Protein AF-A0A535LCE4-F1 (afdb_monomer_lite)

Sequence (672 aa):
MKNLVVFDLDGVITNEEAYWDAAGLTLHELYYSPRYWNLDASILGADGQYHPVVTAEESRRTSRAILPEAEILAIKARAINSNWDSCYVAACLSLIDLLAFVPDLQSLLPLRPWDAAWLTAFRKQSTQLKLPRESPLFVRRSDQYGERGSTDTQHGASLFDMPIFEGCVGLALINRFDLYASERLGYPIKDVFSRYSPFWSFCRDIFQEWYLGDSLYASTYGHLSKQQGKPGCIHFEQPLLPLEAVQLTLETLQSQGYLLGFATGRTQQEALYPLEMYGLHRYFDEEHSATYDDIERAEAVLRAHGDHTLLSKPHPFQFLVAADHSDQNFNGLLESMERLETTLLEDSSAPRTSLAKNESFVVVGDSTSDILGGRAAGAITVAVLTGARTAEARKLLEQSRPDFTIEDMTRLPKLLEEIDSLAAIQRLQFSEKEKAERLLRRWFARHMQLYPESVTLTPKAVSLNSFNGFYRLNGEEYFFKTHVEEQGILAEYYHADLLHQAGYNIVKPLKALHEGGRQMVIYPVVRWPVIFDLVHAIEAGSAEDDGFETVIAAEKRECARLLSIYDQTMMRSPAEEHARAPIHQLFWHRLAGERFKSFYQGKVVTLPGQGTSGYVQGIPFEELLQYRWTVYNTYGTVVTGEWKRPTLGGLIERTFSILTRPLPDAIPRSST

pLDDT: mean 81.71, std 17.24, range [29.0, 98.44]

Foldseek 3Di:
DFQEEAEECDLFWWDCLLLLLLLLLLVVCQCCAPQHQNLDQVCADPVSGDADDADLVVSSVSSCQQPPPVLLVVQVLLVQPDSLSSSLVSVLLLVLLLLLQFPCNVVLPPPDRLDRVSRVVNNVRSNVGPDDPDGRPQVCQLPVVPDDDDPDDDRRDHPCNPPLNPPPGHQSNQQSSQVVSCVSNVHRGDLDRHCPRPSSVSSVLSSLCQAQPQPRNCVVVVDGRPDHNRNHSLVVMDTLDPLVLSVVLLVLCVVVRHAYEYQYAAAPCSVVSRCVVSVNVVSHDPQLYFYNVLQVVLCVVCVVVVHNDGCDFLALNSNLSNVGVDPVVSVVVSVVVVVVVVVVVPDPPDPPPQPDDQDAYEYEYAALRSQNNCVVNVYQYEHEPSNQPDPSRVVSNVVSPHNYYDPGSSCVSVVVVQLLDPVNLLVCCVPPVVSSFSSVQVNCCPQVVDRFPGWHWDDDPPPPQKTKTWTHDPNFIKIKIKGHDQPDDPCVLVVVVVCVVLPHPDFDFPDWDDPRRIIMTITHDDPDDDLVVLVVCVVVVNDDPCSVVVSVVVVVVVVVVVVVSCVVPPDDDDLVVVLVDPVLVVVQCCLVHCVCVVPAQQDWAFDDDDDPDDDGDTHRSVRQQQFWDQDADPVRDGPDDPDHTHGNVRVSVVSNCSSPPDDPDDDDDDDD

Structure (mmCIF, N/CA/C/O backbone):
data_AF-A0A535LCE4-F1
#
_entry.id   AF-A0A535LCE4-F1
#
loop_
_atom_site.group_PDB
_atom_site.id
_atom_site.type_symbol
_atom_site.label_atom_id
_atom_site.label_alt_id
_atom_site.label_comp_id
_atom_site.label_asym_id
_atom_site.label_entity_id
_atom_site.label_seq_id
_atom_site.pdbx_PDB_ins_code
_atom_site.Cartn_x
_atom_site.Cartn_y
_atom_site.Cartn_z
_atom_site.occupancy
_atom_site.B_iso_or_equiv
_atom_site.auth_seq_id
_atom_site.auth_comp_id
_atom_site.auth_asym_id
_atom_site.auth_atom_id
_atom_site.pdbx_PDB_model_num
ATOM 1 N N . MET A 1 1 ? -11.265 -16.781 9.617 1.00 49.12 1 MET A N 1
ATOM 2 C CA . MET A 1 1 ? -10.904 -15.415 9.202 1.00 49.12 1 MET A CA 1
ATOM 3 C C . MET A 1 1 ? -9.444 -15.207 9.497 1.00 49.12 1 MET A C 1
ATOM 5 O O . MET A 1 1 ? -9.030 -15.410 10.638 1.00 49.12 1 MET A O 1
ATOM 9 N N . LYS A 1 2 ? -8.670 -14.939 8.450 1.00 59.25 2 LYS A N 1
ATOM 10 C CA . LYS A 1 2 ? -7.213 -14.834 8.504 1.00 59.25 2 LYS A CA 1
ATOM 11 C C . LYS A 1 2 ? -6.858 -13.374 8.834 1.00 59.25 2 LYS A C 1
ATOM 13 O O . LYS A 1 2 ? -7.438 -12.446 8.282 1.00 59.25 2 LYS A O 1
ATOM 18 N N . ASN A 1 3 ? -5.959 -13.148 9.792 1.00 83.81 3 ASN A N 1
ATOM 19 C CA . ASN A 1 3 ? -5.465 -11.802 10.092 1.00 83.81 3 ASN A CA 1
ATOM 20 C C . ASN A 1 3 ? -4.471 -11.402 9.006 1.00 83.81 3 ASN A C 1
ATOM 22 O O . ASN A 1 3 ? -3.279 -11.638 9.163 1.00 83.81 3 ASN A O 1
ATOM 26 N N . LEU A 1 4 ? -4.956 -10.863 7.899 1.00 91.12 4 LEU A N 1
ATOM 27 C CA . LEU A 1 4 ? -4.127 -10.663 6.723 1.00 91.12 4 LEU A CA 1
ATOM 28 C C . LEU A 1 4 ? -3.432 -9.295 6.718 1.00 91.12 4 LEU A C 1
ATOM 30 O O . LEU A 1 4 ? -4.062 -8.257 6.952 1.00 91.12 4 LEU A O 1
ATOM 34 N N . VAL A 1 5 ? -2.140 -9.308 6.397 1.00 95.50 5 VAL A N 1
ATOM 35 C CA . VAL A 1 5 ? -1.365 -8.138 5.978 1.00 95.50 5 VAL A CA 1
ATOM 36 C C . VAL A 1 5 ? -0.909 -8.365 4.540 1.00 95.50 5 VAL A C 1
ATOM 38 O O . VAL A 1 5 ? -0.166 -9.305 4.276 1.00 95.50 5 VAL A O 1
ATOM 41 N N . VAL A 1 6 ? -1.345 -7.502 3.627 1.00 96.81 6 VAL A N 1
ATOM 42 C CA . VAL A 1 6 ? -0.933 -7.503 2.222 1.00 96.81 6 VAL A CA 1
ATOM 43 C C . VAL A 1 6 ? 0.090 -6.393 2.018 1.00 96.81 6 VAL A C 1
ATOM 45 O O . VAL A 1 6 ? -0.220 -5.212 2.188 1.00 96.81 6 VAL A O 1
ATOM 48 N N . PHE A 1 7 ? 1.311 -6.771 1.665 1.00 98.06 7 PHE A N 1
ATOM 49 C CA . PHE A 1 7 ? 2.395 -5.840 1.373 1.00 98.06 7 PHE A CA 1
ATOM 50 C C . PHE A 1 7 ? 2.433 -5.487 -0.117 1.00 98.06 7 PHE A C 1
ATOM 52 O O . PHE A 1 7 ? 2.241 -6.354 -0.966 1.00 98.06 7 PHE A O 1
ATOM 59 N N . ASP A 1 8 ? 2.746 -4.242 -0.459 1.00 96.19 8 ASP A N 1
ATOM 60 C CA . ASP A 1 8 ? 3.478 -4.017 -1.703 1.00 96.19 8 ASP A CA 1
ATOM 61 C C . ASP A 1 8 ? 4.891 -4.600 -1.571 1.00 96.19 8 ASP A C 1
ATOM 63 O O . ASP A 1 8 ? 5.420 -4.731 -0.466 1.00 96.19 8 ASP A O 1
ATOM 67 N N . LEU A 1 9 ? 5.508 -4.976 -2.686 1.00 94.56 9 LEU A N 1
ATOM 68 C CA . LEU A 1 9 ? 6.900 -5.416 -2.682 1.00 94.56 9 LEU A CA 1
ATOM 69 C C . LEU A 1 9 ? 7.834 -4.226 -2.855 1.00 94.56 9 LEU A C 1
ATOM 71 O O . LEU A 1 9 ? 8.695 -3.991 -2.005 1.00 94.56 9 LEU A O 1
ATOM 75 N N . ASP A 1 10 ? 7.636 -3.461 -3.923 1.00 91.06 10 ASP A N 1
ATOM 76 C CA . ASP A 1 10 ? 8.473 -2.316 -4.253 1.00 91.06 10 ASP A CA 1
ATOM 77 C C . ASP A 1 10 ? 8.300 -1.206 -3.220 1.00 91.06 10 ASP A C 1
ATOM 79 O O . ASP A 1 10 ? 7.205 -0.959 -2.734 1.00 91.06 10 ASP A O 1
ATOM 83 N N . GLY A 1 11 ? 9.404 -0.590 -2.794 1.00 90.31 11 GLY A N 1
ATOM 84 C CA . GLY A 1 11 ? 9.353 0.498 -1.813 1.00 90.31 11 GLY A CA 1
ATOM 85 C C . GLY A 1 11 ? 9.003 0.065 -0.381 1.00 90.31 11 GLY A C 1
ATOM 86 O O . GLY A 1 11 ? 9.080 0.898 0.530 1.00 90.31 11 GLY A O 1
ATOM 87 N N . VAL A 1 12 ? 8.728 -1.227 -0.152 1.00 95.44 12 VAL A N 1
ATOM 88 C CA . VAL A 1 12 ? 8.428 -1.812 1.166 1.00 95.44 12 VAL A CA 1
ATOM 89 C C . VAL A 1 12 ? 9.384 -2.957 1.523 1.00 95.44 12 VAL A C 1
ATOM 91 O O . VAL A 1 12 ? 10.074 -2.875 2.538 1.00 95.44 12 VAL A O 1
ATOM 94 N N . ILE A 1 13 ? 9.438 -4.011 0.699 1.00 95.12 13 ILE A N 1
ATOM 95 C CA . ILE A 1 13 ? 10.233 -5.234 0.914 1.00 95.12 13 ILE A CA 1
ATOM 96 C C . ILE A 1 13 ? 11.482 -5.224 0.029 1.00 95.12 13 ILE A C 1
ATOM 98 O O . ILE A 1 13 ? 12.598 -5.402 0.520 1.00 95.12 13 ILE A O 1
ATOM 102 N N . THR A 1 14 ? 11.300 -5.010 -1.273 1.00 92.19 14 THR A N 1
ATOM 103 C CA . THR A 1 14 ? 12.359 -4.949 -2.286 1.00 92.19 14 THR A CA 1
ATOM 104 C C . THR A 1 14 ? 12.635 -3.501 -2.667 1.00 92.19 14 THR A C 1
ATOM 106 O O . THR A 1 14 ? 11.755 -2.638 -2.602 1.00 92.19 14 THR A O 1
ATOM 109 N N . ASN A 1 15 ? 13.876 -3.209 -3.056 1.00 88.19 15 ASN A N 1
ATOM 110 C CA . ASN A 1 15 ? 14.153 -1.945 -3.731 1.00 88.19 15 ASN A CA 1
ATOM 111 C C . ASN A 1 15 ? 13.879 -2.061 -5.240 1.00 88.19 15 ASN A C 1
ATOM 113 O O . ASN A 1 15 ? 13.653 -3.144 -5.764 1.00 88.19 15 ASN A O 1
ATOM 117 N N . GLU A 1 16 ? 13.876 -0.926 -5.934 1.00 88.81 16 GLU A N 1
ATOM 118 C CA . GLU A 1 16 ? 13.617 -0.872 -7.379 1.00 88.81 16 GLU A CA 1
ATOM 119 C C . GLU A 1 16 ? 14.889 -0.618 -8.204 1.00 88.81 16 GLU A C 1
ATOM 121 O O . GLU A 1 16 ? 14.820 -0.373 -9.409 1.00 88.81 16 GLU A O 1
ATOM 126 N N . GLU A 1 17 ? 16.075 -0.659 -7.589 1.00 92.06 17 GLU A N 1
ATOM 127 C CA . GLU A 1 17 ? 17.309 -0.242 -8.263 1.00 92.06 17 GLU A CA 1
ATOM 128 C C . GLU A 1 17 ? 17.626 -1.122 -9.470 1.00 92.06 17 GLU A C 1
ATOM 130 O O . GLU A 1 17 ? 18.048 -0.607 -10.501 1.00 92.06 17 GLU A O 1
ATOM 135 N N . ALA A 1 18 ? 17.379 -2.431 -9.375 1.00 94.00 18 ALA A N 1
ATOM 136 C CA . ALA A 1 18 ? 17.591 -3.368 -10.475 1.00 94.00 18 ALA A CA 1
ATOM 137 C C . ALA A 1 18 ? 16.671 -3.082 -11.677 1.00 94.00 18 ALA A C 1
ATOM 139 O O . ALA A 1 18 ? 17.099 -3.190 -12.829 1.00 94.00 18 ALA A O 1
ATOM 140 N N . TYR A 1 19 ? 15.426 -2.665 -11.426 1.00 93.12 19 TYR A N 1
ATOM 141 C CA . TYR A 1 19 ? 14.509 -2.221 -12.479 1.00 93.12 19 TYR A CA 1
ATOM 142 C C . TYR A 1 19 ? 15.010 -0.950 -13.152 1.00 93.12 19 TYR A C 1
ATOM 144 O O . TYR A 1 19 ? 15.003 -0.835 -14.378 1.00 93.12 19 TYR A O 1
ATOM 152 N N . TRP A 1 20 ? 15.471 0.007 -12.353 1.00 93.69 20 TRP A N 1
ATOM 153 C CA . TRP A 1 20 ? 16.024 1.256 -12.857 1.00 93.69 20 TRP A CA 1
ATOM 154 C C . TRP A 1 20 ? 17.312 1.000 -13.646 1.00 93.69 20 TRP A C 1
ATOM 156 O O . TRP A 1 20 ? 17.550 1.635 -14.673 1.00 93.69 20 TRP A O 1
ATOM 166 N N . ASP A 1 21 ? 18.131 0.044 -13.202 1.00 96.31 21 ASP A N 1
ATOM 167 C CA . ASP A 1 21 ? 19.326 -0.422 -13.901 1.00 96.31 21 ASP A CA 1
ATOM 168 C C . ASP A 1 21 ? 18.940 -0.960 -15.290 1.00 96.31 21 ASP A C 1
ATOM 170 O O . ASP A 1 21 ? 19.422 -0.429 -16.295 1.00 96.31 21 ASP A O 1
ATOM 174 N N . ALA A 1 22 ? 17.974 -1.879 -15.378 1.00 97.12 22 ALA A N 1
ATOM 175 C CA . ALA A 1 22 ? 17.458 -2.392 -16.650 1.00 97.12 22 ALA A CA 1
ATOM 176 C C . ALA A 1 22 ? 16.847 -1.299 -17.554 1.00 97.12 22 ALA A C 1
ATOM 178 O O . ALA A 1 22 ? 17.040 -1.330 -18.772 1.00 97.12 22 ALA A O 1
ATOM 179 N N . ALA A 1 23 ? 16.167 -0.295 -16.987 1.00 96.25 23 ALA A N 1
ATOM 180 C CA . ALA A 1 23 ? 15.562 0.798 -17.752 1.00 96.25 23 ALA A CA 1
ATOM 181 C C . ALA A 1 23 ? 16.617 1.645 -18.481 1.00 96.25 23 ALA A C 1
ATOM 183 O O . ALA A 1 23 ? 16.502 1.880 -19.686 1.00 96.25 23 ALA A O 1
ATOM 184 N N . GLY A 1 24 ? 17.672 2.069 -17.781 1.00 95.69 24 GLY A N 1
ATOM 185 C CA . GLY A 1 24 ? 18.764 2.816 -18.408 1.00 95.69 24 GLY A CA 1
ATOM 186 C C . GLY A 1 24 ? 19.613 1.957 -19.350 1.00 95.69 24 GLY A C 1
ATOM 187 O O . GLY A 1 24 ? 20.044 2.453 -20.387 1.00 95.69 24 GLY A O 1
ATOM 188 N N . LEU A 1 25 ? 19.796 0.660 -19.067 1.00 97.38 25 LEU A N 1
ATOM 189 C CA . LEU A 1 25 ? 20.488 -0.265 -19.979 1.00 97.38 25 LEU A CA 1
ATOM 190 C C . LEU A 1 25 ? 19.702 -0.525 -21.268 1.00 97.38 25 LEU A C 1
ATOM 192 O O . LEU A 1 25 ? 20.298 -0.627 -22.338 1.00 97.38 25 LEU A O 1
ATOM 196 N N . THR A 1 26 ? 18.373 -0.544 -21.191 1.00 97.88 26 THR A N 1
ATOM 197 C CA . THR A 1 26 ? 17.492 -0.604 -22.366 1.00 97.88 26 THR A CA 1
ATOM 198 C C . THR A 1 26 ? 17.711 0.604 -23.269 1.00 97.88 26 THR A C 1
ATOM 200 O O . THR A 1 26 ? 17.904 0.452 -24.474 1.00 97.88 26 THR A O 1
ATOM 203 N N . LEU A 1 27 ? 17.753 1.809 -22.692 1.00 95.75 27 LEU A N 1
ATOM 204 C CA . LEU A 1 27 ? 18.047 3.036 -23.436 1.00 95.75 27 LEU A CA 1
ATOM 205 C C . LEU A 1 27 ? 19.475 3.046 -23.986 1.00 95.75 27 LEU A C 1
ATOM 207 O O . LEU A 1 27 ? 19.680 3.441 -25.130 1.00 95.75 27 LEU A O 1
ATOM 211 N N . HIS A 1 28 ? 20.450 2.574 -23.208 1.00 95.25 28 HIS A N 1
ATOM 212 C CA . HIS A 1 28 ? 21.836 2.444 -23.648 1.00 95.25 28 HIS A CA 1
ATOM 213 C C . HIS A 1 28 ? 21.950 1.508 -24.861 1.00 95.25 28 HIS A C 1
ATOM 215 O O . HIS A 1 28 ? 22.606 1.840 -25.850 1.00 95.25 28 HIS A O 1
ATOM 221 N N . GLU A 1 29 ? 21.266 0.363 -24.836 1.00 96.50 29 GLU A N 1
ATOM 222 C CA . GLU A 1 29 ? 21.227 -0.551 -25.975 1.00 96.50 29 GLU A CA 1
ATOM 223 C C . GLU A 1 29 ? 20.522 0.089 -27.176 1.00 96.50 29 GLU A C 1
ATOM 225 O O . GLU A 1 29 ? 21.053 0.026 -28.284 1.00 96.50 29 GLU A O 1
ATOM 230 N N . LEU A 1 30 ? 19.377 0.757 -26.982 1.00 95.25 30 LEU A N 1
ATOM 231 C CA . LEU A 1 30 ? 18.696 1.497 -28.051 1.00 95.25 30 LEU A CA 1
ATOM 232 C C . LEU A 1 30 ? 19.626 2.532 -28.696 1.00 95.25 30 LEU A C 1
ATOM 234 O O . LEU A 1 30 ? 19.698 2.596 -29.923 1.00 95.25 30 LEU A O 1
ATOM 238 N N . TYR A 1 31 ? 20.369 3.290 -27.887 1.00 92.06 31 TYR A N 1
ATOM 239 C CA . TYR A 1 31 ? 21.289 4.336 -28.331 1.00 92.06 31 TYR A CA 1
ATOM 240 C C . TYR A 1 31 ? 22.468 3.780 -29.124 1.00 92.06 31 TYR A C 1
ATOM 242 O O . TYR A 1 31 ? 22.781 4.315 -30.187 1.00 92.06 31 TYR A O 1
ATOM 250 N N . TYR A 1 32 ? 23.123 2.725 -28.640 1.00 91.81 32 TYR A N 1
ATOM 251 C CA . TYR A 1 32 ? 24.445 2.343 -29.147 1.00 91.81 32 TYR A CA 1
ATOM 252 C C . TYR A 1 32 ? 24.481 1.013 -29.889 1.00 91.81 32 TYR A C 1
ATOM 254 O O . TYR A 1 32 ? 25.425 0.775 -30.635 1.00 91.81 32 TYR A O 1
ATOM 262 N N . SER A 1 33 ? 23.474 0.149 -29.759 1.00 93.69 33 SER A N 1
ATOM 263 C CA . SER A 1 33 ? 23.475 -1.113 -30.497 1.00 93.69 33 SER A CA 1
ATOM 264 C C . SER A 1 33 ? 23.282 -0.873 -32.002 1.00 93.69 33 SER A C 1
ATOM 266 O O . SER A 1 33 ? 22.318 -0.203 -32.401 1.00 93.69 33 SER A O 1
ATOM 268 N N . PRO A 1 34 ? 24.101 -1.499 -32.876 1.00 92.62 34 PRO A N 1
ATOM 269 C CA . PRO A 1 34 ? 23.897 -1.493 -34.326 1.00 92.62 34 PRO A CA 1
ATOM 270 C C . PRO A 1 34 ? 22.542 -2.069 -34.756 1.00 92.62 34 PRO A C 1
ATOM 272 O O . PRO A 1 34 ? 22.084 -1.825 -35.874 1.00 92.62 34 PRO A O 1
ATOM 275 N N . ARG A 1 35 ? 21.880 -2.822 -33.866 1.00 93.00 35 ARG A N 1
ATOM 276 C CA . ARG A 1 35 ? 20.528 -3.351 -34.074 1.00 93.00 35 ARG A CA 1
ATOM 277 C C . ARG A 1 35 ? 19.468 -2.245 -34.080 1.00 93.00 35 ARG A C 1
ATOM 279 O O . ARG A 1 35 ? 18.479 -2.377 -34.804 1.00 93.00 35 ARG A O 1
ATOM 286 N N . TYR A 1 36 ? 19.693 -1.154 -33.344 1.00 94.88 36 TYR A N 1
ATOM 287 C CA . TYR A 1 36 ? 18.710 -0.098 -33.080 1.00 94.88 36 TYR A CA 1
ATOM 288 C C . TYR A 1 36 ? 19.158 1.260 -33.636 1.00 94.88 36 TYR A C 1
ATOM 290 O O . TYR A 1 36 ? 19.203 1.392 -34.859 1.00 94.88 36 TYR A O 1
ATOM 298 N N . TRP A 1 37 ? 19.449 2.274 -32.813 1.00 92.81 37 TRP A N 1
ATOM 299 C CA . TRP A 1 37 ? 19.688 3.653 -33.273 1.00 92.81 37 TRP A CA 1
ATOM 300 C C . TRP A 1 37 ? 21.147 3.958 -33.623 1.00 92.81 37 TRP A C 1
ATOM 302 O O . TRP A 1 37 ? 21.385 4.822 -34.471 1.00 92.81 37 TRP A O 1
ATOM 312 N N . ASN A 1 38 ? 22.097 3.216 -33.043 1.00 90.81 38 ASN A N 1
ATOM 313 C CA . ASN A 1 38 ? 23.528 3.250 -33.367 1.00 90.81 38 ASN A CA 1
ATOM 314 C C . ASN A 1 38 ? 24.112 4.674 -33.482 1.00 90.81 38 ASN A C 1
ATOM 316 O O . ASN A 1 38 ? 24.704 5.034 -34.501 1.00 90.81 38 ASN A O 1
ATOM 320 N N . LEU A 1 39 ? 23.874 5.499 -32.463 1.00 87.44 39 LEU A N 1
ATOM 321 C CA . LEU A 1 39 ? 24.164 6.934 -32.455 1.00 87.44 39 LEU A CA 1
ATOM 322 C C . LEU A 1 39 ? 25.661 7.249 -32.344 1.00 87.44 39 LEU A C 1
ATOM 324 O O . LEU A 1 39 ? 26.109 8.266 -32.867 1.00 87.44 39 LEU A O 1
ATOM 328 N N . ASP A 1 40 ? 26.429 6.388 -31.675 1.00 84.25 40 ASP A N 1
ATOM 329 C CA . ASP A 1 40 ? 27.872 6.550 -31.509 1.00 84.25 40 ASP A CA 1
ATOM 330 C C . ASP A 1 40 ? 28.579 5.193 -31.572 1.00 84.25 40 ASP A C 1
ATOM 332 O O . ASP A 1 40 ? 28.468 4.364 -30.670 1.00 84.25 40 ASP A O 1
ATOM 336 N N . ALA A 1 41 ? 29.331 4.976 -32.652 1.00 83.19 41 ALA A N 1
ATOM 337 C CA . ALA A 1 41 ? 30.087 3.746 -32.856 1.00 83.19 41 ALA A CA 1
ATOM 338 C C . ALA A 1 41 ? 31.335 3.644 -31.958 1.00 83.19 41 ALA A C 1
ATOM 340 O O . ALA A 1 41 ? 31.933 2.573 -31.892 1.00 83.19 41 ALA A O 1
ATOM 341 N N . SER A 1 42 ? 31.744 4.718 -31.268 1.00 83.75 42 SER A N 1
ATOM 342 C CA . SER A 1 42 ? 32.920 4.704 -30.383 1.00 83.75 42 SER A CA 1
ATOM 343 C C . SER A 1 42 ? 32.724 3.880 -29.106 1.00 83.75 42 SER A C 1
ATOM 345 O O . SER A 1 42 ? 33.706 3.506 -28.472 1.00 83.75 42 SER A O 1
ATOM 347 N N . ILE A 1 43 ? 31.471 3.561 -28.764 1.00 84.56 43 ILE A N 1
ATOM 348 C CA . ILE A 1 43 ? 31.097 2.705 -27.629 1.00 84.56 43 ILE A CA 1
ATOM 349 C C . ILE A 1 43 ? 31.182 1.208 -27.985 1.00 84.56 43 ILE A C 1
ATOM 351 O O . ILE A 1 43 ? 31.176 0.356 -27.097 1.00 84.56 43 ILE A O 1
ATOM 355 N N . LEU A 1 44 ? 31.270 0.862 -29.274 1.00 88.88 44 LEU A N 1
ATOM 356 C CA . LEU A 1 44 ? 31.338 -0.529 -29.723 1.00 88.88 44 LEU A CA 1
ATOM 357 C C . LEU A 1 44 ? 32.697 -1.158 -29.399 1.00 88.88 44 LEU A C 1
ATOM 359 O O . LEU A 1 44 ? 33.729 -0.486 -29.345 1.00 88.88 44 LEU A O 1
ATOM 363 N N . GLY A 1 45 ? 32.698 -2.480 -29.228 1.00 87.75 45 GLY A N 1
ATOM 364 C CA . GLY A 1 45 ? 33.927 -3.251 -29.088 1.00 87.75 45 GLY A CA 1
ATOM 365 C C . GLY A 1 45 ? 34.821 -3.142 -30.326 1.00 87.75 45 GLY A C 1
ATOM 366 O O . GLY A 1 45 ? 34.399 -2.712 -31.400 1.00 87.75 45 GLY A O 1
ATOM 367 N N . ALA A 1 46 ? 36.073 -3.588 -30.201 1.00 88.12 46 ALA A N 1
ATOM 368 C CA . ALA A 1 46 ? 37.021 -3.608 -31.321 1.00 88.12 46 ALA A CA 1
ATOM 369 C C . ALA A 1 46 ? 36.546 -4.469 -32.514 1.00 88.12 46 ALA A C 1
ATOM 371 O O . ALA A 1 46 ? 37.021 -4.298 -33.634 1.00 88.12 46 ALA A O 1
ATOM 372 N N . ASP A 1 47 ? 35.602 -5.380 -32.278 1.00 89.94 47 ASP A N 1
ATOM 373 C CA . ASP A 1 47 ? 34.903 -6.204 -33.267 1.00 89.94 47 ASP A CA 1
ATOM 374 C C . ASP A 1 47 ? 33.699 -5.498 -33.926 1.00 89.94 47 ASP A C 1
ATOM 376 O O . ASP A 1 47 ? 33.002 -6.090 -34.755 1.00 89.94 47 ASP A O 1
ATOM 380 N N . GLY A 1 48 ? 33.442 -4.237 -33.569 1.00 87.81 48 GLY A N 1
ATOM 381 C CA . GLY A 1 48 ? 32.304 -3.452 -34.038 1.00 87.81 48 GLY A CA 1
ATOM 382 C C . GLY A 1 48 ? 30.960 -3.934 -33.493 1.00 87.81 48 GLY A C 1
ATOM 383 O O . GLY A 1 48 ? 29.925 -3.594 -34.067 1.00 87.81 48 GLY A O 1
ATOM 384 N N . GLN A 1 49 ? 30.955 -4.744 -32.429 1.00 91.75 49 GLN A N 1
ATOM 385 C CA . GLN A 1 49 ? 29.738 -5.255 -31.801 1.00 91.75 49 GLN A CA 1
ATOM 386 C C . GLN A 1 49 ? 29.398 -4.490 -30.522 1.00 91.75 49 GLN A C 1
ATOM 388 O O . GLN A 1 49 ? 30.260 -3.915 -29.854 1.00 91.75 49 GLN A O 1
ATOM 393 N N . TYR A 1 50 ? 28.111 -4.498 -30.180 1.00 94.19 50 TYR A N 1
ATOM 394 C CA . TYR A 1 50 ? 27.642 -4.038 -28.880 1.00 94.19 50 TYR A CA 1
ATOM 395 C C . TYR A 1 50 ? 27.822 -5.160 -27.857 1.00 94.19 50 TYR A C 1
ATOM 397 O O . TYR A 1 50 ? 27.302 -6.260 -28.055 1.00 94.19 50 TYR A O 1
ATOM 405 N N . HIS A 1 51 ? 28.525 -4.866 -26.764 1.00 94.00 51 HIS A N 1
ATOM 406 C CA . HIS A 1 51 ? 28.770 -5.808 -25.673 1.00 94.00 51 HIS A CA 1
ATOM 407 C C . HIS A 1 51 ? 27.972 -5.381 -24.442 1.00 94.00 51 HIS A C 1
ATOM 409 O O . HIS A 1 51 ? 28.239 -4.307 -23.897 1.00 94.00 51 HIS A O 1
ATOM 415 N N . PRO A 1 52 ? 26.985 -6.180 -24.001 1.00 95.44 52 PRO A N 1
ATOM 416 C CA . PRO A 1 52 ? 26.307 -5.934 -22.738 1.00 95.44 52 PRO A CA 1
ATOM 417 C C . PRO A 1 52 ? 27.285 -5.860 -21.559 1.00 95.44 52 PRO A C 1
ATOM 419 O O . PRO A 1 52 ? 28.238 -6.633 -21.477 1.00 95.44 52 PRO A O 1
ATOM 422 N N . VAL A 1 53 ? 27.029 -4.943 -20.627 1.00 94.81 53 VAL A N 1
ATOM 423 C CA . VAL A 1 53 ? 27.712 -4.920 -19.326 1.00 94.81 53 VAL A CA 1
ATOM 424 C C . VAL A 1 53 ? 27.266 -6.108 -18.478 1.00 94.81 53 VAL A C 1
ATOM 426 O O . VAL A 1 53 ? 26.109 -6.517 -18.550 1.00 94.81 53 VAL A O 1
ATOM 429 N N . VAL A 1 54 ? 28.184 -6.664 -17.683 1.00 91.56 54 VAL A N 1
ATOM 430 C CA . VAL A 1 54 ? 27.984 -7.974 -17.033 1.00 91.56 54 VAL A CA 1
ATOM 431 C C . VAL A 1 54 ? 27.942 -7.919 -15.507 1.00 91.56 54 VAL A C 1
ATOM 433 O O . VAL A 1 54 ? 27.367 -8.805 -14.882 1.00 91.56 54 VAL A O 1
ATOM 436 N N . THR A 1 55 ? 28.531 -6.895 -14.883 1.00 94.56 55 THR A N 1
ATOM 437 C CA . THR A 1 55 ? 28.538 -6.751 -13.417 1.00 94.56 55 THR A CA 1
ATOM 438 C C . THR A 1 55 ? 27.439 -5.805 -12.934 1.00 94.56 55 THR A C 1
ATOM 440 O O . THR A 1 55 ? 27.020 -4.903 -13.663 1.00 94.56 55 THR A O 1
ATOM 443 N N . ALA A 1 56 ? 26.991 -5.971 -11.685 1.00 93.25 56 ALA A N 1
ATOM 444 C CA . ALA A 1 56 ? 25.998 -5.087 -11.069 1.00 93.25 56 ALA A CA 1
ATOM 445 C C . ALA A 1 56 ? 26.469 -3.621 -11.019 1.00 93.25 56 ALA A C 1
ATOM 447 O O . ALA A 1 56 ? 25.723 -2.709 -11.369 1.00 93.25 56 A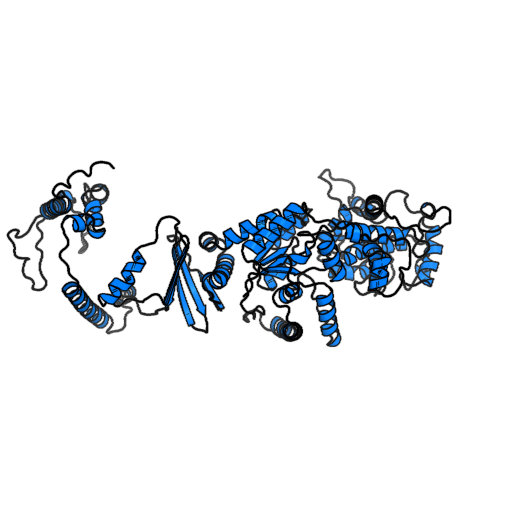LA A O 1
ATOM 448 N N . GLU A 1 57 ? 27.732 -3.393 -10.639 1.00 95.69 57 GLU A N 1
ATOM 449 C CA . GLU A 1 57 ? 28.318 -2.052 -10.530 1.00 95.69 57 GLU A CA 1
ATOM 450 C C . GLU A 1 57 ? 28.380 -1.344 -11.891 1.00 95.69 57 GLU A C 1
ATOM 452 O O . GLU A 1 57 ? 27.959 -0.191 -12.022 1.00 95.69 57 GLU A O 1
ATOM 457 N N . GLU A 1 58 ? 28.847 -2.038 -12.933 1.00 95.50 58 GLU A N 1
ATOM 458 C CA . GLU A 1 58 ? 28.894 -1.480 -14.286 1.00 95.50 58 GLU A CA 1
ATOM 459 C C . GLU A 1 58 ? 27.498 -1.266 -14.867 1.00 95.50 58 GLU A C 1
ATOM 461 O O . GLU A 1 58 ? 27.280 -0.251 -15.532 1.00 95.50 58 GLU A O 1
ATOM 466 N N . SER A 1 59 ? 26.561 -2.179 -14.592 1.00 96.19 59 SER A N 1
ATOM 467 C CA . SER A 1 59 ? 25.155 -2.058 -14.994 1.00 96.19 59 SER A CA 1
ATOM 468 C C . SER A 1 59 ? 24.545 -0.782 -14.436 1.00 96.19 59 SER A C 1
ATOM 470 O O . SER A 1 59 ? 24.045 0.043 -15.200 1.00 96.19 59 SER A O 1
ATOM 472 N N . ARG A 1 60 ? 24.687 -0.554 -13.127 1.00 95.50 60 ARG A N 1
ATOM 473 C CA . ARG A 1 60 ? 24.182 0.650 -12.464 1.00 95.50 60 ARG A CA 1
ATOM 474 C C . ARG A 1 60 ? 24.841 1.918 -12.980 1.00 95.50 60 ARG A C 1
ATOM 476 O O . ARG A 1 60 ? 24.149 2.873 -13.327 1.00 95.50 60 ARG A O 1
ATOM 483 N N . ARG A 1 61 ? 26.174 1.937 -13.084 1.00 95.50 61 ARG A N 1
ATOM 484 C CA . ARG A 1 61 ? 26.916 3.105 -13.585 1.00 95.50 61 ARG A CA 1
ATOM 485 C C . ARG A 1 61 ? 26.496 3.472 -15.009 1.00 95.50 61 ARG A C 1
ATOM 487 O O . ARG A 1 61 ? 26.252 4.641 -15.290 1.00 95.50 61 ARG A O 1
ATOM 494 N N . THR A 1 62 ? 26.411 2.482 -15.896 1.00 93.88 62 THR A N 1
ATOM 495 C CA . THR A 1 62 ? 26.042 2.677 -17.308 1.00 93.88 62 THR A CA 1
ATOM 496 C C . THR A 1 62 ? 24.588 3.111 -17.434 1.00 93.88 62 THR A C 1
ATOM 498 O O . THR A 1 62 ? 24.286 4.068 -18.143 1.00 93.88 62 THR A O 1
ATOM 501 N N . SER A 1 63 ? 23.698 2.462 -16.682 1.00 95.19 63 SER A N 1
ATOM 502 C CA . SER A 1 63 ? 22.285 2.817 -16.619 1.00 95.19 63 SER A CA 1
ATOM 503 C C . SER A 1 63 ? 22.081 4.261 -16.169 1.00 95.19 63 SER A C 1
ATOM 505 O O . SER A 1 63 ? 21.459 5.039 -16.887 1.00 95.19 63 SER A O 1
ATOM 507 N N . ARG A 1 64 ? 22.671 4.665 -15.036 1.00 92.69 64 ARG A N 1
ATOM 508 C CA . ARG A 1 64 ? 22.504 6.014 -14.467 1.00 92.69 64 ARG A CA 1
ATOM 509 C C . ARG A 1 64 ? 23.178 7.114 -15.286 1.00 92.69 64 ARG A C 1
ATOM 511 O O . ARG A 1 64 ? 22.767 8.265 -15.185 1.00 92.69 64 ARG A O 1
ATOM 518 N N . ALA A 1 65 ? 24.166 6.780 -16.118 1.00 90.12 65 ALA A N 1
ATOM 519 C CA . ALA A 1 65 ? 24.726 7.723 -17.085 1.00 90.12 65 ALA A CA 1
ATOM 520 C C . ALA A 1 65 ? 23.736 8.062 -18.218 1.00 90.12 65 ALA A C 1
ATOM 522 O O . ALA A 1 65 ? 23.775 9.172 -18.749 1.00 90.12 65 ALA A O 1
ATOM 523 N N . ILE A 1 66 ? 22.847 7.127 -18.578 1.00 88.12 66 ILE A N 1
ATOM 524 C CA . ILE A 1 66 ? 21.820 7.317 -19.615 1.00 88.12 66 ILE A CA 1
ATOM 525 C C . ILE A 1 66 ? 20.485 7.789 -19.043 1.00 88.12 66 ILE A C 1
ATOM 527 O O . ILE A 1 66 ? 19.835 8.645 -19.639 1.00 88.12 66 ILE A O 1
ATOM 531 N N . LEU A 1 67 ? 20.078 7.252 -17.898 1.00 90.75 67 LEU A N 1
ATOM 532 C CA . LEU A 1 67 ? 18.842 7.595 -17.210 1.00 90.75 67 LEU A CA 1
ATOM 533 C C . LEU A 1 67 ? 19.161 7.920 -15.743 1.00 90.75 67 LEU A C 1
ATOM 535 O O . LEU A 1 67 ? 19.139 7.025 -14.891 1.00 90.75 67 LEU A O 1
ATOM 539 N N . PRO A 1 68 ? 19.517 9.185 -15.446 1.00 90.12 68 PRO A N 1
ATOM 540 C CA . PRO A 1 68 ? 19.828 9.617 -14.089 1.00 90.12 68 PRO A CA 1
ATOM 541 C C . PRO A 1 68 ? 18.650 9.406 -13.136 1.00 90.12 68 PRO A C 1
ATOM 543 O O . PRO A 1 68 ? 17.492 9.541 -13.525 1.00 90.12 68 PRO A O 1
ATOM 546 N N . GLU A 1 69 ? 18.943 9.149 -11.861 1.00 88.50 69 GLU A N 1
ATOM 547 C CA . GLU A 1 69 ? 17.920 8.891 -10.836 1.00 88.50 69 GLU A CA 1
ATOM 548 C C . GLU A 1 69 ? 16.883 10.021 -10.731 1.00 88.50 69 GLU A C 1
ATOM 550 O O . GLU A 1 69 ? 15.691 9.752 -10.613 1.00 88.50 69 GLU A O 1
ATOM 555 N N . ALA A 1 70 ? 17.313 11.281 -10.858 1.00 84.12 70 ALA A N 1
ATOM 556 C CA . ALA A 1 70 ? 16.414 12.434 -10.830 1.00 84.12 70 ALA A CA 1
ATOM 557 C C . ALA A 1 70 ? 15.313 12.362 -11.907 1.00 84.12 70 ALA A C 1
ATOM 559 O O . ALA A 1 70 ? 14.170 12.723 -11.635 1.00 84.12 70 ALA A O 1
ATOM 560 N N . GLU A 1 71 ? 15.629 11.841 -13.096 1.00 83.75 71 GLU A N 1
ATOM 561 C CA . GLU A 1 71 ? 14.661 11.687 -14.188 1.00 83.75 71 GLU A CA 1
ATOM 562 C C . GLU A 1 71 ? 13.686 10.542 -13.916 1.00 83.75 71 GLU A C 1
ATOM 564 O O . GLU A 1 71 ? 12.484 10.671 -14.148 1.00 83.75 71 GLU A O 1
ATOM 569 N N . ILE A 1 72 ? 14.180 9.433 -13.359 1.00 87.38 72 ILE A N 1
ATOM 570 C CA . ILE A 1 72 ? 13.335 8.304 -12.947 1.00 87.38 72 ILE A CA 1
ATOM 571 C C . ILE A 1 72 ? 12.323 8.773 -11.900 1.00 87.38 72 ILE A C 1
ATOM 573 O O . ILE A 1 72 ? 11.125 8.511 -12.024 1.00 87.38 72 ILE A O 1
ATOM 577 N N . LEU A 1 73 ? 12.791 9.522 -10.900 1.00 84.44 73 LEU A N 1
ATOM 578 C CA . LEU A 1 73 ? 11.944 10.093 -9.858 1.00 84.44 73 LEU A CA 1
ATOM 579 C C . LEU A 1 73 ? 10.948 11.114 -10.425 1.00 84.44 73 LEU A C 1
ATOM 581 O O . LEU A 1 73 ? 9.789 11.109 -10.013 1.00 84.44 73 LEU A O 1
ATOM 585 N N . ALA A 1 74 ? 11.346 11.942 -11.396 1.00 79.44 74 ALA A N 1
ATOM 586 C CA . ALA A 1 74 ? 10.447 12.887 -12.060 1.00 79.44 74 ALA A CA 1
ATOM 587 C C . ALA A 1 74 ? 9.327 12.181 -12.843 1.00 79.44 74 ALA A C 1
ATOM 589 O O . ALA A 1 74 ? 8.174 12.616 -12.797 1.00 79.44 74 ALA A O 1
ATOM 590 N N . ILE A 1 75 ? 9.639 11.068 -13.516 1.00 83.56 75 ILE A N 1
ATOM 591 C CA . ILE A 1 75 ? 8.649 10.227 -14.204 1.00 83.56 75 ILE A CA 1
ATOM 592 C C . ILE A 1 75 ? 7.696 9.584 -13.187 1.00 83.56 75 ILE A C 1
ATOM 594 O O . ILE A 1 75 ? 6.474 9.693 -13.328 1.00 83.56 75 ILE A O 1
ATOM 598 N N . LYS A 1 76 ? 8.231 8.971 -12.124 1.00 81.44 76 LYS A N 1
ATOM 599 C CA . LYS A 1 76 ? 7.426 8.334 -11.066 1.00 81.44 76 LYS A CA 1
ATOM 600 C C . LYS A 1 76 ? 6.524 9.330 -10.335 1.00 81.44 76 LYS A C 1
ATOM 602 O O . LYS A 1 76 ? 5.370 9.015 -10.053 1.00 81.44 76 LYS A O 1
ATOM 607 N N . ALA A 1 77 ? 6.979 10.568 -10.126 1.00 78.06 77 ALA A N 1
ATOM 608 C CA . ALA A 1 77 ? 6.178 11.637 -9.523 1.00 78.06 77 ALA A CA 1
ATOM 609 C C . ALA A 1 77 ? 4.893 11.966 -10.313 1.00 78.06 77 ALA A C 1
ATOM 611 O O . ALA A 1 77 ? 3.963 12.549 -9.758 1.00 78.06 77 ALA A O 1
ATOM 612 N N . ARG A 1 78 ? 4.797 11.563 -11.588 1.00 75.88 78 ARG A N 1
ATOM 613 C CA . ARG A 1 78 ? 3.584 11.677 -12.414 1.00 75.88 78 ARG A CA 1
ATOM 614 C C . ARG A 1 78 ? 2.680 10.449 -12.349 1.00 75.88 78 ARG A C 1
ATOM 616 O O . ARG A 1 78 ? 1.884 10.251 -13.259 1.00 75.88 78 ARG A O 1
ATOM 623 N N . ALA A 1 79 ? 2.772 9.642 -11.291 1.00 73.44 79 ALA A N 1
ATOM 624 C CA . ALA A 1 79 ? 2.003 8.408 -11.095 1.00 73.44 79 ALA A CA 1
ATOM 625 C C . ALA A 1 79 ? 2.234 7.342 -12.186 1.00 73.44 79 ALA A C 1
ATOM 627 O O . ALA A 1 79 ? 1.354 6.529 -12.472 1.00 73.44 79 ALA A O 1
ATOM 628 N N . ILE A 1 80 ? 3.418 7.342 -12.804 1.00 78.75 80 ILE A N 1
ATOM 629 C CA . ILE A 1 80 ? 3.863 6.290 -13.725 1.00 78.75 80 ILE A CA 1
ATOM 630 C C . ILE A 1 80 ? 4.672 5.287 -12.908 1.00 78.75 80 ILE A C 1
ATOM 632 O O . ILE A 1 80 ? 5.884 5.427 -12.759 1.00 78.75 80 ILE A O 1
ATOM 636 N N . ASN A 1 81 ? 3.969 4.315 -12.326 1.00 70.62 81 ASN A N 1
ATOM 637 C CA . ASN A 1 81 ? 4.542 3.426 -11.311 1.00 70.62 81 ASN A CA 1
ATOM 638 C C . ASN A 1 81 ? 5.107 2.118 -11.890 1.00 70.62 81 ASN A C 1
ATOM 640 O O . ASN A 1 81 ? 5.976 1.518 -11.268 1.00 70.62 81 ASN A O 1
ATOM 644 N N . SER A 1 82 ? 4.660 1.687 -13.077 1.00 79.69 82 SER A N 1
ATOM 645 C CA . SER A 1 82 ? 5.240 0.517 -13.749 1.00 79.69 82 SER A CA 1
ATOM 646 C C . SER A 1 82 ? 6.646 0.838 -14.249 1.00 79.69 82 SER A C 1
ATOM 648 O O . SER A 1 82 ? 6.843 1.796 -14.998 1.00 79.69 82 SER A O 1
ATOM 650 N N . ASN A 1 83 ? 7.616 -0.006 -13.897 1.00 84.00 83 ASN A N 1
ATOM 651 C CA . ASN A 1 83 ? 8.998 0.153 -14.342 1.00 84.00 83 ASN A CA 1
ATOM 652 C C . ASN A 1 83 ? 9.146 0.018 -15.872 1.00 84.00 83 ASN A C 1
ATOM 654 O O . ASN A 1 83 ? 9.977 0.705 -16.472 1.00 84.00 83 ASN A O 1
ATOM 658 N N . TRP A 1 84 ? 8.290 -0.779 -16.530 1.00 89.50 84 TRP A N 1
ATOM 659 C CA . TRP A 1 84 ? 8.213 -0.826 -17.997 1.00 89.50 84 TRP A CA 1
ATOM 660 C C . TRP A 1 84 ? 7.781 0.519 -18.575 1.00 89.50 84 TRP A C 1
ATOM 662 O O . TRP A 1 84 ? 8.361 0.994 -19.550 1.00 89.50 84 TRP A O 1
ATOM 672 N N . ASP A 1 85 ? 6.802 1.162 -17.943 1.00 89.44 85 ASP A N 1
ATOM 673 C CA . ASP A 1 85 ? 6.273 2.443 -18.399 1.00 89.44 85 ASP A CA 1
ATOM 674 C C . ASP A 1 85 ? 7.244 3.587 -18.133 1.00 89.44 85 ASP A C 1
ATOM 676 O O . ASP A 1 85 ? 7.389 4.464 -18.983 1.00 89.44 85 ASP A O 1
ATOM 680 N N . SER A 1 86 ? 7.985 3.551 -17.022 1.00 89.75 86 SER A N 1
ATOM 681 C CA . SER A 1 86 ? 9.062 4.512 -16.777 1.00 89.75 86 SER A CA 1
ATOM 682 C C . SER A 1 86 ? 10.163 4.413 -17.840 1.00 89.75 86 SER A C 1
ATOM 684 O O . SER A 1 86 ? 10.592 5.434 -18.382 1.00 89.75 86 SER A O 1
ATOM 686 N N . CYS A 1 87 ? 10.582 3.192 -18.195 1.00 94.19 87 CYS A N 1
ATOM 687 C CA . CYS A 1 87 ? 11.529 2.966 -19.289 1.00 94.19 87 CYS A CA 1
ATOM 688 C C . CYS A 1 87 ? 10.963 3.453 -20.633 1.00 94.19 87 CYS A C 1
ATOM 690 O O . CYS A 1 87 ? 11.641 4.164 -21.380 1.00 94.19 87 CYS A O 1
ATOM 692 N N . TYR A 1 88 ? 9.702 3.126 -20.924 1.00 95.56 88 TYR A N 1
ATOM 693 C CA . TYR A 1 88 ? 9.047 3.501 -22.172 1.00 95.56 88 TYR A CA 1
ATOM 694 C C . TYR A 1 88 ? 8.898 5.014 -22.339 1.00 95.56 88 TYR A C 1
ATOM 696 O O . TYR A 1 88 ? 9.155 5.533 -23.424 1.00 95.56 88 TYR A O 1
ATOM 704 N N . VAL A 1 89 ? 8.541 5.736 -21.273 1.00 93.50 89 VAL A N 1
ATOM 705 C CA . VAL A 1 89 ? 8.490 7.204 -21.264 1.00 93.50 89 VAL A CA 1
ATOM 706 C C . VAL A 1 89 ? 9.834 7.781 -21.692 1.00 93.50 89 VAL A C 1
ATOM 708 O O . VAL A 1 89 ? 9.891 8.577 -22.630 1.00 93.50 89 VAL A O 1
ATOM 711 N N . ALA A 1 90 ? 10.925 7.335 -21.069 1.00 92.75 90 ALA A N 1
ATOM 712 C CA . ALA A 1 90 ? 12.259 7.804 -21.418 1.00 92.75 90 ALA A CA 1
ATOM 713 C C . ALA A 1 90 ? 12.636 7.450 -22.869 1.00 92.75 90 ALA A C 1
ATOM 715 O O . ALA A 1 90 ? 13.233 8.273 -23.566 1.00 92.75 90 ALA A O 1
ATOM 716 N N . ALA A 1 91 ? 12.236 6.274 -23.365 1.00 95.38 91 ALA A N 1
ATOM 717 C CA . ALA A 1 91 ? 12.474 5.860 -24.748 1.00 95.38 91 ALA A CA 1
ATOM 718 C C . ALA A 1 91 ? 11.690 6.713 -25.759 1.00 95.38 91 ALA A C 1
ATOM 720 O O . ALA A 1 91 ? 12.247 7.112 -26.784 1.00 95.38 91 ALA A O 1
ATOM 721 N N . CYS A 1 92 ? 10.430 7.043 -25.459 1.00 95.38 92 CYS A N 1
ATOM 722 C CA . CYS A 1 92 ? 9.594 7.922 -26.278 1.00 95.38 92 CYS A CA 1
ATOM 723 C C . CYS A 1 92 ? 10.198 9.315 -26.384 1.00 95.38 92 CYS A C 1
ATOM 725 O O . CYS A 1 92 ? 10.406 9.810 -27.489 1.00 95.38 92 CYS A O 1
ATOM 727 N N . LEU A 1 93 ? 10.523 9.928 -25.246 1.00 91.50 93 LEU A N 1
ATOM 728 C CA . LEU A 1 93 ? 11.079 11.280 -25.202 1.00 91.50 93 LEU A CA 1
ATOM 729 C C . LEU A 1 93 ? 12.404 11.359 -25.957 1.00 91.50 93 LEU A C 1
ATOM 731 O O . LEU A 1 93 ? 12.602 12.254 -26.778 1.00 91.50 93 LEU A O 1
ATOM 735 N N . SER A 1 94 ? 13.257 10.356 -25.760 1.00 90.44 94 SER A N 1
ATOM 736 C CA . SER A 1 94 ? 14.543 10.259 -26.441 1.00 90.44 94 SER A CA 1
ATOM 737 C C . SER A 1 94 ? 14.383 10.113 -27.955 1.00 90.44 94 SER A C 1
ATOM 739 O O . SER A 1 94 ? 15.051 10.811 -28.716 1.00 90.44 94 SER A O 1
ATOM 741 N N . LEU A 1 95 ? 13.470 9.252 -28.417 1.00 94.44 95 LEU A N 1
ATOM 742 C CA . LEU A 1 95 ? 13.223 9.065 -29.845 1.00 94.44 95 LEU A CA 1
ATOM 743 C C . LEU A 1 95 ? 12.580 10.299 -30.491 1.00 94.44 95 LEU A C 1
ATOM 745 O O . LEU A 1 95 ? 12.997 10.693 -31.578 1.00 94.44 95 LEU A O 1
ATOM 749 N N . ILE A 1 96 ? 11.594 10.923 -29.842 1.00 93.50 96 ILE A N 1
ATOM 750 C CA . ILE A 1 96 ? 10.948 12.148 -30.339 1.00 93.50 96 ILE A CA 1
ATOM 751 C C . ILE A 1 96 ? 11.986 13.263 -30.484 1.00 93.50 96 ILE A C 1
ATOM 753 O O . ILE A 1 96 ? 12.017 13.941 -31.513 1.00 93.50 96 ILE A O 1
ATOM 757 N N . ASP A 1 97 ? 12.873 13.423 -29.502 1.00 87.12 97 ASP A N 1
ATOM 758 C CA . ASP A 1 97 ? 13.944 14.411 -29.583 1.00 87.12 97 ASP A CA 1
ATOM 759 C C . ASP A 1 97 ? 14.931 14.090 -30.708 1.00 87.12 97 ASP A C 1
ATOM 761 O O . ASP A 1 97 ? 15.269 14.985 -31.479 1.00 87.12 97 ASP A O 1
ATOM 765 N N . LEU A 1 98 ? 15.342 12.830 -30.879 1.00 89.44 98 LEU A N 1
ATOM 766 C CA . LEU A 1 98 ? 16.210 12.428 -31.993 1.00 89.44 98 LEU A CA 1
ATOM 767 C C . LEU A 1 98 ? 15.562 12.691 -33.360 1.00 89.44 98 LEU A C 1
ATOM 769 O O . LEU A 1 98 ? 16.221 13.203 -34.265 1.00 89.44 98 LEU A O 1
ATOM 773 N N . LEU A 1 99 ? 14.271 12.383 -33.509 1.00 92.25 99 LEU A N 1
ATOM 774 C CA . LEU A 1 99 ? 13.506 12.626 -34.734 1.00 92.25 99 LEU A CA 1
ATOM 775 C C . LEU A 1 99 ? 13.372 14.118 -35.056 1.00 92.25 99 LEU A C 1
ATOM 777 O O . LEU A 1 99 ? 13.298 14.479 -36.226 1.00 92.25 99 LEU A O 1
ATOM 781 N N . ALA A 1 100 ? 13.400 14.998 -34.055 1.00 89.19 100 ALA A N 1
ATOM 782 C CA . ALA A 1 100 ? 13.402 16.440 -34.290 1.00 89.19 100 ALA A CA 1
ATOM 783 C C . ALA A 1 100 ? 14.714 16.946 -34.924 1.00 89.19 100 ALA A C 1
ATOM 785 O O . ALA A 1 100 ? 14.744 18.054 -35.460 1.00 89.19 100 ALA A O 1
ATOM 786 N N . PHE A 1 101 ? 15.793 16.156 -34.873 1.00 86.12 101 PHE A N 1
ATOM 787 C CA . PHE A 1 101 ? 17.103 16.522 -35.418 1.00 86.12 101 PHE A CA 1
ATOM 788 C C . PHE A 1 101 ? 17.467 15.799 -36.719 1.00 86.12 101 PHE A C 1
ATOM 790 O O . PHE A 1 101 ? 18.495 16.137 -37.312 1.00 86.12 101 PHE A O 1
ATOM 797 N N . VAL A 1 102 ? 16.678 14.817 -37.178 1.00 89.00 102 VAL A N 1
ATOM 798 C CA . VAL A 1 102 ? 17.023 14.098 -38.413 1.00 89.00 102 VAL A CA 1
ATOM 799 C C . VAL A 1 102 ? 16.933 15.019 -39.643 1.00 89.00 102 VAL A C 1
ATOM 801 O O . VAL A 1 102 ? 16.034 15.859 -39.711 1.00 89.00 102 VAL A O 1
ATOM 804 N N . PRO A 1 103 ? 17.830 14.875 -40.638 1.00 87.31 103 PRO A N 1
ATOM 805 C CA . PRO A 1 103 ? 17.828 15.739 -41.821 1.00 87.31 103 PRO A CA 1
ATOM 806 C C . PRO A 1 103 ? 16.574 15.615 -42.700 1.00 87.31 103 PRO A C 1
ATOM 808 O O . PRO A 1 103 ? 16.159 16.605 -43.299 1.00 87.31 103 PRO A O 1
ATOM 811 N N . ASP A 1 104 ? 15.986 14.418 -42.799 1.00 91.56 104 ASP A N 1
ATOM 812 C CA . ASP A 1 104 ? 14.815 14.130 -43.634 1.00 91.56 104 ASP A CA 1
ATOM 813 C C . ASP A 1 104 ? 13.819 13.230 -42.884 1.00 91.56 104 ASP A C 1
ATOM 815 O O . ASP A 1 104 ? 13.727 12.015 -43.102 1.00 91.56 104 ASP A O 1
ATOM 819 N N . LEU A 1 105 ? 13.042 13.851 -41.993 1.00 92.75 105 LEU A N 1
ATOM 820 C CA . LEU A 1 105 ? 11.981 13.174 -41.246 1.00 92.75 105 LEU A CA 1
ATOM 821 C C . LEU A 1 105 ? 10.878 12.618 -42.160 1.00 92.75 105 LEU A C 1
ATOM 823 O O . LEU A 1 105 ? 10.307 11.572 -41.855 1.00 92.75 105 LEU A O 1
ATOM 827 N N . GLN A 1 106 ? 10.584 13.283 -43.282 1.00 94.62 106 GLN A N 1
ATOM 828 C CA . GLN A 1 106 ? 9.506 12.879 -44.186 1.00 94.62 106 GLN A CA 1
ATOM 829 C C . GLN A 1 106 ? 9.757 11.478 -44.756 1.00 94.62 106 GLN A C 1
ATOM 831 O O . GLN A 1 106 ? 8.825 10.679 -44.847 1.00 94.62 106 GLN A O 1
ATOM 836 N N . SER A 1 107 ? 11.012 11.146 -45.068 1.00 94.69 107 SER A N 1
ATOM 837 C CA . SER A 1 107 ? 11.396 9.804 -45.533 1.00 94.69 107 SER A CA 1
ATOM 838 C C . SER A 1 107 ? 11.245 8.689 -44.485 1.00 94.69 107 SER A C 1
ATOM 840 O O . SER A 1 107 ? 11.279 7.511 -44.843 1.00 94.69 107 SER A O 1
ATOM 842 N N . LEU A 1 108 ? 11.068 9.035 -43.205 1.00 95.25 108 LEU A N 1
ATOM 843 C CA . LEU A 1 108 ? 10.829 8.087 -42.113 1.00 95.25 108 LEU A CA 1
ATOM 844 C C . LEU A 1 108 ? 9.340 7.910 -41.789 1.00 95.25 108 LEU A C 1
ATOM 846 O O . LEU A 1 108 ? 9.013 7.109 -40.914 1.00 95.25 108 LEU A O 1
ATOM 850 N N . LEU A 1 109 ? 8.437 8.641 -42.450 1.00 95.06 109 LEU A N 1
ATOM 851 C CA . LEU A 1 109 ? 6.997 8.511 -42.237 1.00 95.06 109 LEU A CA 1
ATOM 852 C C . LEU A 1 109 ? 6.394 7.389 -43.110 1.00 95.06 109 LEU A C 1
ATOM 854 O O . LEU A 1 109 ? 6.755 7.266 -44.282 1.00 95.06 109 LEU A O 1
ATOM 858 N N . PRO A 1 110 ? 5.430 6.599 -42.591 1.00 95.88 110 PRO A N 1
ATOM 859 C CA . PRO A 1 110 ? 4.947 6.597 -41.208 1.00 95.88 110 PRO A CA 1
ATOM 860 C C . PRO A 1 110 ? 5.989 6.017 -40.237 1.00 95.88 110 PRO A C 1
ATOM 862 O O . PRO A 1 110 ? 6.681 5.054 -40.571 1.00 95.88 110 PRO A O 1
ATOM 865 N N . LEU A 1 111 ? 6.073 6.582 -39.026 1.00 97.56 111 LEU A N 1
ATOM 866 C CA . LEU A 1 111 ? 7.029 6.123 -38.015 1.00 97.56 111 LEU A CA 1
ATOM 867 C C . LEU A 1 111 ? 6.727 4.678 -37.605 1.00 97.56 111 LEU A C 1
ATOM 869 O O . LEU A 1 111 ? 5.594 4.344 -37.260 1.00 97.56 111 LEU A O 1
ATOM 873 N N . ARG A 1 112 ? 7.754 3.824 -37.634 1.00 97.31 112 ARG A N 1
ATOM 874 C CA . ARG A 1 112 ? 7.686 2.426 -37.186 1.00 97.31 112 ARG A CA 1
ATOM 875 C C . ARG A 1 112 ? 8.967 2.041 -36.443 1.00 97.31 112 ARG A C 1
ATOM 877 O O . ARG A 1 112 ? 9.728 1.219 -36.943 1.00 97.31 112 ARG A O 1
ATOM 884 N N . PRO A 1 113 ? 9.245 2.618 -35.263 1.00 96.56 113 PRO A N 1
ATOM 885 C CA . PRO A 1 113 ? 10.507 2.401 -34.547 1.00 96.56 113 PRO A CA 1
ATOM 886 C C . PRO A 1 113 ? 10.797 0.957 -34.114 1.00 96.56 113 PRO A C 1
ATOM 888 O O . PRO A 1 113 ? 11.917 0.657 -33.717 1.00 96.56 113 PRO A O 1
ATOM 891 N N . TRP A 1 114 ? 9.821 0.058 -34.228 1.00 96.44 114 TRP A N 1
ATOM 892 C CA . TRP A 1 114 ? 9.962 -1.384 -34.014 1.00 96.44 114 TRP A CA 1
ATOM 893 C C . TRP A 1 114 ? 10.327 -2.174 -35.287 1.00 96.44 114 TRP A C 1
ATOM 895 O O . TRP A 1 114 ? 10.667 -3.354 -35.204 1.00 96.44 114 TRP A O 1
ATOM 905 N N . ASP A 1 115 ? 10.222 -1.565 -36.474 1.00 97.06 115 ASP A N 1
ATOM 906 C CA . ASP A 1 115 ? 10.436 -2.223 -37.765 1.00 97.06 115 ASP A CA 1
ATOM 907 C C . ASP A 1 115 ? 11.914 -2.187 -38.190 1.00 97.06 115 ASP A C 1
ATOM 909 O O . ASP A 1 115 ? 12.588 -1.158 -38.126 1.00 97.06 115 ASP A O 1
ATOM 913 N N . ALA A 1 116 ? 12.430 -3.320 -38.672 1.00 95.69 116 ALA A N 1
ATOM 914 C CA . ALA A 1 116 ? 13.842 -3.460 -39.026 1.00 95.69 116 ALA A CA 1
ATOM 915 C C . ALA A 1 116 ? 14.269 -2.584 -40.222 1.00 95.69 116 ALA A C 1
ATOM 917 O O . ALA A 1 116 ? 15.401 -2.079 -40.250 1.00 95.69 116 ALA A O 1
ATOM 918 N N . ALA A 1 117 ? 13.390 -2.390 -41.212 1.00 96.75 117 ALA A N 1
ATOM 919 C CA . ALA A 1 117 ? 13.673 -1.531 -42.358 1.00 96.75 117 ALA A CA 1
ATOM 920 C C . ALA A 1 117 ? 13.641 -0.056 -41.943 1.00 96.75 117 ALA A C 1
ATOM 922 O O . ALA A 1 117 ? 14.536 0.702 -42.326 1.00 96.75 117 ALA A O 1
ATOM 923 N N . TRP A 1 118 ? 12.685 0.325 -41.091 1.00 97.38 118 TRP A N 1
ATOM 924 C CA . TRP A 1 118 ? 12.621 1.664 -40.509 1.00 97.38 118 TRP A CA 1
ATOM 925 C C . TRP A 1 118 ? 13.869 1.982 -39.678 1.00 97.38 118 TRP A C 1
ATOM 927 O O . TRP A 1 118 ? 14.514 3.000 -39.916 1.00 97.38 118 TRP A O 1
ATOM 937 N N . LEU A 1 119 ? 14.289 1.082 -38.781 1.00 96.31 119 LEU A N 1
ATOM 938 C CA . LEU A 1 119 ? 15.509 1.245 -37.979 1.00 96.31 119 LEU A CA 1
ATOM 939 C C . LEU A 1 119 ? 16.754 1.399 -38.863 1.00 96.31 119 LEU A C 1
ATOM 941 O O . LEU A 1 119 ? 17.626 2.220 -38.588 1.00 96.31 119 LEU A O 1
ATOM 945 N N . THR A 1 120 ? 16.822 0.660 -39.972 1.00 95.44 120 THR A N 1
ATOM 946 C CA . THR A 1 120 ? 17.908 0.798 -40.952 1.00 95.44 120 THR A CA 1
ATOM 947 C C . THR A 1 120 ? 17.897 2.168 -41.633 1.00 95.44 120 THR A C 1
ATOM 949 O O . THR A 1 120 ? 18.960 2.764 -41.819 1.00 95.44 120 THR A O 1
ATOM 952 N N . ALA A 1 121 ? 16.723 2.681 -42.008 1.00 95.19 121 ALA A N 1
ATOM 953 C CA . ALA A 1 121 ? 16.582 4.012 -42.594 1.00 95.19 121 ALA A CA 1
ATOM 954 C C . ALA A 1 121 ? 16.939 5.114 -41.585 1.00 95.19 121 ALA A C 1
ATOM 956 O O . ALA A 1 121 ? 17.703 6.021 -41.915 1.00 95.19 121 ALA A O 1
ATOM 957 N N . PHE A 1 122 ? 16.470 4.988 -40.343 1.00 95.31 122 PHE A N 1
ATOM 958 C CA . PHE A 1 122 ? 16.782 5.908 -39.257 1.00 95.31 122 PHE A CA 1
ATOM 959 C C . PHE A 1 122 ? 18.289 5.964 -38.978 1.00 95.31 122 PHE A C 1
ATOM 961 O O . PHE A 1 122 ? 18.858 7.053 -38.961 1.00 95.31 122 PHE A O 1
ATOM 968 N N . ARG A 1 123 ? 18.978 4.815 -38.892 1.00 92.50 123 ARG A N 1
ATOM 969 C CA . ARG A 1 123 ? 20.443 4.765 -38.712 1.00 92.50 123 ARG A CA 1
ATOM 970 C C . ARG A 1 123 ? 21.225 5.490 -39.807 1.00 92.50 123 ARG A C 1
ATOM 972 O O . ARG A 1 123 ? 22.236 6.132 -39.537 1.00 92.50 123 ARG A O 1
ATOM 979 N N . LYS A 1 124 ? 20.776 5.405 -41.065 1.00 91.12 124 LYS A N 1
ATOM 980 C CA . LYS A 1 124 ? 21.440 6.115 -42.176 1.00 91.12 124 LYS A CA 1
ATOM 981 C C . LYS A 1 124 ? 21.421 7.627 -41.963 1.00 91.12 124 LYS A C 1
ATOM 983 O O . LYS A 1 124 ? 22.398 8.292 -42.289 1.00 91.12 124 LYS A O 1
ATOM 988 N N . GLN A 1 125 ? 20.339 8.146 -41.393 1.00 88.75 125 GLN A N 1
ATOM 989 C CA . GLN A 1 125 ? 20.212 9.558 -41.052 1.00 88.75 125 GLN A CA 1
ATOM 990 C C . GLN A 1 125 ? 20.901 9.905 -39.727 1.00 88.75 125 GLN A C 1
ATOM 992 O O . GLN A 1 125 ? 21.454 10.997 -39.602 1.00 88.75 125 GLN A O 1
ATOM 997 N N . SER A 1 126 ? 20.937 8.974 -38.765 1.00 77.62 126 SER A N 1
ATOM 998 C CA . SER A 1 126 ? 21.509 9.217 -37.437 1.00 77.62 126 SER A CA 1
ATOM 999 C C . SER A 1 126 ? 23.017 9.473 -37.461 1.00 77.62 126 SER A C 1
ATOM 1001 O O . SER A 1 126 ? 23.500 10.303 -36.699 1.00 77.62 126 SER A O 1
ATOM 1003 N N . THR A 1 127 ? 23.754 8.878 -38.408 1.00 70.94 127 THR A N 1
ATOM 1004 C CA . THR A 1 127 ? 25.198 9.150 -38.607 1.00 70.94 127 THR A CA 1
ATOM 1005 C C . THR A 1 127 ? 25.524 10.616 -38.922 1.00 70.94 127 THR A C 1
ATOM 1007 O O . THR A 1 127 ? 26.670 11.040 -38.782 1.00 70.94 127 THR A O 1
ATOM 1010 N N . GLN A 1 128 ? 24.527 11.396 -39.350 1.00 64.31 128 GLN A N 1
ATOM 1011 C CA . GLN A 1 128 ? 24.659 12.819 -39.666 1.00 64.31 128 GLN A CA 1
ATOM 1012 C C . GLN A 1 128 ? 24.206 13.726 -38.513 1.00 64.31 128 GLN A C 1
ATOM 1014 O O . GLN A 1 128 ? 24.361 14.948 -38.601 1.00 64.31 128 GLN A O 1
ATOM 1019 N N . LEU A 1 129 ? 23.664 13.158 -37.429 1.00 71.94 129 LEU A N 1
ATOM 1020 C CA . LEU A 1 129 ? 23.231 13.917 -36.262 1.00 71.94 129 LEU A CA 1
ATOM 1021 C C . LEU A 1 129 ? 24.455 14.485 -35.540 1.00 71.94 129 LEU A C 1
ATOM 1023 O O . LEU A 1 129 ? 25.264 13.762 -34.963 1.00 71.94 129 LEU A O 1
ATOM 1027 N N . LYS A 1 130 ? 24.576 15.815 -35.523 1.00 59.88 130 LYS A N 1
ATOM 1028 C CA . LYS A 1 130 ? 25.502 16.509 -34.621 1.00 59.88 130 LYS A CA 1
ATOM 1029 C C . LYS A 1 130 ? 24.884 16.567 -33.229 1.00 59.88 130 LYS A C 1
ATOM 1031 O O . LYS A 1 130 ? 24.342 17.595 -32.828 1.00 59.88 130 LYS A O 1
ATOM 1036 N N . LEU A 1 131 ? 24.945 15.451 -32.513 1.00 59.56 131 LEU A N 1
ATOM 1037 C CA . LEU A 1 131 ? 24.515 15.399 -31.121 1.00 59.56 131 LEU A CA 1
ATOM 1038 C C . LEU A 1 131 ? 25.478 16.238 -30.253 1.00 59.56 131 LEU A C 1
ATOM 1040 O O . LEU A 1 131 ? 26.697 16.149 -30.437 1.00 59.56 131 LEU A O 1
ATOM 1044 N N . PRO A 1 132 ? 24.983 17.083 -29.330 1.00 50.53 132 PRO A N 1
ATOM 1045 C CA . PRO A 1 132 ? 25.831 17.729 -28.332 1.00 50.53 132 PRO A CA 1
ATOM 1046 C C . PRO A 1 132 ? 26.580 16.660 -27.523 1.00 50.53 132 PRO A C 1
ATOM 1048 O O . PRO A 1 132 ? 25.980 15.683 -27.094 1.00 50.53 132 PRO A O 1
ATOM 1051 N N . ARG A 1 133 ? 27.890 16.835 -27.311 1.00 46.22 133 ARG A N 1
ATOM 1052 C CA . ARG A 1 133 ? 28.776 15.831 -26.684 1.00 46.22 133 ARG A CA 1
ATOM 1053 C C . ARG A 1 133 ? 28.567 15.611 -25.174 1.00 46.22 133 ARG A C 1
ATOM 1055 O O . ARG A 1 133 ? 29.308 14.840 -24.580 1.00 46.22 133 ARG A O 1
ATOM 1062 N N . GLU A 1 134 ? 27.599 16.276 -24.548 1.00 46.62 134 GLU A N 1
ATOM 1063 C CA . GLU A 1 134 ? 27.416 16.265 -23.092 1.00 46.62 134 GLU A CA 1
ATOM 1064 C C . GLU A 1 134 ? 25.961 15.912 -22.735 1.00 46.62 134 GLU A C 1
ATOM 1066 O O . GLU A 1 134 ? 25.069 16.749 -22.887 1.00 46.62 134 GLU A O 1
ATOM 1071 N N . SER A 1 135 ? 25.776 14.677 -22.243 1.00 44.75 135 SER A N 1
ATOM 1072 C CA . SER A 1 135 ? 24.566 14.081 -21.635 1.00 44.75 135 SER A CA 1
ATOM 1073 C C . SER A 1 135 ? 23.342 13.846 -22.553 1.00 44.75 135 SER A C 1
ATOM 1075 O O . SER A 1 135 ? 23.234 14.463 -23.614 1.00 44.75 135 SER A O 1
ATOM 1077 N N . PRO A 1 136 ? 22.420 12.916 -22.198 1.00 50.62 136 PRO A N 1
ATOM 1078 C CA . PRO A 1 136 ? 21.297 12.531 -23.060 1.00 50.62 136 PRO A CA 1
ATOM 1079 C C . PRO A 1 136 ? 20.422 13.735 -23.436 1.00 50.62 136 PRO A C 1
ATOM 1081 O O . PRO A 1 136 ? 20.150 14.596 -22.602 1.00 50.62 136 PRO A O 1
ATOM 1084 N N . LEU A 1 137 ? 19.944 13.775 -24.684 1.00 53.56 137 LEU A N 1
ATOM 1085 C CA . LEU A 1 137 ? 19.226 14.914 -25.286 1.00 53.56 137 LEU A CA 1
ATOM 1086 C C . LEU A 1 137 ? 18.025 15.433 -24.471 1.00 53.56 137 LEU A C 1
ATOM 1088 O O . LEU A 1 137 ? 17.764 16.636 -24.500 1.00 53.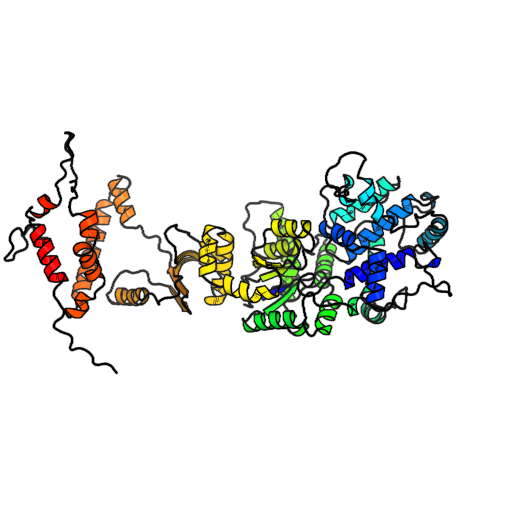56 137 LEU A O 1
ATOM 1092 N N . PHE A 1 138 ? 17.337 14.557 -23.732 1.00 53.12 138 PHE A N 1
ATOM 1093 C CA . PHE A 1 138 ? 16.181 14.909 -22.903 1.00 53.12 138 PHE A CA 1
ATOM 1094 C C . PHE A 1 138 ? 16.560 15.673 -21.611 1.00 53.12 138 PHE A C 1
ATOM 1096 O O . PHE A 1 138 ? 15.822 16.560 -21.184 1.00 53.12 138 PHE A O 1
ATOM 1103 N N . VAL A 1 139 ? 17.750 15.423 -21.043 1.00 48.84 139 VAL A N 1
ATOM 1104 C CA . VAL A 1 139 ? 18.195 15.965 -19.736 1.00 48.84 139 VAL A CA 1
ATOM 1105 C C . VAL A 1 139 ? 18.411 17.487 -19.769 1.00 48.84 139 VAL A C 1
ATOM 1107 O O . VAL A 1 139 ? 18.293 18.156 -18.752 1.00 48.84 139 VAL A O 1
ATOM 1110 N N . ARG A 1 140 ? 18.678 18.088 -20.938 1.00 46.25 140 ARG A N 1
ATOM 1111 C CA . ARG A 1 140 ? 18.933 19.541 -21.049 1.00 46.25 140 ARG A CA 1
ATOM 1112 C C . ARG A 1 140 ? 17.691 20.437 -20.959 1.00 46.25 140 ARG A C 1
ATOM 1114 O O . ARG A 1 140 ? 17.855 21.651 -20.840 1.00 46.25 140 ARG A O 1
ATOM 1121 N N . ARG A 1 141 ? 16.462 19.920 -21.092 1.00 49.31 141 ARG A N 1
ATOM 1122 C CA . ARG A 1 141 ? 15.275 20.802 -21.182 1.00 49.31 141 ARG A CA 1
ATOM 1123 C C . ARG A 1 141 ? 14.727 21.288 -19.846 1.00 49.31 141 ARG A C 1
ATOM 1125 O O . ARG A 1 141 ? 14.096 22.342 -19.858 1.00 49.31 141 ARG A O 1
ATOM 1132 N N . SER A 1 142 ? 15.017 20.613 -18.735 1.00 42.72 142 SER A N 1
ATOM 1133 C CA . SER A 1 142 ? 14.723 21.142 -17.393 1.00 42.72 142 SER A CA 1
ATOM 1134 C C . SER A 1 142 ? 15.418 22.490 -17.144 1.00 42.72 142 SER A C 1
ATOM 1136 O O . SER A 1 142 ? 14.858 23.370 -16.492 1.00 42.72 142 SER A O 1
ATOM 1138 N N . ASP A 1 143 ? 16.579 22.706 -17.771 1.00 36.72 143 ASP A N 1
ATOM 1139 C CA . ASP A 1 143 ? 17.360 23.940 -17.646 1.00 36.72 143 ASP A CA 1
ATOM 1140 C C . ASP A 1 143 ? 16.961 25.046 -18.648 1.00 36.72 143 ASP A C 1
ATOM 1142 O O . ASP A 1 143 ? 17.188 26.229 -18.391 1.00 36.72 143 ASP A O 1
ATOM 1146 N N . GLN A 1 144 ? 16.372 24.709 -19.805 1.00 38.72 144 GLN A N 1
ATOM 1147 C CA . GLN A 1 144 ? 16.116 25.681 -20.888 1.00 38.72 144 GLN A CA 1
ATOM 1148 C C . GLN A 1 144 ? 14.807 26.471 -20.765 1.00 38.72 144 GLN A C 1
ATOM 1150 O O . GLN A 1 144 ? 14.683 27.516 -21.403 1.00 38.72 144 GLN A O 1
ATOM 1155 N N . TYR A 1 145 ? 13.854 26.025 -19.943 1.00 42.22 145 TYR A N 1
ATOM 1156 C CA . TYR A 1 145 ? 12.634 26.790 -19.644 1.00 42.22 145 TYR A CA 1
ATOM 1157 C C . TYR A 1 145 ? 12.819 27.827 -18.517 1.00 42.22 145 TYR A C 1
ATOM 1159 O O . TYR A 1 145 ? 11.896 28.583 -18.219 1.00 42.22 145 TYR A O 1
ATOM 1167 N N . GLY A 1 146 ? 14.017 27.924 -17.928 1.00 33.28 146 GLY A N 1
ATOM 1168 C CA . GLY A 1 146 ? 14.415 29.049 -17.084 1.00 33.28 146 GLY A CA 1
ATOM 1169 C C . GLY A 1 146 ? 14.798 30.260 -17.935 1.00 33.28 146 GLY A C 1
ATOM 1170 O O . GLY A 1 146 ? 15.979 30.489 -18.203 1.00 33.28 146 GLY A O 1
ATOM 1171 N N . GLU A 1 147 ? 13.819 31.043 -18.395 1.00 31.97 147 GLU A N 1
ATOM 1172 C CA . GLU A 1 147 ? 14.128 32.313 -19.049 1.00 31.97 147 GLU A CA 1
ATOM 1173 C C . GLU A 1 147 ? 14.844 33.283 -18.096 1.00 31.97 147 GLU A C 1
ATOM 1175 O O . GLU A 1 147 ? 14.612 33.359 -16.890 1.00 31.97 147 GLU A O 1
ATOM 1180 N N . ARG A 1 148 ? 15.762 34.030 -18.706 1.00 36.12 148 ARG A N 1
ATOM 1181 C CA . ARG A 1 148 ? 16.614 35.058 -18.119 1.00 36.12 148 ARG A CA 1
ATOM 1182 C C . ARG A 1 148 ? 15.813 36.059 -17.281 1.00 36.12 148 ARG A C 1
ATOM 1184 O O . ARG A 1 148 ? 15.063 36.858 -17.829 1.00 36.12 148 ARG A O 1
ATOM 1191 N N . GLY A 1 149 ? 16.145 36.137 -15.994 1.00 33.59 149 GLY A N 1
ATOM 1192 C CA . GLY A 1 149 ? 15.954 37.352 -15.202 1.00 33.59 149 GLY A CA 1
ATOM 1193 C C . GLY A 1 149 ? 14.926 37.267 -14.080 1.00 33.59 149 GLY A C 1
ATOM 1194 O O . GLY A 1 149 ? 13.984 38.043 -14.068 1.00 33.59 149 GLY A O 1
ATOM 1195 N N . SER A 1 150 ? 15.171 36.443 -13.065 1.00 30.16 150 SER A N 1
ATOM 1196 C CA . SER A 1 150 ? 14.794 36.798 -11.692 1.00 30.16 150 SER A CA 1
ATOM 1197 C C . SER A 1 150 ? 15.665 36.031 -10.709 1.00 30.16 150 SER A C 1
ATOM 1199 O O . SER A 1 150 ? 15.799 34.813 -10.792 1.00 30.16 150 SER A O 1
ATOM 1201 N N . THR A 1 151 ? 16.284 36.758 -9.789 1.00 31.31 151 THR A N 1
ATOM 1202 C CA . THR A 1 151 ? 16.973 36.214 -8.623 1.00 31.31 151 THR A CA 1
ATOM 1203 C C . THR A 1 151 ? 15.932 35.700 -7.632 1.00 31.31 151 THR A C 1
ATOM 1205 O O . THR A 1 151 ? 15.606 36.396 -6.682 1.00 31.31 151 THR A O 1
ATOM 1208 N N . ASP A 1 152 ? 15.388 34.517 -7.886 1.00 32.06 152 ASP A N 1
ATOM 1209 C CA . ASP A 1 152 ? 14.718 33.698 -6.880 1.00 32.06 152 ASP A CA 1
ATOM 1210 C C . ASP A 1 152 ? 14.973 32.226 -7.221 1.00 32.06 152 ASP A C 1
ATOM 1212 O O . ASP A 1 152 ? 15.071 31.838 -8.384 1.00 32.06 152 ASP A O 1
ATOM 1216 N N . THR A 1 153 ? 15.205 31.435 -6.181 1.00 32.62 153 THR A N 1
ATOM 1217 C CA . THR A 1 153 ? 15.698 30.049 -6.176 1.00 32.62 153 THR A CA 1
ATOM 1218 C C . THR A 1 153 ? 15.125 29.159 -7.291 1.00 32.62 153 THR A C 1
ATOM 1220 O O . THR A 1 153 ? 13.964 28.759 -7.247 1.00 32.62 153 THR A O 1
ATOM 1223 N N . GLN A 1 154 ? 15.978 28.829 -8.269 1.00 33.31 154 GLN A N 1
ATOM 1224 C CA . GLN A 1 154 ? 15.679 28.045 -9.471 1.00 33.31 154 GLN A CA 1
ATOM 1225 C C . GLN A 1 154 ? 15.213 26.612 -9.144 1.00 33.31 154 GLN A C 1
ATOM 1227 O O . GLN A 1 154 ? 16.019 25.770 -8.759 1.00 33.31 154 GLN A O 1
ATOM 1232 N N . HIS A 1 155 ? 13.925 26.324 -9.353 1.00 38.03 155 HIS A N 1
ATOM 1233 C CA . HIS A 1 155 ? 13.455 24.998 -9.765 1.00 38.03 155 HIS A CA 1
ATOM 1234 C C . HIS A 1 155 ? 13.327 25.042 -11.295 1.00 38.03 155 HIS A C 1
ATOM 1236 O O . HIS A 1 155 ? 12.534 25.829 -11.811 1.00 38.03 155 HIS A O 1
ATOM 1242 N N . GLY A 1 156 ? 14.139 24.272 -12.024 1.00 43.88 156 GLY A N 1
ATOM 1243 C CA . GLY A 1 156 ? 13.986 24.126 -13.476 1.00 43.88 156 GLY A CA 1
ATOM 1244 C C . GLY A 1 156 ? 12.614 23.532 -13.807 1.00 43.88 156 GLY A C 1
ATOM 1245 O O . GLY A 1 156 ? 12.180 22.593 -13.142 1.00 43.88 156 GLY A O 1
ATOM 1246 N N . ALA A 1 157 ? 11.900 24.097 -14.783 1.00 52.78 157 ALA A N 1
ATOM 1247 C CA . ALA A 1 157 ? 10.575 23.607 -15.164 1.00 52.78 157 ALA A CA 1
ATOM 1248 C C . ALA A 1 157 ? 10.697 22.214 -15.806 1.00 52.78 157 ALA A C 1
ATOM 1250 O O . ALA A 1 157 ? 11.468 22.027 -16.749 1.00 52.78 157 ALA A O 1
ATOM 1251 N N . SER A 1 158 ? 9.954 21.227 -15.304 1.00 66.69 158 SER A N 1
ATOM 1252 C CA . SER A 1 158 ? 9.957 19.864 -15.845 1.00 66.69 158 SER A CA 1
ATOM 1253 C C . SER A 1 158 ? 9.327 19.849 -17.242 1.00 66.69 158 SER A C 1
ATOM 1255 O O . SER A 1 158 ? 8.389 20.598 -17.506 1.00 66.69 158 SER A O 1
ATOM 1257 N N . LEU A 1 159 ? 9.759 18.948 -18.141 1.00 72.75 159 LEU A N 1
ATOM 1258 C CA . LEU A 1 159 ? 9.060 18.720 -19.422 1.00 72.75 159 LEU A CA 1
ATOM 1259 C C . LEU A 1 159 ? 7.560 18.481 -19.193 1.00 72.75 159 LEU A C 1
ATOM 1261 O O . LEU A 1 159 ? 6.710 18.951 -19.947 1.00 72.75 159 LEU A O 1
ATOM 1265 N N . PHE A 1 160 ? 7.235 17.753 -18.132 1.00 76.00 160 PHE A N 1
ATOM 1266 C CA . PHE A 1 160 ? 5.863 17.399 -17.818 1.00 76.00 160 PHE A CA 1
ATOM 1267 C C . PHE A 1 160 ? 5.034 18.601 -17.312 1.00 76.00 160 PHE A C 1
ATOM 1269 O O . PHE A 1 160 ? 3.829 18.461 -17.127 1.00 76.00 160 PHE A O 1
ATOM 1276 N N . ASP A 1 161 ? 5.634 19.781 -17.116 1.00 75.94 161 ASP A N 1
ATOM 1277 C CA . ASP A 1 161 ? 4.931 21.039 -16.808 1.00 75.94 161 ASP A CA 1
ATOM 1278 C C . ASP A 1 161 ? 4.460 21.787 -18.068 1.00 75.94 161 ASP A C 1
ATOM 1280 O O . ASP A 1 161 ? 3.804 22.824 -17.969 1.00 75.94 161 ASP A O 1
ATOM 1284 N N . MET A 1 162 ? 4.769 21.284 -19.270 1.00 80.50 162 MET A N 1
ATOM 1285 C CA . MET A 1 162 ? 4.260 21.871 -20.511 1.00 80.50 162 MET A CA 1
ATOM 1286 C C . MET A 1 162 ? 2.719 21.804 -20.565 1.00 80.50 162 MET A C 1
ATOM 1288 O O . MET A 1 162 ? 2.152 20.774 -20.195 1.00 80.50 162 MET A O 1
ATOM 1292 N N . PRO A 1 163 ? 2.032 22.818 -21.140 1.00 84.69 163 PRO A N 1
ATOM 1293 C CA . PRO A 1 163 ? 0.565 22.854 -21.228 1.00 84.69 163 PRO A CA 1
ATOM 1294 C C . PRO A 1 163 ? -0.069 21.602 -21.848 1.00 84.69 163 PRO A C 1
ATOM 1296 O O . PRO A 1 163 ? -1.171 21.204 -21.489 1.00 84.69 163 PRO A O 1
ATOM 1299 N N . ILE A 1 164 ? 0.640 20.935 -22.763 1.00 85.00 164 ILE A N 1
ATOM 1300 C CA . ILE A 1 164 ? 0.161 19.707 -23.406 1.00 85.00 164 ILE A CA 1
ATOM 1301 C C . ILE A 1 164 ? -0.033 18.539 -22.420 1.00 85.00 164 ILE A C 1
ATOM 1303 O O . ILE A 1 164 ? -0.873 17.672 -22.675 1.00 85.00 164 ILE A O 1
ATOM 1307 N N . PHE A 1 165 ? 0.717 18.536 -21.312 1.00 84.56 165 PHE A N 1
ATOM 1308 C CA . PHE A 1 165 ? 0.689 17.533 -20.245 1.00 84.56 165 PHE A CA 1
ATOM 1309 C C . PHE A 1 165 ? -0.037 18.027 -18.983 1.00 84.56 165 PHE A C 1
ATOM 1311 O O . PHE A 1 165 ? -0.084 17.304 -17.986 1.00 84.56 165 PHE A O 1
ATOM 1318 N N . GLU A 1 166 ? -0.616 19.231 -19.005 1.00 82.38 166 GLU A N 1
ATOM 1319 C CA . GLU A 1 166 ? -1.320 19.801 -17.856 1.00 82.38 166 GLU A CA 1
ATOM 1320 C C . GLU A 1 166 ? -2.460 18.875 -17.395 1.00 82.38 166 GLU A C 1
ATOM 1322 O O . GLU A 1 166 ? -3.260 18.385 -18.194 1.00 82.38 166 GLU A O 1
ATOM 1327 N N . GLY A 1 167 ? -2.493 18.573 -16.092 1.00 75.75 167 GLY A N 1
ATOM 1328 C CA . GLY A 1 167 ? -3.480 17.675 -15.481 1.00 75.75 167 GLY A CA 1
ATOM 1329 C C . GLY A 1 167 ? -3.345 16.187 -15.842 1.00 75.75 167 GLY A C 1
ATOM 1330 O O . GLY A 1 167 ? -4.079 15.368 -15.290 1.00 75.75 167 GLY A O 1
ATOM 1331 N N . CYS A 1 168 ? -2.416 15.809 -16.725 1.00 78.88 168 CYS A N 1
ATOM 1332 C CA . CYS A 1 168 ? -2.207 14.419 -17.120 1.00 78.88 168 CYS A CA 1
ATOM 1333 C C . CYS A 1 168 ? -1.253 13.706 -16.150 1.00 78.88 168 CYS A C 1
ATOM 1335 O O . CYS A 1 168 ? -0.139 14.163 -15.894 1.00 78.88 168 CYS A O 1
ATOM 1337 N N . VAL A 1 169 ? -1.672 12.541 -15.659 1.00 77.81 169 VAL A N 1
ATOM 1338 C CA . VAL A 1 169 ? -0.878 11.641 -14.809 1.00 77.81 169 VAL A CA 1
ATOM 1339 C C . VAL A 1 169 ? -1.073 10.191 -15.255 1.00 77.81 169 VAL A C 1
ATOM 1341 O O . VAL A 1 169 ? -2.030 9.873 -15.966 1.00 77.81 169 VAL A O 1
ATOM 1344 N N . GLY A 1 170 ? -0.159 9.308 -14.858 1.00 78.12 170 GLY A N 1
ATOM 1345 C CA . GLY A 1 170 ? -0.189 7.885 -15.172 1.00 78.12 170 GLY A CA 1
ATOM 1346 C C . GLY A 1 170 ? -0.318 7.632 -16.673 1.00 78.12 170 GLY A C 1
ATOM 1347 O O . GLY A 1 170 ? 0.390 8.211 -17.496 1.00 78.12 170 GLY A O 1
ATOM 1348 N N . LEU A 1 171 ? -1.270 6.783 -17.047 1.00 80.81 171 LEU A N 1
ATOM 1349 C CA . LEU A 1 171 ? -1.475 6.371 -18.436 1.00 80.81 171 LEU A CA 1
ATOM 1350 C C . LEU A 1 171 ? -2.011 7.486 -19.340 1.00 80.81 171 LEU A C 1
ATOM 1352 O O . LEU A 1 171 ? -1.708 7.498 -20.534 1.00 80.81 171 LEU A O 1
ATOM 1356 N N . ALA A 1 172 ? -2.754 8.449 -18.785 1.00 81.00 172 ALA A N 1
ATOM 1357 C CA . ALA A 1 172 ? -3.223 9.606 -19.547 1.00 81.00 172 ALA A CA 1
ATOM 1358 C C . ALA A 1 172 ? -2.047 10.443 -20.075 1.00 81.00 172 ALA A C 1
ATOM 1360 O O . ALA A 1 172 ? -2.116 10.968 -21.185 1.00 81.00 172 ALA A O 1
ATOM 1361 N N . LEU A 1 173 ? -0.946 10.508 -19.316 1.00 86.19 173 LEU A N 1
ATOM 1362 C CA . LEU A 1 173 ? 0.284 11.178 -19.733 1.00 86.19 173 LEU A CA 1
ATOM 1363 C C . LEU A 1 173 ? 0.950 10.445 -20.904 1.00 86.19 173 LEU A C 1
ATOM 1365 O O . LEU A 1 173 ? 1.243 11.075 -21.917 1.00 86.19 173 LEU A O 1
ATOM 1369 N N . ILE A 1 174 ? 1.126 9.122 -20.814 1.00 88.56 174 ILE A N 1
ATOM 1370 C CA . ILE A 1 174 ? 1.755 8.321 -21.885 1.00 88.56 174 ILE A CA 1
ATOM 1371 C C . ILE A 1 174 ? 0.944 8.423 -23.181 1.00 88.56 174 ILE A C 1
ATOM 1373 O O . ILE A 1 174 ? 1.494 8.661 -24.254 1.00 88.56 174 ILE A O 1
ATOM 1377 N N . ASN A 1 175 ? -0.384 8.342 -23.087 1.00 88.25 175 ASN A N 1
ATOM 1378 C CA . ASN A 1 175 ? -1.267 8.456 -24.248 1.00 88.25 175 ASN A CA 1
ATOM 1379 C C . ASN A 1 175 ? -1.273 9.858 -24.886 1.00 88.25 175 ASN A C 1
ATOM 1381 O O . ASN A 1 175 ? -1.805 10.032 -25.983 1.00 88.25 175 ASN A O 1
ATOM 1385 N N . ARG A 1 176 ? -0.650 10.855 -24.249 1.00 91.81 176 ARG A N 1
ATOM 1386 C CA . ARG A 1 176 ? -0.450 12.194 -24.810 1.00 91.81 176 ARG A CA 1
ATOM 1387 C C . ARG A 1 176 ? 0.784 12.291 -25.710 1.00 91.81 176 ARG A C 1
ATOM 1389 O O . ARG A 1 176 ? 0.909 13.276 -26.438 1.00 91.81 176 ARG A O 1
ATOM 1396 N N . PHE A 1 177 ? 1.674 11.294 -25.715 1.00 94.31 177 PHE A N 1
ATOM 1397 C CA . PHE A 1 177 ? 2.926 11.382 -26.468 1.00 94.31 177 PHE A CA 1
ATOM 1398 C C . PHE A 1 177 ? 2.765 11.405 -27.985 1.00 94.31 177 PHE A C 1
ATOM 1400 O O . PHE A 1 177 ? 3.578 12.044 -28.641 1.00 94.31 177 PHE A O 1
ATOM 1407 N N . ASP A 1 178 ? 1.713 10.815 -28.556 1.00 94.62 178 ASP A N 1
ATOM 1408 C CA . ASP A 1 178 ? 1.438 10.968 -29.993 1.00 94.62 178 ASP A CA 1
ATOM 1409 C C . ASP A 1 178 ? 1.116 12.425 -30.353 1.00 94.62 178 ASP A C 1
ATOM 1411 O O . ASP A 1 178 ? 1.608 12.948 -31.357 1.00 94.62 178 ASP A O 1
ATOM 1415 N N . LEU A 1 179 ? 0.343 13.120 -29.508 1.00 94.31 179 LEU A N 1
ATOM 1416 C CA . LEU A 1 179 ? 0.076 14.542 -29.717 1.00 94.31 179 LEU A CA 1
ATOM 1417 C C . LEU A 1 179 ? 1.348 15.367 -29.518 1.00 94.31 179 LEU A C 1
ATOM 1419 O O . LEU A 1 179 ? 1.651 16.223 -30.345 1.00 94.31 179 LEU A O 1
ATOM 1423 N N . TYR A 1 180 ? 2.114 15.077 -28.465 1.00 94.44 180 TYR A N 1
ATOM 1424 C CA . TYR A 1 180 ? 3.390 15.744 -28.214 1.00 94.44 180 TYR A CA 1
ATOM 1425 C C . TYR A 1 180 ? 4.362 15.579 -29.384 1.00 94.44 180 TYR A C 1
ATOM 1427 O O . TYR A 1 180 ? 4.927 16.559 -29.865 1.00 94.44 180 TYR A O 1
ATOM 1435 N N . ALA A 1 181 ? 4.510 14.355 -29.894 1.00 94.88 181 ALA A N 1
ATOM 1436 C CA . ALA A 1 181 ? 5.302 14.068 -31.079 1.00 94.88 181 ALA A CA 1
ATOM 1437 C C . ALA A 1 181 ? 4.764 14.830 -32.294 1.00 94.88 181 ALA A C 1
ATOM 1439 O O . ALA A 1 181 ? 5.549 15.388 -33.053 1.00 94.88 181 ALA A O 1
ATOM 1440 N N . SER A 1 182 ? 3.441 14.916 -32.457 1.00 96.00 182 SER A N 1
ATOM 1441 C CA . SER A 1 182 ? 2.838 15.638 -33.578 1.00 96.00 182 SER A CA 1
ATOM 1442 C C . SER A 1 182 ? 3.169 17.129 -33.567 1.00 96.00 182 SER A C 1
ATOM 1444 O O . SER A 1 182 ? 3.605 17.675 -34.581 1.00 96.00 182 SER A O 1
ATOM 1446 N N . GLU A 1 183 ? 3.018 17.783 -32.413 1.00 93.88 183 GLU A N 1
ATOM 1447 C CA . GLU A 1 183 ? 3.366 19.196 -32.234 1.00 93.88 183 GLU A CA 1
ATOM 1448 C C . GLU A 1 183 ? 4.868 19.428 -32.404 1.00 93.88 183 GLU A C 1
ATOM 1450 O O . GLU A 1 183 ? 5.288 20.395 -33.041 1.00 93.88 183 GLU A O 1
ATOM 1455 N N . ARG A 1 184 ? 5.690 18.524 -31.862 1.00 91.19 184 ARG A N 1
ATOM 1456 C CA . ARG A 1 184 ? 7.144 18.678 -31.868 1.00 91.19 184 ARG A CA 1
ATOM 1457 C C . ARG A 1 184 ? 7.758 18.459 -33.244 1.00 91.19 184 ARG A C 1
ATOM 1459 O O . ARG A 1 184 ? 8.713 19.150 -33.593 1.00 91.19 184 ARG A O 1
ATOM 1466 N N . LEU A 1 185 ? 7.235 17.492 -33.990 1.00 93.50 185 LEU A N 1
ATOM 1467 C CA . LEU A 1 185 ? 7.766 17.067 -35.281 1.00 93.50 185 LEU A CA 1
ATOM 1468 C C . LEU A 1 185 ? 7.091 17.777 -36.463 1.00 93.50 185 LEU A C 1
ATOM 1470 O O . LEU A 1 185 ? 7.632 17.756 -37.565 1.00 93.50 185 LEU A O 1
ATOM 1474 N N . GLY A 1 186 ? 5.929 18.405 -36.253 1.00 94.31 186 GLY A N 1
ATOM 1475 C CA . GLY A 1 186 ? 5.179 19.103 -37.302 1.00 94.31 186 GLY A CA 1
ATOM 1476 C C . GLY A 1 186 ? 4.440 18.175 -38.275 1.00 94.31 186 GLY A C 1
ATOM 1477 O O . GLY A 1 186 ? 4.051 18.613 -39.356 1.00 94.31 186 GLY A O 1
ATOM 1478 N N . TYR A 1 187 ? 4.237 16.907 -37.908 1.00 95.06 187 TYR A N 1
ATOM 1479 C CA . TYR A 1 187 ? 3.525 15.900 -38.703 1.00 95.06 187 TYR A CA 1
ATOM 1480 C C . TYR A 1 187 ? 2.484 15.180 -37.844 1.00 95.06 187 TYR A C 1
ATOM 1482 O O . TYR A 1 187 ? 2.733 14.978 -36.663 1.00 95.06 187 TYR A O 1
ATOM 1490 N N . PRO A 1 188 ? 1.345 14.737 -38.400 1.00 95.12 188 PRO A N 1
ATOM 1491 C CA . PRO A 1 188 ? 0.384 13.946 -37.640 1.00 95.12 188 PRO A CA 1
ATOM 1492 C C . PRO A 1 188 ? 0.979 12.577 -37.280 1.00 95.12 188 PRO A C 1
ATOM 1494 O O . PRO A 1 188 ? 1.211 11.742 -38.157 1.00 95.12 188 PRO A O 1
ATOM 1497 N N . ILE A 1 189 ? 1.208 12.346 -35.988 1.00 96.19 189 ILE A N 1
ATOM 1498 C CA . ILE A 1 189 ? 1.652 11.074 -35.416 1.00 96.19 189 ILE A CA 1
ATOM 1499 C C . ILE A 1 189 ? 0.474 10.429 -34.687 1.00 96.19 189 ILE A C 1
ATOM 1501 O O . ILE A 1 189 ? -0.237 11.087 -33.929 1.00 96.19 189 ILE A O 1
ATOM 1505 N N . LYS A 1 190 ? 0.250 9.138 -34.939 1.00 93.56 190 LYS A N 1
ATOM 1506 C CA . LYS A 1 190 ? -0.833 8.370 -34.326 1.00 93.56 190 LYS A CA 1
ATOM 1507 C C . LYS A 1 190 ? -0.430 6.908 -34.160 1.00 93.56 190 LYS A C 1
ATOM 1509 O O . LYS A 1 190 ? 0.102 6.324 -35.101 1.00 93.56 190 LYS A O 1
ATOM 1514 N N . ASP A 1 191 ? -0.748 6.336 -33.003 1.00 91.44 191 ASP A N 1
ATOM 1515 C CA . ASP A 1 191 ? -0.564 4.926 -32.653 1.00 91.44 191 ASP A CA 1
ATOM 1516 C C . ASP A 1 191 ? 0.923 4.499 -32.638 1.00 91.44 191 ASP A C 1
ATOM 1518 O O . ASP A 1 191 ? 1.254 3.342 -32.908 1.00 91.44 191 ASP A O 1
ATOM 1522 N N . VAL A 1 192 ? 1.835 5.434 -32.321 1.00 95.81 192 VAL A N 1
ATOM 1523 C CA . VAL A 1 192 ? 3.296 5.199 -32.288 1.00 95.81 192 VAL A CA 1
ATOM 1524 C C . VAL A 1 192 ? 3.855 5.268 -30.869 1.00 95.81 192 VAL A C 1
ATOM 1526 O O . VAL A 1 192 ? 4.668 4.422 -30.506 1.00 95.81 192 VAL A O 1
ATOM 1529 N N . PHE A 1 193 ? 3.438 6.256 -30.078 1.00 96.12 193 PHE A N 1
ATOM 1530 C CA . PHE A 1 193 ? 3.955 6.543 -28.735 1.00 96.12 193 PHE A CA 1
ATOM 1531 C C . PHE A 1 193 ? 2.915 6.327 -27.623 1.00 96.12 193 PHE A C 1
ATOM 1533 O O . PHE A 1 193 ? 3.158 6.651 -26.462 1.00 96.12 193 PHE A O 1
ATOM 1540 N N . SER A 1 194 ? 1.740 5.790 -27.962 1.00 90.00 194 SER A N 1
ATOM 1541 C CA . SER A 1 194 ? 0.710 5.418 -26.990 1.00 90.00 194 SER A CA 1
ATOM 1542 C C . SER A 1 194 ? 1.084 4.147 -26.211 1.00 90.00 194 SER A C 1
ATOM 1544 O O . SER A 1 194 ? 1.888 3.327 -26.667 1.00 90.00 194 SER A O 1
ATOM 1546 N N . ARG A 1 195 ? 0.472 3.945 -25.035 1.00 86.00 195 ARG A N 1
ATOM 1547 C CA . ARG A 1 195 ? 0.807 2.850 -24.099 1.00 86.00 195 ARG A CA 1
ATOM 1548 C C . ARG A 1 195 ? 0.674 1.439 -24.687 1.00 86.00 195 ARG A C 1
ATOM 1550 O O . ARG A 1 195 ? 1.382 0.533 -24.258 1.00 86.00 195 ARG A O 1
ATOM 1557 N N . TYR A 1 196 ? -0.248 1.240 -25.624 1.00 81.62 196 TYR A N 1
ATOM 1558 C CA . TYR A 1 196 ? -0.494 -0.055 -26.277 1.00 81.62 196 TYR A CA 1
ATOM 1559 C C . TYR A 1 196 ? -0.001 -0.081 -27.727 1.00 81.62 196 TYR A C 1
ATOM 1561 O O . TYR A 1 196 ? -0.417 -0.924 -28.521 1.00 81.62 196 TYR A O 1
ATOM 1569 N N . SER A 1 197 ? 0.877 0.854 -28.092 1.00 91.25 197 SER A N 1
ATOM 1570 C CA . SER A 1 197 ? 1.507 0.865 -29.406 1.00 91.25 197 SER A CA 1
ATOM 1571 C C . SER A 1 197 ? 2.478 -0.315 -29.569 1.00 91.25 197 SER A C 1
ATOM 1573 O O . SER A 1 197 ? 3.043 -0.808 -28.586 1.00 91.25 197 SER A O 1
ATOM 1575 N N . PRO A 1 198 ? 2.783 -0.726 -30.812 1.00 96.19 198 PRO A N 1
ATOM 1576 C CA . PRO A 1 198 ? 3.841 -1.704 -31.058 1.00 96.19 198 PRO A CA 1
ATOM 1577 C C . PRO A 1 198 ? 5.218 -1.255 -30.541 1.00 96.19 198 PRO A C 1
ATOM 1579 O O . PRO A 1 198 ? 6.064 -2.096 -30.239 1.00 96.19 198 PRO A O 1
ATOM 1582 N N . PHE A 1 199 ? 5.456 0.058 -30.411 1.00 97.12 199 PHE A N 1
ATOM 1583 C CA . PHE A 1 199 ? 6.696 0.573 -29.834 1.00 97.12 199 PHE A CA 1
ATOM 1584 C C . PHE A 1 199 ? 6.800 0.271 -28.336 1.00 97.12 199 PHE A C 1
ATOM 1586 O O . PHE A 1 199 ? 7.890 -0.037 -27.862 1.00 97.12 199 PHE A O 1
ATOM 1593 N N . TRP A 1 200 ? 5.684 0.303 -27.600 1.00 95.06 200 TRP A N 1
ATOM 1594 C CA . TRP A 1 200 ? 5.680 -0.070 -26.186 1.00 95.06 200 TRP A CA 1
ATOM 1595 C C . TRP A 1 200 ? 6.105 -1.523 -25.990 1.00 95.06 200 TRP A C 1
ATOM 1597 O O . TRP A 1 200 ? 7.043 -1.786 -25.237 1.00 95.06 200 TRP A O 1
ATOM 1607 N N . SER A 1 201 ? 5.495 -2.457 -26.729 1.00 94.06 201 SER A N 1
ATOM 1608 C CA . SER A 1 201 ? 5.882 -3.873 -26.679 1.00 94.06 201 SER A CA 1
ATOM 1609 C C . SER A 1 201 ? 7.348 -4.065 -27.065 1.00 94.06 201 SER A C 1
ATOM 1611 O O . SER A 1 201 ? 8.067 -4.794 -26.395 1.00 94.06 201 SER A O 1
ATOM 1613 N N . PHE A 1 202 ? 7.819 -3.347 -28.088 1.00 96.75 202 PHE A N 1
ATOM 1614 C CA . PHE A 1 202 ? 9.217 -3.389 -28.509 1.00 96.75 202 PHE A CA 1
ATOM 1615 C C . PHE A 1 202 ? 10.191 -2.951 -27.402 1.00 96.75 202 PHE A C 1
ATOM 1617 O O . PHE A 1 202 ? 11.186 -3.633 -27.164 1.00 96.75 202 PHE A O 1
ATOM 1624 N N . CYS A 1 203 ? 9.910 -1.848 -26.703 1.00 97.12 203 CYS A N 1
ATOM 1625 C CA . CYS A 1 203 ? 10.727 -1.393 -25.575 1.00 97.12 203 CYS A CA 1
ATOM 1626 C C . CYS A 1 203 ? 10.649 -2.351 -24.382 1.00 97.12 203 CYS A C 1
ATOM 1628 O O . CYS A 1 203 ? 11.684 -2.662 -23.794 1.00 97.12 203 CYS A O 1
ATOM 1630 N N . ARG A 1 204 ? 9.450 -2.850 -24.054 1.00 94.88 204 ARG A N 1
ATOM 1631 C CA . ARG A 1 204 ? 9.249 -3.845 -22.995 1.00 94.88 204 ARG A CA 1
ATOM 1632 C C . ARG A 1 204 ? 10.060 -5.111 -23.265 1.00 94.88 204 ARG A C 1
ATOM 1634 O O . ARG A 1 204 ? 10.681 -5.622 -22.345 1.00 94.88 204 ARG A O 1
ATOM 1641 N N . ASP A 1 205 ? 10.096 -5.606 -24.499 1.00 95.56 205 ASP A N 1
ATOM 1642 C CA . ASP A 1 205 ? 10.838 -6.829 -24.821 1.00 95.56 205 ASP A CA 1
ATOM 1643 C C . ASP A 1 205 ? 12.350 -6.646 -24.590 1.00 95.56 205 ASP A C 1
ATOM 1645 O O . ASP A 1 205 ? 12.985 -7.505 -23.985 1.00 95.56 205 ASP A O 1
ATOM 1649 N N . ILE A 1 206 ? 12.926 -5.503 -24.990 1.00 97.38 206 ILE A N 1
ATOM 1650 C CA . ILE A 1 206 ? 14.348 -5.192 -24.731 1.00 97.38 206 ILE A CA 1
ATOM 1651 C C . ILE A 1 206 ? 14.604 -5.042 -23.227 1.00 97.38 206 ILE A C 1
ATOM 1653 O O . ILE A 1 206 ? 15.618 -5.533 -22.725 1.00 97.38 206 ILE A O 1
ATOM 1657 N N . PHE A 1 207 ? 13.677 -4.396 -22.514 1.00 97.31 207 PHE A N 1
ATOM 1658 C CA . PHE A 1 207 ? 13.715 -4.278 -21.060 1.00 97.31 207 PHE A CA 1
ATOM 1659 C C . PHE A 1 207 ? 13.742 -5.650 -20.388 1.00 97.31 207 PHE A C 1
ATOM 1661 O O . PHE A 1 207 ? 14.594 -5.902 -19.541 1.00 97.31 207 PHE A O 1
ATOM 1668 N N . GLN A 1 208 ? 12.852 -6.550 -20.798 1.00 96.12 208 GLN A N 1
ATOM 1669 C CA . GLN A 1 208 ? 12.746 -7.905 -20.265 1.00 96.12 208 GLN A CA 1
ATOM 1670 C C . GLN A 1 208 ? 14.015 -8.723 -20.523 1.00 96.12 208 GLN A C 1
ATOM 1672 O O . GLN A 1 208 ? 14.486 -9.414 -19.622 1.00 96.12 208 GLN A O 1
ATOM 1677 N N . GLU A 1 209 ? 14.632 -8.587 -21.702 1.00 97.38 209 GLU A N 1
ATOM 1678 C CA . GLU A 1 209 ? 15.934 -9.207 -21.979 1.00 97.38 209 GLU A CA 1
ATOM 1679 C C . GLU A 1 209 ? 17.019 -8.735 -20.989 1.00 97.38 209 GLU A C 1
ATOM 1681 O O . GLU A 1 209 ? 17.847 -9.533 -20.554 1.00 97.38 209 GLU A O 1
ATOM 1686 N N . TRP A 1 210 ? 17.036 -7.447 -20.617 1.00 97.75 210 TRP A N 1
ATOM 1687 C CA . TRP A 1 210 ? 17.990 -6.914 -19.631 1.00 97.75 210 TRP A CA 1
ATOM 1688 C C . TRP A 1 210 ? 17.667 -7.317 -18.200 1.00 97.75 210 TRP A C 1
ATOM 1690 O O . TRP A 1 210 ? 18.576 -7.676 -17.448 1.00 97.75 210 TRP A O 1
ATOM 1700 N N . TYR A 1 211 ? 16.395 -7.229 -17.816 1.00 96.94 211 TYR A N 1
ATOM 1701 C CA . TYR A 1 211 ? 15.978 -7.482 -16.448 1.00 96.94 211 TYR A CA 1
ATOM 1702 C C . TYR A 1 211 ? 16.128 -8.962 -16.099 1.00 96.94 211 TYR A C 1
ATOM 1704 O O . TYR A 1 211 ? 16.817 -9.280 -15.135 1.00 96.94 211 TYR A O 1
ATOM 1712 N N . LEU A 1 212 ? 15.596 -9.870 -16.919 1.00 96.56 212 LEU A N 1
ATOM 1713 C CA . LEU A 1 212 ? 15.702 -11.310 -16.671 1.00 96.56 212 LEU A CA 1
ATOM 1714 C C . LEU A 1 212 ? 17.089 -11.869 -17.014 1.00 96.56 212 LEU A C 1
ATOM 1716 O O . LEU A 1 212 ? 17.560 -12.792 -16.355 1.00 96.56 212 LEU A O 1
ATOM 1720 N N . GLY A 1 213 ? 17.764 -11.309 -18.022 1.00 96.56 213 GLY A N 1
ATOM 1721 C CA . GLY A 1 213 ? 19.017 -11.859 -18.544 1.00 96.56 213 GLY A CA 1
ATOM 1722 C C . GLY A 1 213 ? 18.794 -13.093 -19.413 1.00 96.56 213 GLY A C 1
ATOM 1723 O O . GLY A 1 213 ? 17.713 -13.679 -19.427 1.00 96.56 213 GLY A O 1
ATOM 1724 N N . ASP A 1 214 ? 19.824 -13.513 -20.149 1.00 96.06 214 ASP A N 1
ATOM 1725 C CA . ASP A 1 214 ? 19.652 -14.473 -21.251 1.00 96.06 214 ASP A CA 1
ATOM 1726 C C . ASP A 1 214 ? 19.042 -15.816 -20.826 1.00 96.06 214 ASP A C 1
ATOM 1728 O O . ASP A 1 214 ? 18.215 -16.377 -21.544 1.00 96.06 214 ASP A O 1
ATOM 1732 N N . SER A 1 215 ? 19.438 -16.330 -19.658 1.00 93.81 215 SER A N 1
ATOM 1733 C CA . SER A 1 215 ? 19.003 -17.644 -19.173 1.00 93.81 215 SER A CA 1
ATOM 1734 C C . SER A 1 215 ? 17.528 -17.651 -18.763 1.00 93.81 215 SER A C 1
ATOM 1736 O O . SER A 1 215 ? 16.760 -18.483 -19.248 1.00 93.81 215 SER A O 1
ATOM 1738 N N . LEU A 1 216 ? 17.122 -16.713 -17.896 1.00 94.44 216 LEU A N 1
ATOM 1739 C CA . LEU A 1 216 ? 15.734 -16.612 -17.434 1.00 94.44 216 LEU A CA 1
ATOM 1740 C C . LEU A 1 216 ? 14.811 -16.113 -18.546 1.00 94.44 216 LEU A C 1
ATOM 1742 O O . LEU A 1 216 ? 13.697 -16.604 -18.680 1.00 94.44 216 LEU A O 1
ATOM 1746 N N . TYR A 1 217 ? 15.275 -15.195 -19.395 1.00 95.25 217 TYR A N 1
ATOM 1747 C CA . TYR A 1 217 ? 14.494 -14.739 -20.540 1.00 95.25 217 TYR A CA 1
ATOM 1748 C C . TYR A 1 217 ? 14.164 -15.901 -21.487 1.00 95.25 217 TYR A C 1
ATOM 1750 O O . TYR A 1 217 ? 13.011 -16.070 -21.887 1.00 95.25 217 TYR A O 1
ATOM 1758 N N . ALA A 1 218 ? 15.149 -16.747 -21.805 1.00 94.81 218 ALA A N 1
ATOM 1759 C CA . ALA A 1 218 ? 14.937 -17.890 -22.686 1.00 94.81 218 ALA A CA 1
ATOM 1760 C C . ALA A 1 218 ? 13.987 -18.940 -22.094 1.00 94.81 218 ALA A C 1
ATOM 1762 O O . ALA A 1 218 ? 13.200 -19.523 -22.843 1.00 94.81 218 ALA A O 1
ATOM 1763 N N . SER A 1 219 ? 14.031 -19.180 -20.778 1.00 93.06 219 SER A N 1
ATOM 1764 C CA . SER A 1 219 ? 13.098 -20.106 -20.127 1.00 93.06 219 SER A CA 1
ATOM 1765 C C . SER A 1 219 ? 11.672 -19.555 -20.062 1.00 93.06 219 SER A C 1
ATOM 1767 O O . SER A 1 219 ? 10.732 -20.329 -20.226 1.00 93.06 219 SER A O 1
ATOM 1769 N N . THR A 1 220 ? 11.507 -18.241 -19.886 1.00 90.69 220 THR A N 1
ATOM 1770 C CA . THR A 1 220 ? 10.195 -17.578 -19.801 1.00 90.69 220 THR A CA 1
ATOM 1771 C C . THR A 1 220 ? 9.528 -17.408 -21.161 1.00 90.69 220 THR A C 1
ATOM 1773 O O . THR A 1 220 ? 8.362 -17.756 -21.325 1.00 90.69 220 THR A O 1
ATOM 1776 N N . TYR A 1 221 ? 10.256 -16.895 -22.156 1.00 90.62 221 TYR A N 1
ATOM 1777 C CA . TYR A 1 221 ? 9.693 -16.533 -23.463 1.00 90.62 221 TYR A CA 1
ATOM 1778 C C . TYR A 1 221 ? 9.899 -17.610 -24.540 1.00 90.62 221 TYR A C 1
ATOM 1780 O O . TYR A 1 221 ? 9.376 -17.496 -25.649 1.00 90.62 221 TYR A O 1
ATOM 1788 N N . GLY A 1 222 ? 10.652 -18.674 -24.242 1.00 92.88 222 GLY A N 1
ATOM 1789 C CA . GLY A 1 222 ? 10.872 -19.801 -25.154 1.00 92.88 222 GLY A CA 1
ATOM 1790 C C . GLY A 1 222 ? 11.782 -19.489 -26.347 1.00 92.88 222 GLY A C 1
ATOM 1791 O O . GLY A 1 222 ? 11.878 -20.292 -27.278 1.00 92.88 222 GLY A O 1
ATOM 1792 N N . HIS A 1 223 ? 12.458 -18.338 -26.345 1.00 93.88 223 HIS A N 1
ATOM 1793 C CA . HIS A 1 223 ? 13.433 -17.957 -27.361 1.00 93.88 223 HIS A CA 1
ATOM 1794 C C . HIS A 1 223 ? 14.572 -17.120 -26.770 1.00 93.88 223 HIS A C 1
ATOM 1796 O O . HIS A 1 223 ? 14.430 -16.481 -25.733 1.00 93.88 223 HIS A O 1
ATOM 1802 N N . LEU A 1 224 ? 15.717 -17.106 -27.454 1.00 94.75 224 LEU A N 1
ATOM 1803 C CA . LEU A 1 224 ? 16.895 -16.355 -27.020 1.00 94.75 224 LEU A CA 1
ATOM 1804 C C . LEU A 1 224 ? 16.680 -14.836 -27.143 1.00 94.75 224 LEU A C 1
ATOM 1806 O O . LEU A 1 224 ? 15.991 -14.379 -28.063 1.00 94.75 224 LEU A O 1
ATOM 1810 N N . SER A 1 225 ? 17.323 -14.065 -26.259 1.00 93.81 225 SER A N 1
ATOM 1811 C CA . SER A 1 225 ? 17.437 -12.604 -26.359 1.00 93.81 225 SER A CA 1
ATOM 1812 C C . SER A 1 225 ? 17.990 -12.189 -27.723 1.00 93.81 225 SER A C 1
ATOM 1814 O O . SER A 1 225 ? 18.916 -12.812 -28.258 1.00 93.81 225 SER A O 1
ATOM 1816 N N . LYS A 1 226 ? 17.489 -11.090 -28.286 1.00 92.81 226 LYS A N 1
ATOM 1817 C CA . LYS A 1 226 ? 17.995 -10.541 -29.551 1.00 92.81 226 LYS A CA 1
ATOM 1818 C C . LYS A 1 226 ? 19.451 -10.096 -29.444 1.00 92.81 226 LYS A C 1
ATOM 1820 O O . LYS A 1 226 ? 20.186 -10.208 -30.429 1.00 92.81 226 LYS A O 1
ATOM 1825 N N . GLN A 1 227 ? 19.849 -9.595 -28.279 1.00 93.19 227 GLN A N 1
ATOM 1826 C CA . GLN A 1 227 ? 21.220 -9.231 -27.941 1.00 93.19 227 GLN A CA 1
ATOM 1827 C C . GLN A 1 227 ? 21.696 -10.103 -26.776 1.00 93.19 227 GLN A C 1
ATOM 1829 O O . GLN A 1 227 ? 21.284 -9.897 -25.640 1.00 93.19 227 GLN A O 1
ATOM 1834 N N . GLN A 1 228 ? 22.559 -11.070 -27.079 1.00 94.25 228 GLN A N 1
ATOM 1835 C CA . GLN A 1 228 ? 23.136 -11.993 -26.098 1.00 94.25 228 GLN A CA 1
ATOM 1836 C C . GLN A 1 228 ? 24.258 -11.327 -25.284 1.00 94.25 228 GLN A C 1
ATOM 1838 O O . GLN A 1 228 ? 24.860 -10.345 -25.729 1.00 94.25 228 GLN A O 1
ATOM 1843 N N . GLY A 1 229 ? 24.568 -11.911 -24.129 1.00 94.81 229 GLY A N 1
ATOM 1844 C CA . GLY A 1 229 ? 25.547 -11.458 -23.141 1.00 94.81 229 GLY A CA 1
ATOM 1845 C C . GLY A 1 229 ? 24.929 -10.774 -21.918 1.00 94.81 229 GLY A C 1
ATOM 1846 O O . GLY A 1 229 ? 25.673 -10.225 -21.108 1.00 94.81 229 GLY A O 1
ATOM 1847 N N . LYS A 1 230 ? 23.596 -10.757 -21.779 1.00 96.88 230 LYS A N 1
ATOM 1848 C CA . LYS A 1 230 ? 22.909 -9.992 -20.726 1.00 96.88 230 LYS A CA 1
ATOM 1849 C C . LYS A 1 230 ? 22.916 -10.768 -19.406 1.00 96.88 230 LYS A C 1
ATOM 1851 O O . LYS A 1 230 ? 22.399 -11.888 -19.372 1.00 96.88 230 LYS A O 1
ATOM 1856 N N . PRO A 1 231 ? 23.452 -10.188 -18.312 1.00 95.31 231 PRO A N 1
ATOM 1857 C CA . PRO A 1 231 ? 23.628 -10.908 -17.056 1.00 95.31 231 PRO A CA 1
ATOM 1858 C C . PRO A 1 231 ? 22.310 -11.158 -16.323 1.00 95.31 231 PRO A C 1
ATOM 1860 O O . PRO A 1 231 ? 22.239 -12.135 -15.596 1.00 95.31 231 PRO A O 1
ATOM 1863 N N . GLY A 1 232 ? 21.298 -10.303 -16.524 1.00 96.62 232 GLY A N 1
ATOM 1864 C CA . GLY A 1 232 ? 20.033 -10.299 -15.787 1.00 96.62 232 GLY A CA 1
ATOM 1865 C C . GLY A 1 232 ? 20.089 -9.407 -14.553 1.00 96.62 232 GLY A C 1
ATOM 1866 O O . GLY A 1 232 ? 20.616 -9.799 -13.513 1.00 96.62 232 GLY A O 1
ATOM 1867 N N . CYS A 1 233 ? 19.533 -8.196 -14.651 1.00 96.56 233 CYS A N 1
ATOM 1868 C CA . CYS A 1 233 ? 19.482 -7.260 -13.522 1.00 96.56 233 CYS A CA 1
ATOM 1869 C C . CYS A 1 233 ? 18.698 -7.812 -12.322 1.00 96.56 233 CYS A C 1
ATOM 1871 O O . CYS A 1 233 ? 18.994 -7.435 -11.191 1.00 96.56 233 CYS A O 1
ATOM 1873 N N . ILE A 1 234 ? 17.763 -8.739 -12.538 1.00 95.31 234 ILE A N 1
ATOM 1874 C CA . ILE A 1 234 ? 16.997 -9.421 -11.488 1.00 95.31 234 ILE A CA 1
ATOM 1875 C C . ILE A 1 234 ? 17.897 -10.163 -10.485 1.00 95.31 234 ILE A C 1
ATOM 1877 O O . ILE A 1 234 ? 17.545 -10.312 -9.319 1.00 95.31 234 ILE A O 1
ATOM 1881 N N . HIS A 1 235 ? 19.102 -10.577 -10.895 1.00 94.94 235 HIS A N 1
ATOM 1882 C CA . HIS A 1 235 ? 20.087 -11.199 -10.006 1.00 94.94 235 HIS A CA 1
ATOM 1883 C C . HIS A 1 235 ? 20.787 -10.199 -9.072 1.00 94.94 235 HIS A C 1
ATOM 1885 O O . HIS A 1 235 ? 21.503 -10.612 -8.161 1.00 94.94 235 HIS A O 1
ATOM 1891 N N . PHE A 1 236 ? 20.611 -8.897 -9.306 1.00 92.56 236 PHE A N 1
ATOM 1892 C CA . PHE A 1 236 ? 21.191 -7.807 -8.518 1.00 92.56 236 PHE A CA 1
ATOM 1893 C C . PHE A 1 236 ? 20.168 -7.130 -7.599 1.00 92.56 236 PHE A C 1
ATOM 1895 O O . PHE A 1 236 ? 20.509 -6.151 -6.932 1.00 92.56 236 PHE A O 1
ATOM 1902 N N . GLU A 1 237 ? 18.928 -7.626 -7.586 1.00 92.69 237 GLU A N 1
ATOM 1903 C CA . GLU A 1 237 ? 17.889 -7.212 -6.644 1.00 92.69 237 GLU A CA 1
ATOM 1904 C C . GLU A 1 237 ? 18.376 -7.330 -5.206 1.00 92.69 237 GLU A C 1
ATOM 1906 O O . GLU A 1 237 ? 19.131 -8.240 -4.876 1.00 92.69 237 GLU A O 1
ATOM 1911 N N . GLN A 1 238 ? 17.938 -6.411 -4.348 1.00 91.62 238 GLN A N 1
ATOM 1912 C CA . GLN A 1 238 ? 18.263 -6.438 -2.925 1.00 91.62 238 GLN A CA 1
ATOM 1913 C C . GLN A 1 238 ? 17.029 -6.065 -2.096 1.00 91.62 238 GLN A C 1
ATOM 1915 O O . GLN A 1 238 ? 16.192 -5.274 -2.550 1.00 91.62 238 GLN A O 1
ATOM 1920 N N . PRO A 1 239 ? 16.916 -6.572 -0.856 1.00 94.25 239 PRO A N 1
ATOM 1921 C CA . PRO A 1 239 ? 15.913 -6.086 0.073 1.00 94.25 239 PRO A CA 1
ATOM 1922 C C . PRO A 1 239 ? 16.113 -4.587 0.317 1.00 94.25 239 PRO A C 1
ATOM 1924 O O . PRO A 1 239 ? 17.231 -4.067 0.256 1.00 94.25 239 PRO A O 1
ATOM 1927 N N . LEU A 1 240 ? 15.022 -3.876 0.578 1.00 93.56 240 LEU A N 1
ATOM 1928 C CA . LEU A 1 240 ? 15.053 -2.431 0.794 1.00 93.56 240 LEU A CA 1
ATOM 1929 C C . LEU A 1 240 ? 15.738 -2.050 2.113 1.00 93.56 240 LEU A C 1
ATOM 1931 O O . LEU A 1 240 ? 16.401 -1.019 2.204 1.00 93.56 240 LEU A O 1
ATOM 1935 N N . LEU A 1 241 ? 15.572 -2.898 3.125 1.00 95.88 241 LEU A N 1
ATOM 1936 C CA . LEU A 1 241 ? 16.183 -2.788 4.447 1.00 95.88 241 LEU A CA 1
ATOM 1937 C C . LEU A 1 241 ? 17.168 -3.948 4.659 1.00 95.88 241 LEU A C 1
ATOM 1939 O O . LEU A 1 241 ? 17.101 -4.933 3.924 1.00 95.88 241 LEU A O 1
ATOM 1943 N N . PRO A 1 242 ? 18.058 -3.894 5.671 1.00 97.06 242 PRO A N 1
ATOM 1944 C CA . PRO A 1 242 ? 18.902 -5.035 6.019 1.00 97.06 242 PRO A CA 1
ATOM 1945 C C . PRO A 1 242 ? 18.082 -6.324 6.154 1.00 97.06 242 PRO A C 1
ATOM 1947 O O . PRO A 1 242 ? 17.033 -6.326 6.805 1.00 97.06 242 PRO A O 1
ATOM 1950 N N . LEU A 1 243 ? 18.556 -7.410 5.537 1.00 96.62 243 LEU A N 1
ATOM 1951 C CA . LEU A 1 243 ? 17.805 -8.662 5.423 1.00 96.62 243 LEU A CA 1
ATOM 1952 C C . LEU A 1 243 ? 17.344 -9.187 6.789 1.00 96.62 243 LEU A C 1
ATOM 1954 O O . LEU A 1 243 ? 16.199 -9.617 6.918 1.00 96.62 243 LEU A O 1
ATOM 1958 N N . GLU A 1 244 ? 18.193 -9.097 7.816 1.00 97.56 244 GLU A N 1
ATOM 1959 C CA . GLU A 1 244 ? 17.849 -9.547 9.166 1.00 97.56 244 GLU A CA 1
ATOM 1960 C C . GLU A 1 244 ? 16.683 -8.745 9.759 1.00 97.56 244 GLU A C 1
ATOM 1962 O O . GLU A 1 244 ? 15.837 -9.304 10.454 1.00 97.56 244 GLU A O 1
ATOM 1967 N N . ALA A 1 245 ? 16.601 -7.443 9.467 1.00 97.88 245 ALA A N 1
ATOM 1968 C CA . ALA A 1 245 ? 15.513 -6.590 9.938 1.00 97.88 245 ALA A CA 1
ATOM 1969 C C . ALA A 1 245 ? 14.187 -6.928 9.242 1.00 97.88 245 ALA A C 1
ATOM 1971 O O . ALA A 1 245 ? 13.144 -6.968 9.899 1.00 97.88 245 ALA A O 1
ATOM 1972 N N . VAL A 1 246 ? 14.225 -7.217 7.935 1.00 97.94 246 VAL A N 1
ATOM 1973 C CA . VAL A 1 246 ? 13.050 -7.683 7.181 1.00 97.94 246 VAL A CA 1
ATOM 1974 C C . VAL A 1 246 ? 12.570 -9.019 7.746 1.00 97.94 246 VAL A C 1
ATOM 1976 O O . VAL A 1 246 ? 11.414 -9.122 8.147 1.00 97.94 246 VAL A O 1
ATOM 1979 N N . GLN A 1 247 ? 13.460 -10.010 7.868 1.00 98.25 247 GLN A N 1
ATOM 1980 C CA . GLN A 1 247 ? 13.131 -11.338 8.404 1.00 98.25 247 GLN A CA 1
ATOM 1981 C C . GLN A 1 247 ? 12.535 -11.257 9.811 1.00 98.25 247 GLN A C 1
ATOM 1983 O O . GLN A 1 247 ? 11.445 -11.778 10.035 1.00 98.25 247 GLN A O 1
ATOM 1988 N N . LEU A 1 248 ? 13.184 -10.531 10.728 1.00 98.38 248 LEU A N 1
ATOM 1989 C CA . LEU A 1 248 ? 12.687 -10.351 12.093 1.00 98.38 248 LEU A CA 1
ATOM 1990 C C . LEU A 1 248 ? 11.292 -9.714 12.116 1.00 98.38 248 LEU A C 1
ATOM 1992 O O . LEU A 1 248 ? 10.443 -10.100 12.920 1.00 98.38 248 LEU A O 1
ATOM 1996 N N . THR A 1 249 ? 11.038 -8.746 11.235 1.00 98.44 249 THR A N 1
ATOM 1997 C CA . THR A 1 249 ? 9.730 -8.088 11.134 1.00 98.44 249 THR A CA 1
ATOM 1998 C C . THR A 1 249 ? 8.655 -9.074 10.681 1.00 98.44 249 THR A C 1
ATOM 2000 O O . THR A 1 249 ? 7.620 -9.180 11.338 1.00 98.44 249 THR A O 1
ATOM 2003 N N . LEU A 1 250 ? 8.903 -9.823 9.601 1.00 98.38 250 LEU A N 1
ATOM 2004 C CA . LEU A 1 250 ? 7.959 -10.818 9.079 1.00 98.38 250 LEU A CA 1
ATOM 2005 C C . LEU A 1 250 ? 7.696 -11.937 10.106 1.00 98.38 250 LEU A C 1
ATOM 2007 O O . LEU A 1 250 ? 6.544 -12.296 10.346 1.00 98.38 250 LEU A O 1
ATOM 2011 N N . GLU A 1 251 ? 8.738 -12.420 10.788 1.00 98.25 251 GLU A N 1
ATOM 2012 C CA . GLU A 1 251 ? 8.634 -13.410 11.871 1.00 98.25 251 GLU A CA 1
ATOM 2013 C C . GLU A 1 251 ? 7.814 -12.891 13.052 1.00 98.25 251 GLU A C 1
ATOM 2015 O O . GLU A 1 251 ? 6.957 -13.602 13.581 1.00 98.25 251 GLU A O 1
ATOM 2020 N N . THR A 1 252 ? 8.028 -11.633 13.447 1.00 98.12 252 THR A N 1
ATOM 2021 C CA . THR A 1 252 ? 7.267 -11.010 14.536 1.00 98.12 252 THR A CA 1
ATOM 2022 C C . THR A 1 252 ? 5.784 -10.943 14.179 1.00 98.12 252 THR A C 1
ATOM 2024 O O . THR A 1 252 ? 4.947 -11.333 14.993 1.00 98.12 252 THR A O 1
ATOM 2027 N N . LEU A 1 253 ? 5.442 -10.535 12.954 1.00 96.88 253 LEU A N 1
ATOM 2028 C CA . LEU A 1 253 ? 4.051 -10.493 12.491 1.00 96.88 253 LEU A CA 1
ATOM 2029 C C . LEU A 1 253 ? 3.402 -11.883 12.496 1.00 96.88 253 LEU A C 1
ATOM 2031 O O . LEU A 1 253 ? 2.288 -12.037 12.999 1.00 96.88 253 LEU A O 1
ATOM 2035 N N . GLN A 1 254 ? 4.103 -12.910 12.014 1.00 95.62 254 GLN A N 1
ATOM 2036 C CA . GLN A 1 254 ? 3.603 -14.287 12.076 1.00 95.62 254 GLN A CA 1
ATOM 2037 C C . GLN A 1 254 ? 3.412 -14.761 13.523 1.00 95.62 254 GLN A C 1
ATOM 2039 O O . GLN A 1 254 ? 2.389 -15.366 13.842 1.00 95.62 254 GLN A O 1
ATOM 2044 N N . SER A 1 255 ? 4.338 -14.428 14.430 1.00 95.06 255 SER A N 1
ATOM 2045 C CA . SER A 1 255 ? 4.221 -14.758 15.860 1.00 95.06 255 SER A CA 1
ATOM 2046 C C . SER A 1 255 ? 3.033 -14.064 16.543 1.00 95.06 255 SER A C 1
ATOM 2048 O O . SER A 1 255 ? 2.429 -14.623 17.456 1.00 95.06 255 SER A O 1
ATOM 2050 N N . GLN A 1 256 ? 2.642 -12.883 16.050 1.00 91.56 256 GLN A N 1
ATOM 2051 C CA . GLN A 1 256 ? 1.434 -12.153 16.451 1.00 91.56 256 GLN A CA 1
ATOM 2052 C C . GLN A 1 256 ? 0.151 -12.710 15.793 1.00 91.56 256 GLN A C 1
ATOM 2054 O O . GLN A 1 256 ? -0.942 -12.170 15.993 1.00 91.56 256 GLN A O 1
ATOM 2059 N N . GLY A 1 257 ? 0.263 -13.790 15.013 1.00 90.44 257 GLY A N 1
ATOM 2060 C CA . GLY A 1 257 ? -0.853 -14.476 14.372 1.00 90.44 257 GLY A CA 1
ATOM 2061 C C . GLY A 1 257 ? -1.359 -13.799 13.100 1.00 90.44 257 GLY A C 1
ATOM 2062 O O . GLY A 1 257 ? -2.542 -13.959 12.783 1.00 90.44 257 GLY A O 1
ATOM 2063 N N . TYR A 1 258 ? -0.516 -13.024 12.407 1.00 91.62 258 TYR A N 1
ATOM 2064 C CA . TYR A 1 258 ? -0.819 -12.494 11.076 1.00 91.62 258 TYR A CA 1
ATOM 2065 C C . TYR A 1 258 ? -0.422 -13.477 9.974 1.00 91.62 258 TYR A C 1
ATOM 2067 O O . TYR A 1 258 ? 0.659 -14.062 10.000 1.00 91.62 258 TYR A O 1
ATOM 2075 N N . LEU A 1 259 ? -1.302 -13.612 8.986 1.00 93.19 259 LEU A N 1
ATOM 2076 C CA . LEU A 1 259 ? -0.976 -14.169 7.683 1.00 93.19 259 LEU A CA 1
ATOM 2077 C C . LEU A 1 259 ? -0.445 -13.043 6.800 1.00 93.19 259 LEU A C 1
ATOM 2079 O O . LEU A 1 259 ? -0.954 -11.922 6.861 1.00 93.19 259 LEU A O 1
ATOM 2083 N N . LEU A 1 260 ? 0.573 -13.333 6.000 1.00 96.38 260 LEU A N 1
ATOM 2084 C CA . LEU A 1 260 ? 1.243 -12.331 5.184 1.00 96.38 260 LEU A CA 1
ATOM 2085 C C . LEU A 1 260 ? 1.039 -12.680 3.716 1.00 96.38 260 LEU A C 1
ATOM 2087 O O . LEU A 1 260 ? 1.254 -13.818 3.317 1.00 96.38 260 LEU A O 1
ATOM 2091 N N . GLY A 1 261 ? 0.631 -11.694 2.936 1.00 95.81 261 GLY A N 1
ATOM 2092 C CA . GLY A 1 261 ? 0.459 -11.773 1.494 1.00 95.81 261 GLY A CA 1
ATOM 2093 C C . GLY A 1 261 ? 1.109 -10.572 0.819 1.00 95.81 261 GLY A C 1
ATOM 2094 O O . GLY A 1 261 ? 1.638 -9.680 1.495 1.00 95.81 261 GLY A O 1
ATOM 2095 N N . PHE A 1 262 ? 1.060 -10.511 -0.506 1.00 96.56 262 PHE A N 1
ATOM 2096 C CA . PHE A 1 262 ? 1.539 -9.343 -1.243 1.00 96.56 262 PHE A CA 1
ATOM 2097 C C . PHE A 1 262 ? 0.673 -9.017 -2.458 1.00 96.56 262 PHE A C 1
ATOM 2099 O O . PHE A 1 262 ? 0.031 -9.887 -3.028 1.00 96.56 262 PHE A O 1
ATOM 2106 N N . ALA A 1 263 ? 0.666 -7.754 -2.871 1.00 94.94 263 ALA A N 1
ATOM 2107 C CA . ALA A 1 263 ? 0.012 -7.296 -4.090 1.00 94.94 263 ALA A CA 1
ATOM 2108 C C . ALA A 1 263 ? 0.947 -6.344 -4.838 1.00 94.94 263 ALA A C 1
ATOM 2110 O O . ALA A 1 263 ? 1.178 -5.208 -4.412 1.00 94.94 263 ALA A O 1
ATOM 2111 N N . THR A 1 264 ? 1.494 -6.813 -5.957 1.00 92.75 264 THR A N 1
ATOM 2112 C CA . THR A 1 264 ? 2.575 -6.136 -6.680 1.00 92.75 264 THR A CA 1
ATOM 2113 C C . THR A 1 264 ? 2.258 -5.964 -8.163 1.00 92.75 264 THR A C 1
ATOM 2115 O O . THR A 1 264 ? 1.539 -6.758 -8.764 1.00 92.75 264 THR A O 1
ATOM 2118 N N . GLY A 1 265 ? 2.835 -4.920 -8.764 1.00 88.88 265 GLY A N 1
ATOM 2119 C CA . GLY A 1 265 ? 2.834 -4.726 -10.216 1.00 88.88 265 GLY A CA 1
ATOM 2120 C C . GLY A 1 265 ? 3.885 -5.561 -10.957 1.00 88.88 265 GLY A C 1
ATOM 2121 O O . GLY A 1 265 ? 3.991 -5.431 -12.173 1.00 88.88 265 GLY A O 1
ATOM 2122 N N . ARG A 1 266 ? 4.674 -6.376 -10.245 1.00 90.44 266 ARG A N 1
ATOM 2123 C CA . ARG A 1 266 ? 5.621 -7.340 -10.821 1.00 90.44 266 ARG A CA 1
ATOM 2124 C C . ARG A 1 266 ? 4.876 -8.566 -11.356 1.00 90.44 266 ARG A C 1
ATOM 2126 O O . ARG A 1 266 ? 3.859 -8.966 -10.785 1.00 90.44 266 ARG A O 1
ATOM 2133 N N . THR A 1 267 ? 5.391 -9.190 -12.414 1.00 91.38 267 THR A N 1
ATOM 2134 C CA . THR A 1 267 ? 4.948 -10.547 -12.795 1.00 91.38 267 THR A CA 1
ATOM 2135 C C . THR A 1 267 ? 5.325 -11.552 -11.702 1.00 91.38 267 THR A C 1
ATOM 2137 O O . THR A 1 267 ? 6.199 -11.289 -10.874 1.00 91.38 267 THR A O 1
ATOM 2140 N N . GLN A 1 268 ? 4.701 -12.724 -11.689 1.00 91.94 268 GLN A N 1
ATOM 2141 C CA . GLN A 1 268 ? 4.951 -13.783 -10.721 1.00 91.94 268 GLN A CA 1
ATOM 2142 C C . GLN A 1 268 ? 6.428 -14.175 -10.692 1.00 91.94 268 GLN A C 1
ATOM 2144 O O . GLN A 1 268 ? 7.015 -14.267 -9.617 1.00 91.94 268 GLN A O 1
ATOM 2149 N N . GLN A 1 269 ? 7.067 -14.329 -11.853 1.00 92.00 269 GLN A N 1
ATOM 2150 C CA . GLN A 1 269 ? 8.497 -14.632 -11.908 1.00 92.00 269 GLN A CA 1
ATOM 2151 C C . GLN A 1 269 ? 9.340 -13.524 -11.258 1.00 92.00 269 GLN A C 1
ATOM 2153 O O . GLN A 1 269 ? 10.234 -13.810 -10.465 1.00 92.00 269 GLN A O 1
ATOM 2158 N N . GLU A 1 270 ? 9.049 -12.261 -11.571 1.00 93.44 270 GLU A N 1
ATOM 2159 C CA . GLU A 1 270 ? 9.800 -11.106 -11.069 1.00 93.44 270 GLU A CA 1
ATOM 2160 C C . GLU A 1 270 ? 9.543 -10.809 -9.581 1.00 93.44 270 GLU A C 1
ATOM 2162 O O . GLU A 1 270 ? 10.377 -10.189 -8.915 1.00 93.44 270 GLU A O 1
ATOM 2167 N N . ALA A 1 271 ? 8.389 -11.226 -9.059 1.00 93.44 271 ALA A N 1
ATOM 2168 C CA . ALA A 1 271 ? 8.040 -11.137 -7.648 1.00 93.44 271 ALA A CA 1
ATOM 2169 C C . ALA A 1 271 ? 8.712 -12.252 -6.837 1.00 93.44 271 ALA A C 1
ATOM 2171 O O . ALA A 1 271 ? 9.356 -11.980 -5.825 1.00 93.44 271 ALA A O 1
ATOM 2172 N N . LEU A 1 272 ? 8.595 -13.506 -7.285 1.00 94.62 272 LEU A N 1
ATOM 2173 C CA . LEU A 1 272 ? 9.066 -14.665 -6.527 1.00 94.62 272 LEU A CA 1
ATOM 2174 C C . LEU A 1 272 ? 10.588 -14.796 -6.541 1.00 94.62 272 LEU A C 1
ATOM 2176 O O . LEU A 1 272 ? 11.174 -15.072 -5.499 1.00 94.62 272 LEU A O 1
ATOM 2180 N N . TYR A 1 273 ? 11.244 -14.531 -7.672 1.00 94.25 273 TYR A N 1
ATOM 2181 C CA . TYR A 1 273 ? 12.691 -14.706 -7.804 1.00 94.25 273 TYR A CA 1
ATOM 2182 C C . TYR A 1 273 ? 13.522 -13.975 -6.720 1.00 94.25 273 TYR A C 1
ATOM 2184 O O . TYR A 1 273 ? 14.332 -14.627 -6.051 1.00 94.25 273 TYR A O 1
ATOM 2192 N N . PRO A 1 274 ? 13.349 -12.658 -6.470 1.00 93.56 274 PRO A N 1
ATOM 2193 C CA . PRO A 1 274 ? 14.083 -11.979 -5.400 1.00 93.56 274 PRO A CA 1
ATOM 2194 C C . PRO A 1 274 ? 13.673 -12.469 -4.004 1.00 93.56 274 PRO A C 1
ATOM 2196 O O . PRO A 1 274 ? 14.520 -12.582 -3.118 1.00 93.56 274 PRO A O 1
ATOM 2199 N N . LEU A 1 275 ? 12.399 -12.812 -3.791 1.00 96.06 275 LEU A N 1
ATOM 2200 C CA . LEU A 1 275 ? 11.944 -13.356 -2.511 1.00 96.06 275 LEU A CA 1
ATOM 2201 C C . LEU A 1 275 ? 12.580 -14.721 -2.218 1.00 96.06 275 LEU A C 1
ATOM 2203 O O . LEU A 1 275 ? 12.954 -14.987 -1.077 1.00 96.06 275 LEU A O 1
ATOM 2207 N N . GLU A 1 276 ? 12.738 -15.581 -3.220 1.00 96.00 276 GLU A N 1
ATOM 2208 C CA . GLU A 1 276 ? 13.413 -16.876 -3.103 1.00 96.00 276 GLU A CA 1
ATOM 2209 C C . GLU A 1 276 ? 14.914 -16.714 -2.873 1.00 96.00 276 GLU A C 1
ATOM 2211 O O . GLU A 1 276 ? 15.461 -17.357 -1.973 1.00 96.00 276 GLU A O 1
ATOM 2216 N N . MET A 1 277 ? 15.567 -15.809 -3.614 1.00 94.56 277 MET A N 1
ATOM 2217 C CA . MET A 1 277 ? 16.999 -15.516 -3.472 1.00 94.56 277 MET A CA 1
ATOM 2218 C C . MET A 1 277 ? 17.376 -15.185 -2.021 1.00 94.56 277 MET A C 1
ATOM 2220 O O . MET A 1 277 ? 18.423 -15.615 -1.536 1.00 94.56 277 MET A O 1
ATOM 2224 N N . TYR A 1 278 ? 16.505 -14.458 -1.318 1.00 95.75 278 TYR A N 1
ATOM 2225 C CA . TYR A 1 278 ? 16.712 -14.035 0.067 1.00 95.75 278 TYR A CA 1
ATOM 2226 C C . TYR A 1 278 ? 15.990 -14.901 1.111 1.00 95.75 278 TYR A C 1
ATOM 2228 O O . TYR A 1 278 ? 16.008 -14.581 2.303 1.00 95.75 278 TYR A O 1
ATOM 2236 N N . GLY A 1 279 ? 15.353 -16.001 0.696 1.00 96.50 279 GLY A N 1
ATOM 2237 C CA . GLY A 1 279 ? 14.595 -16.880 1.590 1.00 96.50 279 GLY A CA 1
ATOM 2238 C C . GLY A 1 279 ? 13.410 -16.186 2.275 1.00 96.50 279 GLY A C 1
ATOM 2239 O O . GLY A 1 279 ? 13.015 -16.585 3.370 1.00 96.50 279 GLY A O 1
ATOM 2240 N N . LEU A 1 280 ? 12.865 -15.134 1.659 1.00 97.12 280 LEU A N 1
ATOM 2241 C CA . LEU A 1 280 ? 11.713 -14.368 2.132 1.00 97.12 280 LEU A CA 1
ATOM 2242 C C . LEU A 1 280 ? 10.377 -14.952 1.655 1.00 97.12 280 LEU A C 1
ATOM 2244 O O . LEU A 1 280 ? 9.376 -14.785 2.346 1.00 97.12 280 LEU A O 1
ATOM 2248 N N . HIS A 1 281 ? 10.353 -15.684 0.534 1.00 96.94 281 HIS A N 1
ATOM 2249 C CA . HIS A 1 281 ? 9.124 -16.293 -0.005 1.00 96.94 281 HIS A CA 1
ATOM 2250 C C . HIS A 1 281 ? 8.370 -17.103 1.059 1.00 96.94 281 HIS A C 1
ATOM 2252 O O . HIS A 1 281 ? 7.152 -17.015 1.157 1.00 96.94 281 HIS A O 1
ATOM 2258 N N . ARG A 1 282 ? 9.083 -17.857 1.905 1.00 96.00 282 ARG A N 1
ATOM 2259 C CA . ARG A 1 282 ? 8.498 -18.725 2.946 1.00 96.00 282 ARG A CA 1
ATOM 2260 C C . ARG A 1 282 ? 7.595 -18.012 3.962 1.00 96.00 282 ARG A C 1
ATOM 2262 O O . ARG A 1 282 ? 6.893 -18.687 4.707 1.00 96.00 282 ARG A O 1
ATOM 2269 N N . TYR A 1 283 ? 7.672 -16.684 4.060 1.00 97.06 283 TYR A N 1
ATOM 2270 C CA . TYR A 1 283 ? 6.840 -15.910 4.981 1.00 97.06 283 TYR A CA 1
ATOM 2271 C C . TYR A 1 283 ? 5.481 -15.532 4.383 1.00 97.06 283 TYR A C 1
ATOM 2273 O O . TYR A 1 283 ? 4.573 -15.200 5.146 1.00 97.06 283 TYR A O 1
ATOM 2281 N N . PHE A 1 284 ? 5.348 -15.577 3.056 1.00 96.06 284 PHE A N 1
ATOM 2282 C CA . PHE A 1 284 ? 4.145 -15.181 2.333 1.00 96.06 284 PHE A CA 1
ATOM 2283 C C . PHE A 1 284 ? 3.301 -16.400 1.961 1.00 96.06 284 PHE A C 1
ATOM 2285 O O . PHE A 1 284 ? 3.825 -17.445 1.577 1.00 96.06 284 PHE A O 1
ATOM 2292 N N . ASP A 1 285 ? 1.990 -16.252 2.098 1.00 91.88 285 ASP A N 1
ATOM 2293 C CA . ASP A 1 285 ? 0.996 -17.258 1.756 1.00 91.88 285 ASP A CA 1
ATOM 2294 C C . ASP A 1 285 ? 0.589 -17.117 0.287 1.00 91.88 285 ASP A C 1
ATOM 2296 O O . ASP A 1 285 ? 0.153 -16.048 -0.138 1.00 91.88 285 ASP A O 1
ATOM 2300 N N . GLU A 1 286 ? 0.729 -18.198 -0.482 1.00 85.38 286 GLU A N 1
ATOM 2301 C CA . GLU A 1 286 ? 0.453 -18.199 -1.924 1.00 85.38 286 GLU A CA 1
ATOM 2302 C C . GLU A 1 286 ? -1.013 -17.868 -2.249 1.00 85.38 286 GLU A C 1
ATOM 2304 O O . GLU A 1 286 ? -1.277 -17.234 -3.267 1.00 85.38 286 GLU A O 1
ATOM 2309 N N . GLU A 1 287 ? -1.968 -18.213 -1.372 1.00 86.12 287 GLU A N 1
ATOM 2310 C CA . GLU A 1 287 ? -3.390 -17.871 -1.548 1.00 86.12 287 GLU A CA 1
ATOM 2311 C C . GLU A 1 287 ? -3.689 -16.394 -1.227 1.00 86.12 287 GLU A C 1
ATOM 2313 O O . GLU A 1 287 ? -4.842 -15.972 -1.273 1.00 86.12 287 GLU A O 1
ATOM 2318 N N . HIS A 1 288 ? -2.686 -15.603 -0.839 1.00 90.25 288 HIS A N 1
ATOM 2319 C CA . HIS A 1 288 ? -2.846 -14.181 -0.518 1.00 90.25 288 HIS A CA 1
ATOM 2320 C C . HIS A 1 288 ? -1.845 -13.311 -1.283 1.00 90.25 288 HIS A C 1
ATOM 2322 O O . HIS A 1 288 ? -1.478 -12.215 -0.848 1.00 90.25 288 HIS A O 1
ATOM 2328 N N . SER A 1 289 ? -1.409 -13.799 -2.440 1.00 91.56 289 SER A N 1
ATOM 2329 C CA . SER A 1 289 ? -0.491 -13.109 -3.333 1.00 91.56 289 SER A CA 1
ATOM 2330 C C . SER A 1 289 ? -1.184 -12.741 -4.640 1.00 91.56 289 SER A C 1
ATOM 2332 O O . SER A 1 289 ? -1.851 -13.566 -5.251 1.00 91.56 289 SER A O 1
ATOM 2334 N N . ALA A 1 290 ? -1.011 -11.496 -5.074 1.00 92.94 290 ALA A N 1
ATOM 2335 C CA . ALA A 1 290 ? -1.491 -10.990 -6.352 1.00 92.94 290 ALA A CA 1
ATOM 2336 C C . ALA A 1 290 ? -0.347 -10.324 -7.121 1.00 92.94 290 ALA A C 1
ATOM 2338 O O . ALA A 1 290 ? 0.457 -9.566 -6.563 1.00 92.94 290 ALA A O 1
ATOM 2339 N N . THR A 1 291 ? -0.292 -10.602 -8.416 1.00 93.19 291 THR A N 1
ATOM 2340 C CA . THR A 1 291 ? 0.776 -10.180 -9.326 1.00 93.19 291 THR A CA 1
ATOM 2341 C C . THR A 1 291 ? 0.197 -9.521 -10.574 1.00 93.19 291 THR A C 1
ATOM 2343 O O . THR A 1 291 ? -1.019 -9.489 -10.789 1.00 93.19 291 THR A O 1
ATOM 2346 N N . TYR A 1 292 ? 1.067 -9.004 -11.439 1.00 89.88 292 TYR A N 1
ATOM 2347 C CA . TYR A 1 292 ? 0.647 -8.466 -12.729 1.00 89.88 292 TYR A CA 1
ATOM 2348 C C . TYR A 1 292 ? -0.025 -9.514 -13.628 1.00 89.88 292 TYR A C 1
ATOM 2350 O O . TYR A 1 292 ? -0.918 -9.160 -14.394 1.00 89.88 292 TYR A O 1
ATOM 2358 N N . ASP A 1 293 ? 0.328 -10.796 -13.506 1.00 89.69 293 ASP A N 1
ATOM 2359 C CA . ASP A 1 293 ? -0.291 -11.869 -14.293 1.00 89.69 293 ASP A CA 1
ATOM 2360 C C . ASP A 1 293 ? -1.790 -12.025 -13.988 1.00 89.69 293 ASP A C 1
ATOM 2362 O O . ASP A 1 293 ? -2.583 -12.360 -14.872 1.00 89.69 293 ASP A O 1
ATOM 2366 N N . ASP A 1 294 ? -2.214 -11.748 -12.751 1.00 88.62 294 ASP A N 1
ATOM 2367 C CA . ASP A 1 294 ? -3.630 -11.751 -12.363 1.00 88.62 294 ASP A CA 1
ATOM 2368 C C . ASP A 1 294 ? -4.381 -10.576 -12.998 1.00 88.62 294 ASP A C 1
ATOM 2370 O O . ASP A 1 294 ? -5.501 -10.739 -13.491 1.00 88.62 294 ASP A O 1
ATOM 2374 N N . ILE A 1 295 ? -3.738 -9.404 -13.035 1.00 87.69 295 ILE A N 1
ATOM 2375 C CA . ILE A 1 295 ? -4.248 -8.194 -13.691 1.00 87.69 295 ILE A CA 1
ATOM 2376 C C . ILE A 1 295 ? -4.389 -8.434 -15.194 1.00 87.69 295 ILE A C 1
ATOM 2378 O O . ILE A 1 295 ? -5.465 -8.215 -15.745 1.00 87.69 295 ILE A O 1
ATOM 2382 N N . GLU A 1 296 ? -3.342 -8.923 -15.862 1.00 87.12 296 GLU A N 1
ATOM 2383 C CA . GLU A 1 296 ? -3.356 -9.158 -17.307 1.00 87.12 296 GLU A CA 1
ATOM 2384 C C . GLU A 1 296 ? -4.421 -10.186 -17.701 1.00 87.12 296 GLU A C 1
ATOM 2386 O O . GLU A 1 296 ? -5.149 -9.982 -18.678 1.00 87.12 296 GLU A O 1
ATOM 2391 N N . ARG A 1 297 ? -4.563 -11.262 -16.917 1.00 87.19 297 ARG A N 1
ATOM 2392 C CA . ARG A 1 297 ? -5.602 -12.279 -17.118 1.00 87.19 297 ARG A CA 1
ATOM 2393 C C . ARG A 1 297 ? -6.999 -11.677 -17.009 1.00 87.19 297 ARG A C 1
ATOM 2395 O O . ARG A 1 297 ? -7.832 -11.936 -17.875 1.00 87.19 297 ARG A O 1
ATOM 2402 N N . ALA A 1 298 ? -7.255 -10.864 -15.986 1.00 85.69 298 ALA A N 1
ATOM 2403 C CA . ALA A 1 298 ? -8.553 -10.225 -15.793 1.00 85.69 298 ALA A CA 1
ATOM 2404 C C . ALA A 1 298 ? -8.848 -9.171 -16.874 1.00 85.69 298 ALA A C 1
ATOM 2406 O O . ALA A 1 298 ? -9.917 -9.196 -17.480 1.00 85.69 298 ALA A O 1
ATOM 2407 N N . GLU A 1 299 ? -7.886 -8.310 -17.208 1.00 84.31 299 GLU A N 1
ATOM 2408 C CA . GLU A 1 299 ? -8.024 -7.329 -18.292 1.00 84.31 299 GLU A CA 1
ATOM 2409 C C . GLU A 1 299 ? -8.221 -8.003 -19.659 1.00 84.31 299 GLU A C 1
ATOM 2411 O O . GLU A 1 299 ? -8.941 -7.487 -20.512 1.00 84.31 299 GLU A O 1
ATOM 2416 N N . ALA A 1 300 ? -7.616 -9.170 -19.905 1.00 82.88 300 ALA A N 1
ATOM 2417 C CA . ALA A 1 300 ? -7.869 -9.944 -21.119 1.00 82.88 300 ALA A CA 1
ATOM 2418 C C . ALA A 1 300 ? -9.324 -10.433 -21.204 1.00 82.88 300 ALA A C 1
ATOM 2420 O O . ALA A 1 300 ? -9.913 -10.372 -22.286 1.00 82.88 300 ALA A O 1
ATOM 2421 N N . VAL A 1 301 ? -9.914 -10.862 -20.082 1.00 84.06 301 VAL A N 1
ATOM 2422 C CA . VAL A 1 301 ? -11.334 -11.242 -20.008 1.00 84.06 301 VAL A CA 1
ATOM 2423 C C . VAL A 1 301 ? -12.234 -10.034 -20.266 1.00 84.06 301 VAL A C 1
ATOM 2425 O O . VAL A 1 301 ? -13.139 -10.136 -21.092 1.00 84.06 301 VAL A O 1
ATOM 2428 N N . LEU A 1 302 ? -11.961 -8.883 -19.646 1.00 81.94 302 LEU A N 1
ATOM 2429 C CA . LEU A 1 302 ? -12.719 -7.645 -19.879 1.00 81.94 302 LEU A CA 1
ATOM 2430 C C . LEU A 1 302 ? -12.654 -7.210 -21.351 1.00 81.94 302 LEU A C 1
ATOM 2432 O O . LEU A 1 302 ? -13.686 -6.999 -21.992 1.00 81.94 302 LEU A O 1
ATOM 2436 N N . ARG A 1 303 ? -11.452 -7.208 -21.945 1.00 83.56 303 ARG A N 1
ATOM 2437 C CA . ARG A 1 303 ? -11.257 -6.859 -23.363 1.00 83.56 303 ARG A CA 1
ATOM 2438 C C . ARG A 1 303 ? -12.013 -7.786 -24.306 1.00 83.56 303 ARG A C 1
ATOM 2440 O O . ARG A 1 303 ? -12.514 -7.321 -25.328 1.00 83.56 303 ARG A O 1
ATOM 2447 N N . ALA A 1 304 ? -12.125 -9.073 -23.977 1.00 80.81 304 ALA A N 1
ATOM 2448 C CA . ALA A 1 304 ? -12.918 -10.019 -24.762 1.00 80.81 304 ALA A CA 1
ATOM 2449 C C . ALA A 1 304 ? -14.421 -9.671 -24.776 1.00 80.81 304 ALA A C 1
ATOM 2451 O O . ALA A 1 304 ? -15.112 -10.021 -25.732 1.00 80.81 304 ALA A O 1
ATOM 2452 N N . HIS A 1 305 ? -14.903 -8.937 -23.769 1.00 82.88 305 HIS A N 1
ATOM 2453 C CA . HIS A 1 305 ? -16.278 -8.438 -23.655 1.00 82.88 305 HIS A CA 1
ATOM 2454 C C . HIS A 1 305 ? -16.439 -6.975 -24.109 1.00 82.88 305 HIS A C 1
ATOM 2456 O O . HIS A 1 305 ? -17.526 -6.413 -24.005 1.00 82.88 305 HIS A O 1
ATOM 2462 N N . GLY A 1 306 ? -15.390 -6.364 -24.672 1.00 80.69 306 GLY A N 1
ATOM 2463 C CA . GLY A 1 306 ? -15.407 -4.971 -25.131 1.00 80.69 306 GLY A CA 1
ATOM 2464 C C . GLY A 1 306 ? -15.197 -3.935 -24.023 1.00 80.69 306 GLY A C 1
ATOM 2465 O O . GLY A 1 306 ? -15.372 -2.745 -24.280 1.00 80.69 306 GLY A O 1
ATOM 2466 N N . ASP A 1 307 ? -14.809 -4.372 -22.824 1.00 77.25 307 ASP A N 1
ATOM 2467 C CA . ASP A 1 307 ? -14.433 -3.506 -21.712 1.00 77.25 307 ASP A CA 1
ATOM 2468 C C . ASP A 1 307 ? -12.909 -3.273 -21.708 1.00 77.25 307 ASP A C 1
ATOM 2470 O O . ASP A 1 307 ? -12.099 -4.191 -21.848 1.00 77.25 307 ASP A O 1
ATOM 2474 N N . HIS A 1 308 ? -12.511 -2.010 -21.590 1.00 76.69 308 HIS A N 1
ATOM 2475 C CA . HIS A 1 308 ? -11.120 -1.561 -21.606 1.00 76.69 308 HIS A CA 1
ATOM 2476 C C . HIS A 1 308 ? -10.654 -1.024 -20.243 1.00 76.69 308 HIS A C 1
ATOM 2478 O O . HIS A 1 308 ? -9.647 -0.314 -20.177 1.00 76.69 308 HIS A O 1
ATOM 2484 N N . THR A 1 309 ? -11.379 -1.343 -19.171 1.00 77.56 309 THR A N 1
ATOM 2485 C CA . THR A 1 309 ? -11.034 -0.979 -17.799 1.00 77.56 309 THR A CA 1
ATOM 2486 C C . THR A 1 309 ? -9.681 -1.547 -17.386 1.00 77.56 309 THR A C 1
ATOM 2488 O O . THR A 1 309 ? -9.308 -2.673 -17.713 1.00 77.56 309 THR A O 1
ATOM 2491 N N . LEU A 1 310 ? -8.930 -0.721 -16.660 1.00 80.12 310 LEU A N 1
ATOM 2492 C CA . LEU A 1 310 ? -7.576 -1.009 -16.214 1.00 80.12 310 LEU A CA 1
ATOM 2493 C C . LEU A 1 310 ? -7.591 -1.384 -14.739 1.00 80.12 310 LEU A C 1
ATOM 2495 O O . LEU A 1 310 ? -8.102 -0.634 -13.904 1.00 80.12 310 LEU A O 1
ATOM 2499 N N . LEU A 1 311 ? -7.016 -2.539 -14.424 1.00 84.56 311 LEU A N 1
ATOM 2500 C CA . LEU A 1 311 ? -7.146 -3.181 -13.117 1.00 84.56 311 LEU A CA 1
ATOM 2501 C C . LEU A 1 311 ? -5.898 -3.051 -12.244 1.00 84.56 311 LEU A C 1
ATOM 2503 O O . LEU A 1 311 ? -5.917 -3.452 -11.078 1.00 84.56 311 LEU A O 1
ATOM 2507 N N . SER A 1 312 ? -4.834 -2.445 -12.771 1.00 83.50 312 SER A N 1
ATOM 2508 C CA . SER A 1 312 ? -3.658 -2.057 -11.992 1.00 83.50 312 SER A CA 1
ATOM 2509 C C . SER A 1 312 ? -3.975 -0.982 -10.943 1.00 83.50 312 SER A C 1
ATOM 2511 O O . SER A 1 312 ? -4.911 -0.193 -11.105 1.00 83.50 312 SER A O 1
ATOM 2513 N N . LYS A 1 313 ? -3.132 -0.875 -9.904 1.00 85.06 313 LYS A N 1
ATOM 2514 C CA . LYS A 1 313 ? -3.132 0.244 -8.936 1.00 85.06 313 LYS A CA 1
ATOM 2515 C C . LYS A 1 313 ? -3.347 1.590 -9.661 1.00 85.06 313 LYS A C 1
ATOM 2517 O O . LYS A 1 313 ? -2.627 1.857 -10.625 1.00 85.06 313 LYS A O 1
ATOM 2522 N N . PRO A 1 314 ? -4.287 2.452 -9.225 1.00 83.25 314 PRO A N 1
ATOM 2523 C CA . PRO A 1 314 ? -4.976 2.475 -7.928 1.00 83.25 314 PRO A CA 1
ATOM 2524 C C . PRO A 1 314 ? -6.284 1.665 -7.856 1.00 83.25 314 PRO A C 1
ATOM 2526 O O . PRO A 1 314 ? -7.028 1.809 -6.886 1.00 83.25 314 PRO A O 1
ATOM 2529 N N . HIS A 1 315 ? -6.608 0.844 -8.856 1.00 86.25 315 HIS A N 1
ATOM 2530 C CA . HIS A 1 315 ? -7.801 -0.001 -8.808 1.00 86.25 315 HIS A CA 1
ATOM 2531 C C . HIS A 1 315 ? -7.686 -1.056 -7.673 1.00 86.25 315 HIS A C 1
ATOM 2533 O O . HIS A 1 315 ? -6.598 -1.597 -7.457 1.00 86.25 315 HIS A O 1
ATOM 2539 N N . PRO A 1 316 ? -8.764 -1.377 -6.921 1.00 89.81 316 PRO A N 1
ATOM 2540 C CA . PRO A 1 316 ? -8.694 -2.286 -5.766 1.00 89.81 316 PRO A CA 1
ATOM 2541 C C . PRO A 1 316 ? -8.468 -3.766 -6.117 1.00 89.81 316 PRO A C 1
ATOM 2543 O O . PRO A 1 316 ? -8.206 -4.561 -5.219 1.00 89.81 316 PRO A O 1
ATOM 2546 N N . PHE A 1 317 ? -8.581 -4.142 -7.396 1.00 88.88 317 PHE A N 1
ATOM 2547 C CA . PHE A 1 317 ? -8.632 -5.532 -7.879 1.00 88.88 317 PHE A CA 1
ATOM 2548 C C . PHE A 1 317 ? -7.563 -6.444 -7.271 1.00 88.88 317 PHE A C 1
ATOM 2550 O O . PHE A 1 317 ? -7.901 -7.398 -6.584 1.00 88.88 317 PHE A O 1
ATOM 2557 N N . GLN A 1 318 ? -6.284 -6.127 -7.450 1.00 90.31 318 GLN A N 1
ATOM 2558 C CA . GLN A 1 318 ? -5.188 -6.953 -6.929 1.00 90.31 318 GLN A CA 1
ATOM 2559 C C . GLN A 1 318 ? -5.243 -7.135 -5.394 1.00 90.31 318 GLN A C 1
ATOM 2561 O O . GLN A 1 318 ? -4.815 -8.160 -4.881 1.00 90.31 318 GLN A O 1
ATOM 2566 N N . PHE A 1 319 ? -5.762 -6.153 -4.640 1.00 91.62 319 PHE A N 1
ATOM 2567 C CA . PHE A 1 319 ? -5.853 -6.243 -3.182 1.00 91.62 319 PHE A CA 1
ATOM 2568 C C . PHE A 1 319 ? -7.022 -7.136 -2.784 1.00 91.62 319 PHE A C 1
ATOM 2570 O O . PHE A 1 319 ? -6.938 -7.823 -1.776 1.00 91.62 319 PHE A O 1
ATOM 2577 N N . LEU A 1 320 ? -8.093 -7.144 -3.582 1.00 88.06 320 LEU A N 1
ATOM 2578 C CA . LEU A 1 320 ? -9.198 -8.083 -3.422 1.00 88.06 320 LEU A CA 1
ATOM 2579 C C . LEU A 1 320 ? -8.774 -9.511 -3.788 1.00 88.06 320 LEU A C 1
ATOM 2581 O O . LEU A 1 320 ? -9.132 -10.437 -3.072 1.00 88.06 320 LEU A O 1
ATOM 2585 N N . VAL A 1 321 ? -7.966 -9.679 -4.841 1.00 88.00 321 VAL A N 1
ATOM 2586 C CA . VAL A 1 321 ? -7.356 -10.970 -5.202 1.00 88.00 321 VAL A CA 1
ATOM 2587 C C . VAL A 1 321 ? -6.456 -11.467 -4.071 1.00 88.00 321 VAL A C 1
ATOM 2589 O O . VAL A 1 321 ? -6.629 -12.587 -3.612 1.00 88.00 321 VAL A O 1
ATOM 2592 N N . ALA A 1 322 ? -5.566 -10.617 -3.549 1.00 89.88 322 ALA A N 1
ATOM 2593 C CA . ALA A 1 322 ? -4.711 -10.963 -2.414 1.00 89.88 322 ALA A CA 1
ATOM 2594 C C . ALA A 1 322 ? -5.495 -11.198 -1.108 1.00 89.88 322 ALA A C 1
ATOM 2596 O O . ALA A 1 322 ? -4.995 -11.868 -0.211 1.00 89.88 322 ALA A O 1
ATOM 2597 N N . ALA A 1 323 ? -6.701 -10.642 -0.965 1.00 85.94 323 ALA A N 1
ATOM 2598 C CA . ALA A 1 323 ? -7.542 -10.871 0.206 1.00 85.94 323 ALA A CA 1
ATOM 2599 C C . ALA A 1 323 ? -8.294 -12.210 0.156 1.00 85.94 323 ALA A C 1
ATOM 2601 O O . ALA A 1 323 ? -8.543 -12.786 1.211 1.00 85.94 323 ALA A O 1
ATOM 2602 N N . ASP A 1 324 ? -8.666 -12.695 -1.033 1.00 76.19 324 ASP A N 1
ATOM 2603 C CA . ASP A 1 324 ? -9.450 -13.924 -1.202 1.00 76.19 324 ASP A CA 1
ATOM 2604 C C . ASP A 1 324 ? -9.168 -14.593 -2.566 1.00 76.19 324 ASP A C 1
ATOM 2606 O O . ASP A 1 324 ? -9.965 -14.510 -3.509 1.00 76.19 324 ASP A O 1
ATOM 2610 N N . HIS A 1 325 ? -8.019 -15.272 -2.677 1.00 63.09 325 HIS A N 1
ATOM 2611 C CA . HIS A 1 325 ? -7.570 -15.940 -3.903 1.00 63.09 325 HIS A CA 1
ATOM 2612 C C . HIS A 1 325 ? -8.167 -17.355 -4.058 1.00 63.09 325 HIS A C 1
ATOM 2614 O O . HIS A 1 325 ? -7.447 -18.353 -4.126 1.00 63.09 325 HIS A O 1
ATOM 2620 N N . SER A 1 326 ? -9.495 -17.488 -4.134 1.00 57.94 326 SER A N 1
ATOM 2621 C CA . SER A 1 326 ? -10.104 -18.742 -4.612 1.00 57.94 326 SER A CA 1
ATOM 2622 C C . SER A 1 326 ? -10.423 -18.659 -6.112 1.00 57.94 326 SER A C 1
ATOM 2624 O O . SER A 1 326 ? -10.980 -17.665 -6.574 1.00 57.94 326 SER A O 1
ATOM 2626 N N . ASP A 1 327 ? -10.117 -19.700 -6.900 1.00 49.62 327 ASP A N 1
ATOM 2627 C CA . ASP A 1 327 ? -10.400 -19.733 -8.355 1.00 49.62 327 ASP A CA 1
ATOM 2628 C C . ASP A 1 327 ? -11.890 -19.503 -8.683 1.00 49.62 327 ASP A C 1
ATOM 2630 O O . ASP A 1 327 ? -12.243 -18.958 -9.730 1.00 49.62 327 ASP A O 1
ATOM 2634 N N . GLN A 1 328 ? -12.789 -19.888 -7.769 1.00 47.34 328 GLN A N 1
ATOM 2635 C CA . GLN A 1 328 ? -14.223 -19.603 -7.878 1.00 47.34 328 GLN A CA 1
ATOM 2636 C C . GLN A 1 328 ? -14.541 -18.119 -7.632 1.00 47.34 328 GLN A C 1
ATOM 2638 O O . GLN A 1 328 ? -15.477 -17.586 -8.230 1.00 47.34 328 GLN A O 1
ATOM 2643 N N . ASN A 1 329 ? -13.750 -17.440 -6.799 1.00 57.38 329 ASN A N 1
ATOM 2644 C CA . ASN A 1 329 ? -13.865 -16.011 -6.544 1.00 57.38 329 ASN A CA 1
ATOM 2645 C C . ASN A 1 329 ? -13.238 -15.159 -7.646 1.00 57.38 329 ASN A C 1
ATOM 2647 O O . ASN A 1 329 ? -13.757 -14.078 -7.852 1.00 57.38 329 ASN A O 1
ATOM 2651 N N . PHE A 1 330 ? -12.227 -15.605 -8.403 1.00 62.91 330 PHE A N 1
ATOM 2652 C CA . PHE A 1 330 ? -11.667 -14.803 -9.510 1.00 62.91 330 PHE A CA 1
ATOM 2653 C C . PHE A 1 330 ? -12.734 -14.459 -10.566 1.00 62.91 330 PHE A C 1
ATOM 2655 O O . PHE A 1 330 ? -12.955 -13.288 -10.879 1.00 62.91 330 PHE A O 1
ATOM 2662 N N . ASN A 1 331 ? -13.475 -15.466 -11.045 1.00 60.94 331 ASN A N 1
ATOM 2663 C CA . ASN A 1 331 ? -14.589 -15.257 -11.980 1.00 60.94 331 ASN A CA 1
ATOM 2664 C C . ASN A 1 331 ? -15.763 -14.512 -11.321 1.00 60.94 331 ASN A C 1
ATOM 2666 O O . ASN A 1 331 ? -16.360 -13.636 -11.941 1.00 60.94 331 ASN A O 1
ATOM 2670 N N . GLY A 1 332 ? -16.061 -14.803 -10.049 1.00 58.94 332 GLY A N 1
ATOM 2671 C CA . GLY A 1 332 ? -17.077 -14.072 -9.287 1.00 58.94 332 GLY A CA 1
ATOM 2672 C C . GLY A 1 332 ? -16.728 -12.593 -9.062 1.00 58.94 332 GLY A C 1
ATOM 2673 O O . GLY A 1 332 ? -17.621 -11.749 -9.080 1.00 58.94 332 GLY A O 1
ATOM 2674 N N . LEU A 1 333 ? -15.443 -12.265 -8.898 1.00 64.56 333 LEU A N 1
ATOM 2675 C CA . LEU A 1 333 ? -14.912 -10.907 -8.794 1.00 64.56 333 LEU A CA 1
ATOM 2676 C C . LEU A 1 333 ? -15.128 -10.167 -10.109 1.00 64.56 333 LEU A C 1
ATOM 2678 O O . LEU A 1 333 ? -15.728 -9.094 -10.089 1.00 64.56 333 LEU A O 1
ATOM 2682 N N . LEU A 1 334 ? -14.746 -10.774 -11.235 1.00 65.06 334 LEU A N 1
ATOM 2683 C CA . LEU A 1 334 ? -15.002 -10.246 -12.579 1.00 65.06 334 LEU A CA 1
ATOM 2684 C C . LEU A 1 334 ? -16.504 -9.968 -12.813 1.00 65.06 334 LEU A C 1
ATOM 2686 O O . LEU A 1 334 ? -16.868 -8.838 -13.129 1.00 65.06 334 LEU A O 1
ATOM 2690 N N . GLU A 1 335 ? -17.393 -10.927 -12.528 1.00 60.47 335 GLU A N 1
ATOM 2691 C CA . GLU A 1 335 ? -18.859 -10.754 -12.654 1.00 60.47 335 GLU A CA 1
ATOM 2692 C C . GLU A 1 335 ? -19.459 -9.715 -11.684 1.00 60.47 335 GLU A C 1
ATOM 2694 O O . GLU A 1 335 ? -20.555 -9.178 -11.890 1.00 60.47 335 GLU A O 1
ATOM 2699 N N . SER A 1 336 ? -18.809 -9.482 -10.546 1.00 57.31 336 SER A N 1
ATOM 2700 C CA . SER A 1 336 ? -19.242 -8.487 -9.562 1.00 57.31 336 SER A CA 1
ATOM 2701 C C . SER A 1 336 ? -18.794 -7.070 -9.934 1.00 57.31 336 SER A C 1
ATOM 2703 O O . SER A 1 336 ? -19.470 -6.099 -9.591 1.00 57.31 336 SER A O 1
ATOM 2705 N N . MET A 1 337 ? -17.699 -6.958 -10.687 1.00 60.50 337 MET A N 1
ATOM 2706 C CA . MET A 1 337 ? -17.148 -5.699 -11.180 1.00 60.50 337 MET A CA 1
ATOM 2707 C C . MET A 1 337 ? -17.941 -5.154 -12.372 1.00 60.50 337 MET A C 1
ATOM 2709 O O . MET A 1 337 ? -18.251 -3.965 -12.368 1.00 60.50 337 MET A O 1
ATOM 2713 N N . GLU A 1 338 ? -18.415 -6.015 -13.282 1.00 51.59 338 GLU A N 1
ATOM 2714 C CA . GLU A 1 338 ? -19.365 -5.630 -14.348 1.00 51.59 338 GLU A CA 1
ATOM 2715 C C . GLU A 1 338 ? -20.635 -4.948 -13.789 1.00 51.59 338 GLU A C 1
ATOM 2717 O O . GLU A 1 338 ? -21.214 -4.052 -14.407 1.00 51.59 338 GLU A O 1
ATOM 2722 N N . ARG A 1 339 ? -21.066 -5.338 -12.579 1.00 45.28 339 ARG A N 1
ATOM 2723 C CA . ARG A 1 339 ? -22.240 -4.772 -11.887 1.00 45.28 339 ARG A CA 1
ATOM 2724 C C . ARG A 1 339 ? -21.962 -3.458 -11.147 1.00 45.28 339 ARG A C 1
ATOM 2726 O O . ARG A 1 339 ? -22.876 -2.653 -10.962 1.00 45.28 339 ARG A O 1
ATOM 2733 N N . LEU A 1 340 ? -20.725 -3.213 -10.715 1.00 44.62 340 LEU A N 1
ATOM 2734 C CA . LEU A 1 340 ? -20.348 -1.967 -10.035 1.00 44.62 340 LEU A CA 1
ATOM 2735 C C . LEU A 1 340 ? -20.356 -0.768 -10.987 1.00 44.62 340 LEU A C 1
ATOM 2737 O O . LEU A 1 340 ? -20.784 0.313 -10.587 1.00 44.62 340 LEU A O 1
ATOM 2741 N N . GLU A 1 341 ? -19.973 -0.954 -12.249 1.00 42.94 341 GLU A N 1
ATOM 2742 C CA . GLU A 1 341 ? -20.010 0.120 -13.250 1.00 42.94 341 GLU A CA 1
ATOM 2743 C C . GLU A 1 341 ? -21.430 0.524 -13.652 1.00 42.94 341 GLU A C 1
ATOM 2745 O O . GLU A 1 341 ? -21.701 1.714 -13.822 1.00 42.94 341 GLU A O 1
ATOM 2750 N N . THR A 1 342 ? -22.372 -0.423 -13.703 1.00 36.12 342 THR A N 1
ATOM 2751 C CA . THR A 1 342 ? -23.782 -0.105 -13.993 1.00 36.12 342 THR A CA 1
ATOM 2752 C C . THR A 1 342 ? -24.415 0.763 -12.903 1.00 36.12 342 THR A C 1
ATOM 2754 O O . THR A 1 342 ? -25.333 1.526 -13.183 1.00 36.12 342 THR A O 1
ATOM 2757 N N . THR A 1 343 ? -23.894 0.700 -11.674 1.00 33.97 343 THR A N 1
ATOM 2758 C CA . THR A 1 343 ? -24.422 1.443 -10.518 1.00 33.97 343 THR A CA 1
ATOM 2759 C C . THR A 1 343 ? -23.699 2.780 -10.285 1.00 33.97 343 THR A C 1
ATOM 2761 O O . THR A 1 343 ? -24.226 3.662 -9.619 1.00 33.97 343 THR A O 1
ATOM 2764 N N . LEU A 1 344 ? -22.492 2.975 -10.831 1.00 36.16 344 LEU A N 1
ATOM 2765 C CA . LEU A 1 344 ? -21.732 4.231 -10.695 1.00 36.16 344 LEU A CA 1
ATOM 2766 C C . LEU A 1 344 ? -22.174 5.322 -11.686 1.00 36.16 344 LEU A C 1
ATOM 2768 O O . LEU A 1 344 ? -21.885 6.499 -11.465 1.00 36.16 344 LEU A O 1
ATOM 2772 N N . LEU A 1 345 ? -22.886 4.949 -12.754 1.00 36.50 345 LEU A N 1
ATOM 2773 C CA . LEU A 1 345 ? -23.450 5.878 -13.742 1.00 36.50 345 LEU A CA 1
ATOM 2774 C C . LEU A 1 345 ? -24.870 6.352 -13.387 1.00 36.50 345 LEU A C 1
ATOM 2776 O O . LEU A 1 345 ? -25.313 7.384 -13.891 1.00 36.50 345 LEU A O 1
ATOM 2780 N N . GLU A 1 346 ? -25.556 5.658 -12.478 1.00 31.52 346 GLU A N 1
ATOM 2781 C CA . GLU A 1 346 ? -26.908 5.985 -12.031 1.00 31.52 346 GLU A CA 1
ATOM 2782 C C . GLU A 1 346 ? -26.949 5.990 -10.496 1.00 31.52 346 GLU A C 1
ATOM 2784 O O . GLU A 1 346 ? -27.060 4.951 -9.861 1.00 31.52 346 GLU A O 1
ATOM 2789 N N . ASP A 1 347 ? -26.900 7.193 -9.915 1.00 30.27 347 ASP A N 1
ATOM 2790 C CA . ASP A 1 347 ? -27.193 7.489 -8.503 1.00 30.27 347 ASP A CA 1
ATOM 2791 C C . ASP A 1 347 ? -26.019 7.411 -7.495 1.00 30.27 347 ASP A C 1
ATOM 2793 O O . ASP A 1 347 ? -25.669 6.384 -6.915 1.00 30.27 347 ASP A O 1
ATOM 2797 N N . SER A 1 348 ? -25.459 8.584 -7.178 1.00 33.34 348 SER A N 1
ATOM 2798 C CA . SER A 1 348 ? -24.431 8.802 -6.149 1.00 33.34 348 SER A CA 1
ATOM 2799 C C . SER A 1 348 ? -24.940 8.678 -4.700 1.00 33.34 348 SER A C 1
ATOM 2801 O O . SER A 1 348 ? -24.196 8.976 -3.760 1.00 33.34 348 SER A O 1
ATOM 2803 N N . SER A 1 349 ? -26.181 8.217 -4.501 1.00 33.69 349 SER A N 1
ATOM 2804 C CA . SER A 1 349 ? -26.789 7.956 -3.191 1.00 33.69 349 SER A CA 1
ATOM 2805 C C . SER A 1 349 ? -26.976 6.468 -2.849 1.00 33.69 349 SER A C 1
ATOM 2807 O O . SER A 1 349 ? -27.370 6.149 -1.723 1.00 33.69 349 SER A O 1
ATOM 2809 N N . ALA A 1 350 ? -26.645 5.543 -3.759 1.00 29.00 350 ALA A N 1
ATOM 2810 C CA . ALA A 1 350 ? -26.775 4.109 -3.505 1.00 29.00 350 ALA A CA 1
ATOM 2811 C C . ALA A 1 350 ? -25.717 3.594 -2.495 1.00 29.00 350 ALA A C 1
ATOM 2813 O O . ALA A 1 350 ? -24.548 3.999 -2.543 1.00 29.00 350 ALA A O 1
ATOM 2814 N N . PRO A 1 351 ? -26.086 2.690 -1.563 1.00 29.31 351 PRO A N 1
ATOM 2815 C CA . PRO A 1 351 ? -25.145 2.121 -0.606 1.00 29.31 351 PRO A CA 1
ATOM 2816 C C . PRO A 1 351 ? -24.055 1.344 -1.348 1.00 29.31 351 PRO A C 1
ATOM 2818 O O . PRO A 1 351 ? -24.339 0.377 -2.050 1.00 29.31 351 PRO A O 1
ATOM 2821 N N . ARG A 1 352 ? -22.798 1.770 -1.171 1.00 37.22 352 ARG A N 1
ATOM 2822 C CA . ARG A 1 352 ? -21.612 1.100 -1.718 1.00 37.22 352 ARG A CA 1
ATOM 2823 C C . ARG A 1 352 ? -21.630 -0.365 -1.286 1.00 37.22 352 ARG A C 1
ATOM 2825 O O . ARG A 1 352 ? -21.386 -0.668 -0.117 1.00 37.22 352 ARG A O 1
ATOM 2832 N N . THR A 1 353 ? -21.928 -1.273 -2.207 1.00 33.78 353 THR A N 1
ATOM 2833 C CA . THR A 1 353 ? -21.833 -2.712 -1.969 1.00 33.78 353 THR A CA 1
ATOM 2834 C C . THR A 1 353 ? -20.365 -3.064 -1.765 1.00 33.78 353 THR A C 1
ATOM 2836 O O . THR A 1 353 ? -19.589 -3.160 -2.710 1.00 33.78 353 THR A O 1
ATOM 2839 N N . SER A 1 354 ? -19.979 -3.186 -0.496 1.00 39.38 354 SER A N 1
ATOM 2840 C CA . SER A 1 354 ? -18.691 -3.696 -0.034 1.00 39.38 354 SER A CA 1
ATOM 2841 C C . SER A 1 354 ? -18.469 -5.097 -0.601 1.00 39.38 354 SER A C 1
ATOM 2843 O O . SER A 1 354 ? -19.003 -6.064 -0.062 1.00 39.38 354 SER A O 1
ATOM 2845 N N . LEU A 1 355 ? -17.696 -5.208 -1.685 1.00 42.97 355 LEU A N 1
ATOM 2846 C CA . LEU A 1 355 ? -17.301 -6.497 -2.268 1.00 42.97 355 LEU A CA 1
ATOM 2847 C C . LEU A 1 355 ? -16.478 -7.359 -1.302 1.00 42.97 355 LEU A C 1
ATOM 2849 O O . LEU A 1 355 ? -16.504 -8.582 -1.403 1.00 42.97 355 LEU A O 1
ATOM 2853 N N . ALA A 1 356 ? -15.806 -6.751 -0.323 1.00 44.50 356 ALA A N 1
ATOM 2854 C CA . ALA A 1 356 ? -15.161 -7.499 0.742 1.00 44.50 356 ALA A CA 1
ATOM 2855 C C . ALA A 1 356 ? -16.227 -8.023 1.718 1.00 44.50 356 ALA A C 1
ATOM 2857 O O . ALA A 1 356 ? -16.754 -7.290 2.564 1.00 44.50 356 ALA A O 1
ATOM 2858 N N . LYS A 1 357 ? -16.550 -9.315 1.606 1.00 49.66 357 LYS A N 1
ATOM 2859 C CA . LYS A 1 357 ? -17.177 -10.077 2.689 1.00 49.66 357 LYS A CA 1
ATOM 2860 C C . LYS A 1 357 ? -16.263 -9.996 3.915 1.00 49.66 357 LYS A C 1
ATOM 2862 O O . LYS A 1 357 ? -15.260 -10.682 3.968 1.00 49.66 357 LYS A O 1
ATOM 2867 N N . ASN A 1 358 ? -16.641 -9.193 4.906 1.00 50.84 358 ASN A N 1
ATOM 2868 C CA . ASN A 1 358 ? -16.309 -9.327 6.334 1.00 50.84 358 ASN A CA 1
ATOM 2869 C C . ASN A 1 358 ? -14.839 -9.464 6.796 1.00 50.84 358 ASN A C 1
ATOM 2871 O O . ASN A 1 358 ? -14.628 -9.559 8.007 1.00 50.84 358 ASN A O 1
ATOM 2875 N N . GLU A 1 359 ? -13.830 -9.416 5.928 1.00 55.59 359 GLU A N 1
ATOM 2876 C CA . GLU A 1 359 ? -12.428 -9.555 6.332 1.00 55.59 359 GLU A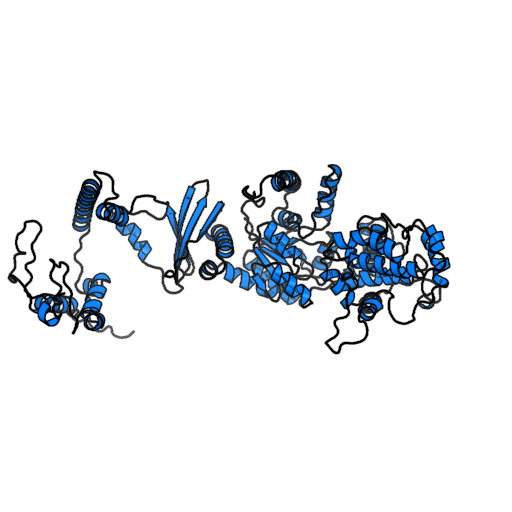 CA 1
ATOM 2877 C C . GLU A 1 359 ? -11.732 -8.191 6.398 1.00 55.59 359 GLU A C 1
ATOM 2879 O O . GLU A 1 359 ? -11.482 -7.521 5.400 1.00 55.59 359 GLU A O 1
ATOM 2884 N N . SER A 1 360 ? -11.434 -7.739 7.617 1.00 72.81 360 SER A N 1
ATOM 2885 C CA . SER A 1 360 ? -10.631 -6.538 7.846 1.00 72.81 360 SER A CA 1
ATOM 2886 C C . SER A 1 360 ? -9.142 -6.875 7.710 1.00 72.81 360 SER A C 1
ATOM 2888 O O . SER A 1 360 ? -8.517 -7.302 8.686 1.00 72.81 360 SER A O 1
ATOM 2890 N N . PHE A 1 361 ? -8.580 -6.687 6.519 1.00 88.25 361 PHE A N 1
ATOM 2891 C CA . PHE A 1 361 ? -7.147 -6.840 6.256 1.00 88.25 361 PHE A CA 1
ATOM 2892 C C . PHE A 1 361 ? -6.415 -5.491 6.269 1.00 88.25 361 PHE A C 1
ATOM 2894 O O . PHE A 1 361 ? -7.033 -4.418 6.308 1.00 88.25 361 PHE A O 1
ATOM 2901 N N . VAL A 1 362 ? -5.085 -5.546 6.297 1.00 93.69 362 VAL A N 1
ATOM 2902 C CA . VAL A 1 362 ? -4.206 -4.372 6.290 1.00 93.69 362 VAL A CA 1
ATOM 2903 C C . VAL A 1 362 ? -3.427 -4.345 4.983 1.00 93.69 362 VAL A C 1
ATOM 2905 O O . VAL A 1 362 ? -2.847 -5.356 4.608 1.00 93.69 362 VAL A O 1
ATOM 2908 N N . VAL A 1 363 ? -3.395 -3.197 4.313 1.00 96.44 363 VAL A N 1
ATOM 2909 C CA . VAL A 1 363 ? -2.542 -2.955 3.142 1.00 96.44 363 VAL A CA 1
ATOM 2910 C C . VAL A 1 363 ? -1.373 -2.082 3.566 1.00 96.44 363 VAL A C 1
ATOM 2912 O O . VAL A 1 363 ? -1.585 -1.043 4.193 1.00 96.44 363 VAL A O 1
ATOM 2915 N N . VAL A 1 364 ? -0.157 -2.492 3.218 1.00 98.19 364 VAL A N 1
ATOM 2916 C CA . VAL A 1 364 ? 1.084 -1.769 3.518 1.00 98.19 364 VAL A CA 1
ATOM 2917 C C . VAL A 1 364 ? 1.758 -1.407 2.203 1.00 98.19 364 VAL A C 1
ATOM 2919 O O . VAL A 1 364 ? 2.139 -2.303 1.460 1.00 98.19 364 VAL A O 1
ATOM 2922 N N . GLY A 1 365 ? 1.909 -0.118 1.911 1.00 96.19 365 GLY A N 1
ATOM 2923 C CA . GLY A 1 365 ? 2.502 0.356 0.656 1.00 96.19 365 GLY A CA 1
ATOM 2924 C C . GLY A 1 365 ? 3.215 1.690 0.825 1.00 96.19 365 GLY A C 1
ATOM 2925 O O . GLY A 1 365 ? 3.076 2.346 1.858 1.00 96.19 365 GLY A O 1
ATOM 2926 N N . ASP A 1 366 ? 3.990 2.100 -0.168 1.00 93.62 366 ASP A N 1
ATOM 2927 C CA . ASP A 1 366 ? 4.748 3.356 -0.165 1.00 93.62 366 ASP A CA 1
ATOM 2928 C C . ASP A 1 366 ? 4.158 4.410 -1.117 1.00 93.62 366 ASP A C 1
ATOM 2930 O O . ASP A 1 366 ? 4.505 5.591 -1.027 1.00 93.62 366 ASP A O 1
ATOM 2934 N N . SER A 1 367 ? 3.254 4.011 -2.016 1.00 87.94 367 SER A N 1
ATOM 2935 C CA . SER A 1 367 ? 2.723 4.883 -3.058 1.00 87.94 367 SER A CA 1
ATOM 2936 C C . SER A 1 367 ? 1.296 5.359 -2.774 1.00 87.94 367 SER A C 1
ATOM 2938 O O . SER A 1 367 ? 0.488 4.696 -2.120 1.00 87.94 367 SER A O 1
ATOM 2940 N N . THR A 1 368 ? 0.926 6.507 -3.352 1.00 87.56 368 THR A N 1
ATOM 2941 C CA . THR A 1 368 ? -0.467 6.989 -3.365 1.00 87.56 368 THR A CA 1
ATOM 2942 C C . THR A 1 368 ? -1.427 5.928 -3.909 1.00 87.56 368 THR A C 1
ATOM 2944 O O . THR A 1 368 ? -2.560 5.821 -3.439 1.00 87.56 368 THR A O 1
ATOM 2947 N N . SER A 1 369 ? -0.987 5.129 -4.882 1.00 86.38 369 SER A N 1
ATOM 2948 C CA . SER A 1 369 ? -1.836 4.131 -5.526 1.00 86.38 369 SER A CA 1
ATOM 2949 C C . SER A 1 369 ? -2.158 2.955 -4.600 1.00 86.38 369 SER A C 1
ATOM 2951 O O . SER A 1 369 ? -3.275 2.443 -4.661 1.00 86.38 369 SER A O 1
ATOM 2953 N N . ASP A 1 370 ? -1.242 2.579 -3.700 1.00 93.19 370 ASP A N 1
ATOM 2954 C CA . ASP A 1 370 ? -1.492 1.551 -2.679 1.00 93.19 370 ASP A CA 1
ATOM 2955 C C . ASP A 1 370 ? -2.529 2.009 -1.668 1.00 93.19 370 ASP A C 1
ATOM 2957 O O . ASP A 1 370 ? -3.446 1.267 -1.319 1.00 93.19 370 ASP A O 1
ATOM 2961 N N . ILE A 1 371 ? -2.421 3.262 -1.227 1.00 93.62 371 ILE A N 1
ATOM 2962 C CA . ILE A 1 371 ? -3.343 3.827 -0.243 1.00 93.62 371 ILE A CA 1
ATOM 2963 C C . ILE A 1 371 ? -4.744 3.971 -0.836 1.00 93.62 371 ILE A C 1
ATOM 2965 O O . ILE A 1 371 ? -5.733 3.615 -0.193 1.00 93.62 371 ILE A O 1
ATOM 2969 N N . LEU A 1 372 ? -4.854 4.464 -2.071 1.00 88.56 372 LEU A N 1
ATOM 2970 C CA . LEU A 1 372 ? -6.147 4.590 -2.741 1.00 88.56 372 LEU A CA 1
ATOM 2971 C C . LEU A 1 372 ? -6.762 3.219 -3.049 1.00 88.56 372 LEU A C 1
ATOM 2973 O O . LEU A 1 372 ? -7.933 3.006 -2.726 1.00 88.56 372 LEU A O 1
ATOM 2977 N N . GLY A 1 373 ? -5.978 2.286 -3.596 1.00 89.38 373 GLY A N 1
ATOM 2978 C CA . GLY A 1 373 ? -6.446 0.940 -3.927 1.00 89.38 373 GLY A CA 1
ATOM 2979 C C . GLY A 1 373 ? -6.816 0.122 -2.692 1.00 89.38 373 GLY A C 1
ATOM 2980 O O . GLY A 1 373 ? -7.890 -0.475 -2.652 1.00 89.38 373 GLY A O 1
ATOM 2981 N N . GLY A 1 374 ? -5.994 0.158 -1.640 1.00 92.00 374 GLY A N 1
ATOM 2982 C CA . GLY A 1 374 ? -6.269 -0.528 -0.378 1.00 92.00 374 GLY A CA 1
ATOM 2983 C C . GLY A 1 374 ? -7.513 0.018 0.321 1.00 92.00 374 GLY A C 1
ATOM 2984 O O . GLY A 1 374 ? -8.355 -0.754 0.782 1.00 92.00 374 GLY A O 1
ATOM 2985 N N . ARG A 1 375 ? -7.705 1.346 0.331 1.00 89.19 375 ARG A N 1
ATOM 2986 C CA . ARG A 1 375 ? -8.929 1.958 0.873 1.00 89.19 375 ARG A CA 1
ATOM 2987 C C . ARG A 1 375 ? -10.160 1.559 0.067 1.00 89.19 375 ARG A C 1
ATOM 2989 O O . ARG A 1 375 ? -11.190 1.254 0.664 1.00 89.19 375 ARG A O 1
ATOM 2996 N N . ALA A 1 376 ? -10.069 1.567 -1.263 1.00 87.31 376 ALA A N 1
ATOM 2997 C CA . ALA A 1 376 ? -11.158 1.138 -2.138 1.00 87.31 376 ALA A CA 1
ATOM 2998 C C . ALA A 1 376 ? -11.507 -0.348 -1.933 1.00 87.31 376 ALA A C 1
ATOM 3000 O O . ALA A 1 376 ? -12.679 -0.709 -2.001 1.00 87.31 376 ALA A O 1
ATOM 3001 N N . ALA A 1 377 ? -10.519 -1.179 -1.590 1.00 86.06 377 ALA A N 1
ATOM 3002 C CA . ALA A 1 377 ? -10.711 -2.578 -1.212 1.00 86.06 377 ALA A CA 1
ATOM 3003 C C . ALA A 1 377 ? -11.268 -2.767 0.218 1.00 86.06 377 ALA A C 1
ATOM 3005 O O . ALA A 1 377 ? -11.580 -3.886 0.617 1.00 86.06 377 ALA A O 1
ATOM 3006 N N . GLY A 1 378 ? -11.412 -1.690 1.001 1.00 83.81 378 GLY A N 1
ATOM 3007 C CA . GLY A 1 378 ? -11.928 -1.722 2.374 1.00 83.81 378 GLY A CA 1
ATOM 3008 C C . GLY A 1 378 ? -10.880 -2.016 3.456 1.00 83.81 378 GLY A C 1
ATOM 3009 O O . GLY A 1 378 ? -11.236 -2.093 4.636 1.00 83.81 378 GLY A O 1
ATOM 3010 N N . ALA A 1 379 ? -9.600 -2.132 3.095 1.00 89.44 379 ALA A N 1
ATOM 3011 C CA . ALA A 1 379 ? -8.508 -2.409 4.025 1.00 89.44 379 ALA A CA 1
ATOM 3012 C C . ALA A 1 379 ? -8.170 -1.213 4.917 1.00 89.44 379 ALA A C 1
ATOM 3014 O O . ALA A 1 379 ? -8.462 -0.064 4.581 1.00 89.44 379 ALA A O 1
ATOM 3015 N N . ILE A 1 380 ? -7.510 -1.477 6.048 1.00 91.81 380 ILE A N 1
ATOM 3016 C CA . ILE A 1 380 ? -6.761 -0.455 6.796 1.00 91.81 380 ILE A CA 1
ATOM 3017 C C . ILE A 1 380 ? -5.455 -0.197 6.051 1.00 91.81 380 ILE A C 1
ATOM 3019 O O . ILE A 1 380 ? -4.692 -1.129 5.819 1.00 91.81 380 ILE A O 1
ATOM 3023 N N . THR A 1 381 ? -5.184 1.052 5.685 1.00 95.06 381 THR A N 1
ATOM 3024 C CA . THR A 1 381 ? -4.022 1.389 4.851 1.00 95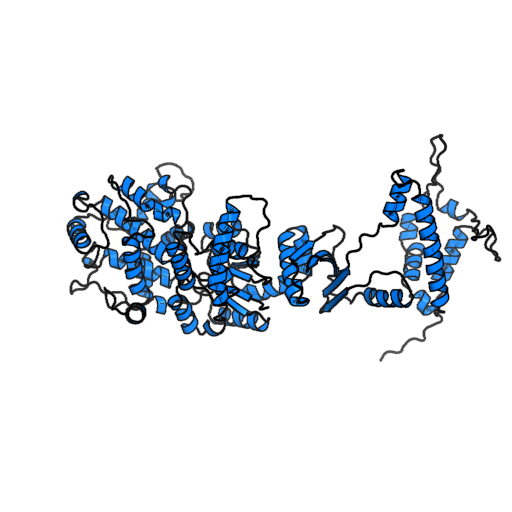.06 381 THR A CA 1
ATOM 3025 C C . THR A 1 381 ? -2.881 1.952 5.693 1.00 95.06 381 THR A C 1
ATOM 3027 O O . THR A 1 381 ? -3.065 2.955 6.388 1.00 95.06 381 THR A O 1
ATOM 3030 N N . VAL A 1 382 ? -1.696 1.365 5.585 1.00 97.69 382 VAL A N 1
ATOM 3031 C CA . VAL A 1 382 ? -0.469 1.826 6.235 1.00 97.69 382 VAL A CA 1
ATOM 3032 C C . VAL A 1 382 ? 0.519 2.272 5.162 1.00 97.69 382 VAL A C 1
ATOM 3034 O O . VAL A 1 382 ? 0.957 1.473 4.341 1.00 97.69 382 VAL A O 1
ATOM 3037 N N . ALA A 1 383 ? 0.871 3.552 5.179 1.00 97.38 383 ALA A N 1
ATOM 3038 C CA . ALA A 1 383 ? 1.906 4.118 4.330 1.00 97.38 383 ALA A CA 1
ATOM 3039 C C . ALA A 1 383 ? 3.288 3.944 4.976 1.00 97.38 383 ALA A C 1
ATOM 3041 O O . ALA A 1 383 ? 3.466 4.311 6.140 1.00 97.38 383 ALA A O 1
ATOM 3042 N N . VAL A 1 384 ? 4.273 3.446 4.228 1.00 96.81 384 VAL A N 1
ATOM 3043 C CA . VAL A 1 384 ? 5.694 3.484 4.615 1.00 96.81 384 VAL A CA 1
ATOM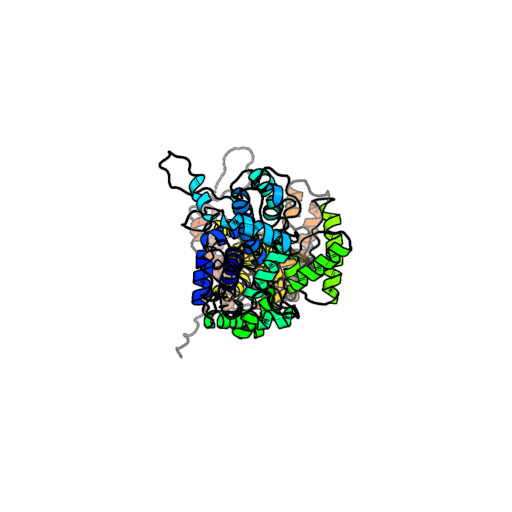 3044 C C . VAL A 1 384 ? 6.419 4.603 3.863 1.00 96.81 384 VAL A C 1
ATOM 3046 O O . VAL A 1 384 ? 6.094 4.907 2.718 1.00 96.81 384 VAL A O 1
ATOM 3049 N N . LEU A 1 385 ? 7.408 5.242 4.490 1.00 94.19 385 LEU A N 1
ATOM 3050 C CA . LEU A 1 385 ? 8.129 6.376 3.888 1.00 94.19 385 LEU A CA 1
ATOM 3051 C C . LEU A 1 385 ? 9.379 5.967 3.094 1.00 94.19 385 LEU A C 1
ATOM 3053 O O . LEU A 1 385 ? 10.053 6.834 2.531 1.00 94.19 385 LEU A O 1
ATOM 3057 N N . THR A 1 386 ? 9.698 4.674 3.053 1.00 91.88 386 THR A N 1
ATOM 3058 C CA . THR A 1 386 ? 10.907 4.122 2.426 1.00 91.88 386 THR A CA 1
ATOM 3059 C C . THR A 1 386 ? 10.919 4.236 0.903 1.00 91.88 386 THR A C 1
ATOM 3061 O O . THR A 1 386 ? 11.983 4.466 0.328 1.00 91.88 386 THR A O 1
ATOM 3064 N N . GLY A 1 387 ? 9.763 4.134 0.243 1.00 83.88 387 GLY A N 1
ATOM 3065 C CA . GLY A 1 387 ? 9.654 4.311 -1.209 1.00 83.88 387 GLY A CA 1
ATOM 3066 C C . GLY A 1 387 ? 9.320 5.743 -1.659 1.00 83.88 387 GLY A C 1
ATOM 3067 O O . GLY A 1 387 ? 9.720 6.170 -2.744 1.00 83.88 387 GLY A O 1
ATOM 3068 N N . ALA A 1 388 ? 8.743 6.574 -0.780 1.00 84.06 388 ALA A N 1
ATOM 3069 C CA . ALA A 1 388 ? 8.533 8.006 -1.022 1.00 84.06 388 ALA A CA 1
ATOM 3070 C C . ALA A 1 388 ? 9.840 8.820 -0.864 1.00 84.06 388 ALA A C 1
ATOM 3072 O O . ALA A 1 388 ? 10.057 9.537 0.123 1.00 84.06 388 ALA A O 1
ATOM 3073 N N . ARG A 1 389 ? 10.742 8.698 -1.846 1.00 82.56 389 ARG A N 1
ATOM 3074 C CA . ARG A 1 389 ? 12.108 9.262 -1.810 1.00 82.56 389 ARG A CA 1
ATOM 3075 C C . ARG A 1 389 ? 12.193 10.778 -2.027 1.00 82.56 389 ARG A C 1
ATOM 3077 O O . ARG A 1 389 ? 13.189 11.378 -1.637 1.00 82.56 389 ARG A O 1
ATOM 3084 N N . THR A 1 390 ? 11.171 11.410 -2.605 1.00 80.88 390 THR A N 1
ATOM 3085 C CA . THR A 1 390 ? 11.143 12.866 -2.851 1.00 80.88 390 THR A CA 1
ATOM 3086 C C . THR A 1 390 ? 10.165 13.591 -1.928 1.00 80.88 390 THR A C 1
ATOM 3088 O O . THR A 1 390 ? 9.235 12.991 -1.380 1.00 80.88 390 THR A O 1
ATOM 3091 N N . ALA A 1 391 ? 10.355 14.902 -1.748 1.00 82.62 391 ALA A N 1
ATOM 3092 C CA . ALA A 1 391 ? 9.439 15.730 -0.962 1.00 82.62 391 ALA A CA 1
ATOM 3093 C C . ALA A 1 391 ? 8.035 15.761 -1.592 1.00 82.62 391 ALA A C 1
ATOM 3095 O O . ALA A 1 391 ? 7.025 15.714 -0.888 1.00 82.62 391 ALA A O 1
ATOM 3096 N N . GLU A 1 392 ? 7.973 15.766 -2.920 1.00 77.25 392 GLU A N 1
ATOM 3097 C CA . GLU A 1 392 ? 6.752 15.717 -3.714 1.00 77.25 392 GLU A CA 1
ATOM 3098 C C . GLU A 1 392 ? 6.027 14.384 -3.520 1.00 77.25 392 GLU A C 1
ATOM 3100 O O . GLU A 1 392 ? 4.832 14.386 -3.230 1.00 77.25 392 GLU A O 1
ATOM 3105 N N . ALA A 1 393 ? 6.740 13.252 -3.599 1.00 79.12 393 ALA A N 1
ATOM 3106 C CA . ALA A 1 393 ? 6.161 11.928 -3.369 1.00 79.12 393 ALA A CA 1
ATOM 3107 C C . ALA A 1 393 ? 5.600 11.804 -1.947 1.00 79.12 393 ALA A C 1
ATOM 3109 O O . ALA A 1 393 ? 4.477 11.339 -1.764 1.00 79.12 393 ALA A O 1
ATOM 3110 N N . ARG A 1 394 ? 6.328 12.302 -0.938 1.00 88.00 394 ARG A N 1
ATOM 3111 C CA . ARG A 1 394 ? 5.853 12.338 0.458 1.00 88.00 394 ARG A CA 1
ATOM 3112 C C . ARG A 1 394 ? 4.596 13.183 0.614 1.00 88.00 394 ARG A C 1
ATOM 3114 O O . ARG A 1 394 ? 3.657 12.756 1.280 1.00 88.00 394 ARG A O 1
ATOM 3121 N N . LYS A 1 395 ? 4.551 14.349 -0.033 1.00 87.56 395 LYS A N 1
ATOM 3122 C CA . LYS A 1 395 ? 3.380 15.230 -0.023 1.00 87.56 395 LYS A CA 1
ATOM 3123 C C . LYS A 1 395 ? 2.169 14.573 -0.691 1.00 87.56 395 LYS A C 1
ATOM 3125 O O . LYS A 1 395 ? 1.071 14.653 -0.151 1.00 87.56 395 LYS A O 1
ATOM 3130 N N . LEU A 1 396 ? 2.350 13.911 -1.835 1.00 82.31 396 LEU A N 1
ATOM 3131 C CA . LEU A 1 396 ? 1.278 13.180 -2.525 1.00 82.31 396 LEU A CA 1
ATOM 3132 C C . LEU A 1 396 ? 0.781 11.983 -1.704 1.00 82.31 396 LEU A C 1
ATOM 3134 O O . LEU A 1 396 ? -0.426 11.734 -1.629 1.00 82.31 396 LEU A O 1
ATOM 3138 N N . LEU A 1 397 ? 1.691 11.266 -1.044 1.00 88.44 397 LEU A N 1
ATOM 3139 C CA . LEU A 1 397 ? 1.348 10.171 -0.143 1.00 88.44 397 LEU A CA 1
ATOM 3140 C C . LEU A 1 397 ? 0.542 10.681 1.059 1.00 88.44 397 LEU A C 1
ATOM 3142 O O . LEU A 1 397 ? -0.505 10.122 1.370 1.00 88.44 397 LEU A O 1
ATOM 3146 N N . GLU A 1 398 ? 0.940 11.793 1.675 1.00 90.94 398 GLU A N 1
ATOM 3147 C CA . GLU A 1 398 ? 0.176 12.434 2.753 1.00 90.94 398 GLU A CA 1
ATOM 3148 C C . GLU A 1 398 ? -1.213 12.898 2.278 1.00 90.94 398 GLU A C 1
ATOM 3150 O O . GLU A 1 398 ? -2.224 12.638 2.934 1.00 90.94 398 GLU A O 1
ATOM 3155 N N . GLN A 1 399 ? -1.295 13.512 1.093 1.00 89.31 399 GLN A N 1
ATOM 3156 C CA . GLN A 1 399 ? -2.557 13.945 0.479 1.00 89.31 399 GLN A CA 1
ATOM 3157 C C . GLN A 1 399 ? -3.506 12.784 0.163 1.00 89.31 399 GLN A C 1
ATOM 3159 O O . GLN A 1 399 ? -4.723 12.981 0.155 1.00 89.31 399 GLN A O 1
ATOM 3164 N N . SER A 1 400 ? -2.980 11.571 -0.035 1.00 85.88 400 SER A N 1
ATOM 3165 C CA . SER A 1 400 ? -3.790 10.358 -0.187 1.00 85.88 400 SER A CA 1
ATOM 3166 C C . SER A 1 400 ? -4.499 9.931 1.110 1.00 85.88 400 SER A C 1
ATOM 3168 O O . SER A 1 400 ? -5.420 9.109 1.059 1.00 85.88 400 SER A O 1
ATOM 3170 N N . ARG A 1 401 ? -4.142 10.544 2.254 1.00 92.00 401 ARG A N 1
ATOM 3171 C CA . ARG A 1 401 ? -4.721 10.380 3.603 1.00 92.00 401 ARG A CA 1
ATOM 3172 C C . ARG A 1 401 ? -4.670 8.949 4.160 1.00 92.00 401 ARG A C 1
ATOM 3174 O O . ARG A 1 401 ? -5.720 8.438 4.554 1.00 92.00 401 ARG A O 1
ATOM 3181 N N . PRO A 1 402 ? -3.514 8.266 4.173 1.00 94.12 402 PRO A N 1
ATOM 3182 C CA . PRO A 1 402 ? -3.426 6.913 4.723 1.00 94.12 402 PRO A CA 1
ATOM 3183 C C . PRO A 1 402 ? -3.964 6.847 6.161 1.00 94.12 402 PRO A C 1
ATOM 3185 O O . PRO A 1 402 ? -3.885 7.820 6.913 1.00 94.12 402 PRO A O 1
ATOM 3188 N N . ASP A 1 403 ? -4.522 5.699 6.555 1.00 94.06 403 ASP A N 1
ATOM 3189 C CA . ASP A 1 403 ? -4.971 5.499 7.937 1.00 94.06 403 ASP A CA 1
ATOM 3190 C C . ASP A 1 403 ? -3.814 5.653 8.932 1.00 94.06 403 ASP A C 1
ATOM 3192 O O . ASP A 1 403 ? -3.991 6.255 9.993 1.00 94.06 403 ASP A O 1
ATOM 3196 N N . PHE A 1 404 ? -2.631 5.157 8.574 1.00 95.50 404 PHE A N 1
ATOM 3197 C CA . PHE A 1 404 ? -1.413 5.309 9.361 1.00 95.50 404 PHE A CA 1
ATOM 3198 C C . PHE A 1 404 ? -0.213 5.539 8.451 1.00 95.50 404 PHE A C 1
ATOM 3200 O O . PHE A 1 404 ? -0.163 5.001 7.349 1.00 95.50 404 PHE A O 1
ATOM 3207 N N . THR A 1 405 ? 0.772 6.280 8.946 1.00 97.00 405 THR A N 1
ATOM 3208 C CA . THR A 1 405 ? 2.063 6.464 8.277 1.00 97.00 405 THR A CA 1
ATOM 3209 C C . THR A 1 405 ? 3.169 6.054 9.235 1.00 97.00 405 THR A C 1
ATOM 3211 O O . THR A 1 405 ? 3.182 6.492 10.387 1.00 97.00 405 THR A O 1
ATOM 3214 N N . ILE A 1 406 ? 4.094 5.223 8.768 1.00 97.50 406 ILE A N 1
ATOM 3215 C CA . ILE A 1 406 ? 5.267 4.765 9.515 1.00 97.50 406 ILE A CA 1
ATOM 3216 C C . ILE A 1 406 ? 6.539 4.994 8.701 1.00 97.50 406 ILE A C 1
ATOM 3218 O O . ILE A 1 406 ? 6.502 5.125 7.482 1.00 97.50 406 ILE A O 1
ATOM 3222 N N . GLU A 1 407 ? 7.674 5.071 9.391 1.00 96.06 407 GLU A N 1
ATOM 3223 C CA . GLU A 1 407 ? 8.981 5.295 8.763 1.00 96.06 407 GLU A CA 1
ATOM 3224 C C . GLU A 1 407 ? 9.313 4.191 7.749 1.00 96.06 407 GLU A C 1
ATOM 3226 O O . GLU A 1 407 ? 9.602 4.480 6.591 1.00 96.06 407 GLU A O 1
ATOM 3231 N N . ASP A 1 408 ? 9.176 2.939 8.179 1.00 97.12 408 ASP A N 1
ATOM 3232 C CA . ASP A 1 408 ? 9.446 1.737 7.402 1.00 97.12 408 ASP A CA 1
ATOM 3233 C C . ASP A 1 408 ? 8.650 0.544 7.970 1.00 97.12 408 ASP A C 1
ATOM 3235 O O . ASP A 1 408 ? 7.993 0.649 9.015 1.00 97.12 408 ASP A O 1
ATOM 3239 N N . MET A 1 409 ? 8.719 -0.609 7.297 1.00 97.50 409 MET A N 1
ATOM 3240 C CA . MET A 1 409 ? 7.972 -1.810 7.690 1.00 97.50 409 MET A CA 1
ATOM 3241 C C . MET A 1 409 ? 8.316 -2.342 9.093 1.00 97.50 409 MET A C 1
ATOM 3243 O O . MET A 1 409 ? 7.474 -2.992 9.708 1.00 97.50 409 MET A O 1
ATOM 3247 N N . THR A 1 410 ? 9.500 -2.057 9.648 1.00 98.25 410 THR A N 1
ATOM 3248 C CA . THR A 1 410 ? 9.925 -2.583 10.962 1.00 98.25 410 THR A CA 1
ATOM 3249 C C . THR A 1 410 ? 9.085 -2.029 12.111 1.00 98.25 410 THR A C 1
ATOM 3251 O O . THR A 1 410 ? 9.034 -2.603 13.199 1.00 98.25 410 THR A O 1
ATOM 3254 N N . ARG A 1 411 ? 8.374 -0.918 11.880 1.00 98.31 411 ARG A N 1
ATOM 3255 C CA . ARG A 1 411 ? 7.438 -0.321 12.844 1.00 98.31 411 ARG A CA 1
ATOM 3256 C C . ARG A 1 411 ? 6.062 -0.984 12.833 1.00 98.31 411 ARG A C 1
ATOM 3258 O O . ARG A 1 411 ? 5.292 -0.788 13.776 1.00 98.31 411 ARG A O 1
ATOM 3265 N N . LEU A 1 412 ? 5.751 -1.758 11.795 1.00 97.81 412 LEU A N 1
ATOM 3266 C CA . LEU A 1 412 ? 4.431 -2.339 11.583 1.00 97.81 412 LEU A CA 1
ATOM 3267 C C . LEU A 1 412 ? 3.972 -3.261 12.726 1.00 97.81 412 LEU A C 1
ATOM 3269 O O . LEU A 1 412 ? 2.838 -3.076 13.165 1.00 97.81 412 LEU A O 1
ATOM 3273 N N . PRO A 1 413 ? 4.793 -4.183 13.278 1.00 97.19 413 PRO A N 1
ATOM 3274 C CA . PRO A 1 413 ? 4.337 -5.068 14.352 1.00 97.19 413 PRO A CA 1
ATOM 3275 C C . PRO A 1 413 ? 3.825 -4.302 15.575 1.00 97.19 413 PRO A C 1
ATOM 3277 O O . PRO A 1 413 ? 2.779 -4.631 16.131 1.00 97.19 413 PRO A O 1
ATOM 3280 N N . LYS A 1 414 ? 4.528 -3.229 15.959 1.00 95.94 414 LYS A N 1
ATOM 3281 C CA . LYS A 1 414 ? 4.137 -2.379 17.087 1.00 95.94 414 LYS A CA 1
ATOM 3282 C C . LYS A 1 414 ? 2.873 -1.578 16.779 1.00 95.94 414 LYS A C 1
ATOM 3284 O O . LYS A 1 414 ? 1.970 -1.521 17.609 1.00 95.94 414 LYS A O 1
ATOM 3289 N N . LEU A 1 415 ? 2.784 -0.987 15.584 1.00 95.31 415 LEU A N 1
ATOM 3290 C CA . LEU A 1 415 ? 1.578 -0.276 15.153 1.00 95.31 415 LEU A CA 1
ATOM 3291 C C . LEU A 1 415 ? 0.353 -1.195 15.223 1.00 95.31 415 LEU A C 1
ATOM 3293 O O . LEU A 1 415 ? -0.690 -0.799 15.736 1.00 95.31 415 LEU A O 1
ATOM 3297 N N . LEU A 1 416 ? 0.482 -2.426 14.727 1.00 92.50 416 LEU A N 1
ATOM 3298 C CA . LEU A 1 416 ? -0.609 -3.393 14.699 1.00 92.50 416 LEU A CA 1
ATOM 3299 C C . LEU A 1 416 ? -1.077 -3.806 16.101 1.00 92.50 416 LEU A C 1
ATOM 3301 O O . LEU A 1 416 ? -2.273 -4.021 16.285 1.00 92.50 416 LEU A O 1
ATOM 3305 N N . GLU A 1 417 ? -0.187 -3.869 17.094 1.00 90.00 417 GLU A N 1
ATOM 3306 C CA . GLU A 1 417 ? -0.566 -4.042 18.504 1.00 90.00 417 GLU A CA 1
ATOM 3307 C C . GLU A 1 417 ? -1.299 -2.814 19.064 1.00 90.00 417 GLU A C 1
ATOM 3309 O O . GLU A 1 417 ? -2.320 -2.949 19.745 1.00 90.00 417 GLU A O 1
ATOM 3314 N N . GLU A 1 418 ? -0.804 -1.610 18.759 1.00 89.31 418 GLU A N 1
ATOM 3315 C CA . GLU A 1 418 ? -1.380 -0.350 19.235 1.00 89.31 418 GLU A CA 1
ATOM 3316 C C . GLU A 1 418 ? -2.804 -0.137 18.706 1.00 89.31 418 GLU A C 1
ATOM 3318 O O . GLU A 1 418 ? -3.705 0.192 19.482 1.00 89.31 418 GLU A O 1
ATOM 3323 N N . ILE A 1 419 ? -3.042 -0.360 17.410 1.00 88.00 419 ILE A N 1
ATOM 3324 C CA . ILE A 1 419 ? -4.364 -0.156 16.791 1.00 88.00 419 ILE A CA 1
ATOM 3325 C C . ILE A 1 419 ? -5.372 -1.252 17.163 1.00 88.00 419 ILE A C 1
ATOM 3327 O O . ILE A 1 419 ? -6.576 -1.048 17.020 1.00 88.00 419 ILE A O 1
ATOM 3331 N N . ASP A 1 420 ? -4.901 -2.398 17.665 1.00 84.44 420 ASP A N 1
ATOM 3332 C CA . ASP A 1 420 ? -5.739 -3.476 18.210 1.00 84.44 420 ASP A CA 1
ATOM 3333 C C . ASP A 1 420 ? -6.144 -3.218 19.679 1.00 84.44 420 ASP A C 1
ATOM 3335 O O . ASP A 1 420 ? -6.802 -4.049 20.312 1.00 84.44 420 ASP A O 1
ATOM 3339 N N . SER A 1 421 ? -5.767 -2.063 20.244 1.00 86.50 421 SER A N 1
ATOM 3340 C CA . SER A 1 421 ? -6.139 -1.630 21.591 1.00 86.50 421 SER A CA 1
ATOM 3341 C C . SER A 1 421 ? -7.414 -0.782 21.606 1.00 86.50 421 SER A C 1
ATOM 3343 O O . SER A 1 421 ? -7.546 0.202 20.874 1.00 86.50 421 SER A O 1
ATOM 3345 N N . LEU A 1 422 ? -8.318 -1.077 22.551 1.00 88.44 422 LEU A N 1
ATOM 3346 C CA . LEU A 1 422 ? -9.489 -0.235 22.828 1.00 88.44 422 LEU A CA 1
ATOM 3347 C C . LEU A 1 422 ? -9.090 1.202 23.208 1.00 88.44 422 LEU A C 1
ATOM 3349 O O . LEU A 1 422 ? -9.842 2.130 22.927 1.00 88.44 422 LEU A O 1
ATOM 3353 N N . ALA A 1 423 ? -7.902 1.414 23.786 1.00 87.50 423 ALA A N 1
ATOM 3354 C CA . ALA A 1 423 ? -7.401 2.752 24.101 1.00 87.50 423 ALA A CA 1
ATOM 3355 C C . ALA A 1 423 ? -7.109 3.584 22.845 1.00 87.50 423 ALA A C 1
ATOM 3357 O O . ALA A 1 423 ? -7.399 4.779 22.811 1.00 87.50 423 ALA A O 1
ATOM 3358 N N . ALA A 1 424 ? -6.572 2.969 21.788 1.00 89.12 424 ALA A N 1
ATOM 3359 C CA . ALA A 1 424 ? -6.335 3.669 20.529 1.00 89.12 424 ALA A CA 1
ATOM 3360 C C . ALA A 1 424 ? -7.661 4.070 19.867 1.00 89.12 424 ALA A C 1
ATOM 3362 O O . ALA A 1 424 ? -7.827 5.229 19.488 1.00 89.12 424 ALA A O 1
ATOM 3363 N N . ILE A 1 425 ? -8.631 3.151 19.826 1.00 91.00 425 ILE A N 1
ATOM 3364 C CA . ILE A 1 425 ? -9.989 3.409 19.318 1.00 91.00 425 ILE A CA 1
ATOM 3365 C C . ILE A 1 425 ? -10.664 4.534 20.118 1.00 91.00 425 ILE A C 1
ATOM 3367 O O . ILE A 1 425 ? -11.249 5.446 19.532 1.00 91.00 425 ILE A O 1
ATOM 3371 N N . GLN A 1 426 ? -10.535 4.512 21.448 1.00 90.06 426 GLN A N 1
ATOM 3372 C CA . GLN A 1 426 ? -11.086 5.536 22.336 1.00 90.06 426 GLN A CA 1
ATOM 3373 C C . GLN A 1 426 ? -10.528 6.928 22.030 1.00 90.06 426 GLN A C 1
ATOM 3375 O O . GLN A 1 426 ? -11.295 7.886 22.040 1.00 90.06 426 GLN A O 1
ATOM 3380 N N . ARG A 1 427 ? -9.230 7.062 21.737 1.00 89.88 427 ARG A N 1
ATOM 3381 C CA . ARG A 1 427 ? -8.640 8.358 21.365 1.00 89.88 427 ARG A CA 1
ATOM 3382 C C . ARG A 1 427 ? -9.118 8.808 19.987 1.00 89.88 427 ARG A C 1
ATOM 3384 O O . ARG A 1 427 ? -9.540 9.951 19.825 1.00 89.88 427 ARG A O 1
ATOM 3391 N N . LEU A 1 428 ? -9.098 7.895 19.014 1.00 90.75 428 LEU A N 1
ATOM 3392 C CA . LEU A 1 428 ? -9.441 8.186 17.621 1.00 90.75 428 LEU A CA 1
ATOM 3393 C C . LEU A 1 428 ? -10.913 8.556 17.427 1.00 90.75 428 LEU A C 1
ATOM 3395 O O . LEU A 1 428 ? -11.216 9.304 16.506 1.00 90.75 428 LEU A O 1
ATOM 3399 N N . GLN A 1 429 ? -11.835 8.111 18.288 1.00 91.56 429 GLN A N 1
ATOM 3400 C CA . GLN A 1 429 ? -13.263 8.430 18.127 1.00 91.56 429 GLN A CA 1
ATOM 3401 C C . GLN A 1 429 ? -13.562 9.943 18.112 1.00 91.56 429 GLN A C 1
ATOM 3403 O O . GLN A 1 429 ? -14.597 10.351 17.586 1.00 91.56 429 GLN A O 1
ATOM 3408 N N . PHE A 1 430 ? -12.700 10.762 18.729 1.00 90.38 430 PHE A N 1
ATOM 3409 C CA . PHE A 1 430 ? -12.904 12.207 18.855 1.00 90.38 430 PHE A CA 1
ATOM 3410 C C . PHE A 1 430 ? -12.360 12.996 17.662 1.00 90.38 430 PHE A C 1
ATOM 3412 O O . PHE A 1 430 ? -12.921 14.035 17.326 1.00 90.38 430 PHE A O 1
ATOM 3419 N N . SER A 1 431 ? -11.283 12.521 17.033 1.00 90.81 431 SER A N 1
ATOM 3420 C CA . SER A 1 431 ? -10.627 13.193 15.905 1.00 90.81 431 SER A CA 1
ATOM 3421 C C . SER A 1 431 ? -10.961 12.558 14.555 1.00 90.81 431 SER A C 1
ATOM 3423 O O . SER A 1 431 ? -11.088 13.257 13.557 1.00 90.81 431 SER A O 1
ATOM 3425 N N . GLU A 1 432 ? -11.110 11.234 14.520 1.00 91.19 432 GLU A N 1
ATOM 3426 C CA . GLU A 1 432 ? -11.183 10.408 13.313 1.00 91.19 432 GLU A CA 1
ATOM 3427 C C . GLU A 1 432 ? -12.214 9.280 13.494 1.00 91.19 432 GLU A C 1
ATOM 3429 O O . GLU A 1 432 ? -11.903 8.089 13.424 1.00 91.19 432 GLU A O 1
ATOM 3434 N N . LYS A 1 433 ? -13.470 9.662 13.757 1.00 91.62 433 LYS A N 1
ATOM 3435 C CA . LYS A 1 433 ? -14.562 8.741 14.113 1.00 91.62 433 LYS A CA 1
ATOM 3436 C C . LYS A 1 433 ? -14.719 7.558 13.147 1.00 91.62 433 LYS A C 1
ATOM 3438 O O . LYS A 1 433 ? -14.804 6.423 13.603 1.00 91.62 433 LYS A O 1
ATOM 3443 N N . GLU A 1 434 ? -14.707 7.798 11.838 1.00 89.19 434 GLU A N 1
ATOM 3444 C CA . GLU A 1 434 ? -14.857 6.739 10.823 1.00 89.19 434 GLU A CA 1
ATOM 3445 C C . GLU A 1 434 ? -13.713 5.711 10.880 1.00 89.19 434 GLU A C 1
ATOM 3447 O O . GLU A 1 434 ? -13.933 4.501 10.781 1.00 89.19 434 GLU A O 1
ATOM 3452 N N . LYS A 1 435 ? -12.477 6.182 11.095 1.00 89.25 435 LYS A N 1
ATOM 3453 C CA . LYS A 1 435 ? -11.304 5.320 11.290 1.00 89.25 435 LYS A CA 1
ATOM 3454 C C . LYS A 1 435 ? -11.456 4.497 12.567 1.00 89.25 435 LYS A C 1
ATOM 3456 O O . LYS A 1 435 ? -11.239 3.288 12.543 1.00 89.25 435 LYS A O 1
ATOM 3461 N N . ALA A 1 436 ? -11.890 5.123 13.661 1.00 92.06 436 ALA A N 1
ATOM 3462 C CA . ALA A 1 436 ? -12.151 4.434 14.922 1.00 92.06 436 ALA A CA 1
ATOM 3463 C C . ALA A 1 436 ? -13.239 3.352 14.787 1.00 92.06 436 ALA A C 1
ATOM 3465 O O . ALA A 1 436 ? -13.080 2.256 15.321 1.00 92.06 436 ALA A O 1
ATOM 3466 N N . GLU A 1 437 ? -14.312 3.611 14.035 1.00 92.31 437 GLU A N 1
ATOM 3467 C CA . GLU A 1 437 ? -15.375 2.634 13.759 1.00 92.31 437 GLU A CA 1
ATOM 3468 C C . GLU A 1 437 ? -14.864 1.446 12.933 1.00 92.31 437 GLU A C 1
ATOM 3470 O O . GLU A 1 437 ? -15.165 0.299 13.265 1.00 92.31 437 GLU A O 1
ATOM 3475 N N . ARG A 1 438 ? -14.030 1.683 11.911 1.00 88.94 438 ARG A N 1
ATOM 3476 C CA . ARG A 1 438 ? -13.373 0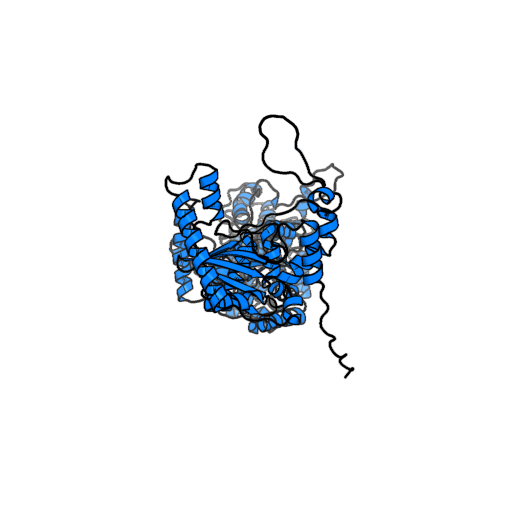.613 11.134 1.00 88.94 438 ARG A CA 1
ATOM 3477 C C . ARG A 1 438 ? -12.443 -0.241 11.996 1.00 88.94 438 ARG A C 1
ATOM 3479 O O . ARG A 1 438 ? -12.516 -1.469 11.939 1.00 88.94 438 ARG A O 1
ATOM 3486 N N . LEU A 1 439 ? -11.622 0.388 12.837 1.00 90.62 439 LEU A N 1
ATOM 3487 C CA . LEU A 1 439 ? -10.764 -0.318 13.794 1.00 90.62 439 LEU A CA 1
ATOM 3488 C C . LEU A 1 439 ? -11.582 -1.136 14.794 1.00 90.62 439 LEU A C 1
ATOM 3490 O O . LEU A 1 439 ? -11.212 -2.262 15.117 1.00 90.62 439 LEU A O 1
ATOM 3494 N N . LEU A 1 440 ? -12.724 -0.616 15.240 1.00 91.44 440 LEU A N 1
ATOM 3495 C CA . LEU A 1 440 ? -13.610 -1.329 16.150 1.00 91.44 440 LEU A CA 1
ATOM 3496 C C . LEU A 1 440 ? -14.312 -2.520 15.485 1.00 91.44 440 LEU A C 1
ATOM 3498 O O . LEU A 1 440 ? -14.435 -3.568 16.114 1.00 91.44 440 LEU A O 1
ATOM 3502 N N . ARG A 1 441 ? -14.717 -2.416 14.212 1.00 89.38 441 ARG A N 1
ATOM 3503 C CA . ARG A 1 441 ? -15.210 -3.573 13.435 1.00 89.38 441 ARG A CA 1
ATOM 3504 C C . ARG A 1 441 ? -14.162 -4.680 13.376 1.00 89.38 441 ARG A C 1
ATOM 3506 O O . ARG A 1 441 ? -14.473 -5.832 13.668 1.00 89.38 441 ARG A O 1
ATOM 3513 N N . ARG A 1 442 ? -12.911 -4.316 13.078 1.00 87.25 442 ARG A N 1
ATOM 3514 C CA . ARG A 1 442 ? -11.773 -5.244 13.108 1.00 87.25 442 ARG A CA 1
ATOM 3515 C C . ARG A 1 442 ? -11.560 -5.846 14.498 1.00 87.25 442 ARG A C 1
ATOM 3517 O O . ARG A 1 442 ? -11.317 -7.043 14.625 1.00 87.25 442 ARG A O 1
ATOM 3524 N N . TRP A 1 443 ? -11.673 -5.037 15.546 1.00 89.25 443 TRP A N 1
ATOM 3525 C CA . TRP A 1 443 ? -11.546 -5.507 16.921 1.00 89.25 443 TRP A CA 1
ATOM 3526 C C . TRP A 1 443 ? -12.644 -6.524 17.277 1.00 89.25 443 TRP A C 1
ATOM 3528 O O . TRP A 1 443 ? -12.339 -7.578 17.833 1.00 89.25 443 TRP A O 1
ATOM 3538 N N . PHE A 1 444 ? -13.903 -6.275 16.893 1.00 88.38 444 PHE A N 1
ATOM 3539 C CA . PHE A 1 444 ? -15.009 -7.227 17.070 1.00 88.38 444 PHE A CA 1
ATOM 3540 C C . PHE A 1 444 ? -14.751 -8.557 16.356 1.00 88.38 444 PHE A C 1
ATOM 3542 O O . PHE A 1 444 ? -14.963 -9.621 16.948 1.00 88.38 444 PHE A O 1
ATOM 3549 N N . ALA A 1 445 ? -14.248 -8.501 15.123 1.00 84.56 445 ALA A N 1
ATOM 3550 C CA . ALA A 1 445 ? -13.887 -9.682 14.349 1.00 84.56 445 ALA A CA 1
ATOM 3551 C C . ALA A 1 445 ? -12.815 -10.520 15.064 1.00 84.56 445 ALA A C 1
ATOM 3553 O O . ALA A 1 445 ? -12.974 -11.732 15.209 1.00 84.56 445 ALA A O 1
ATOM 3554 N N . ARG A 1 446 ? -11.755 -9.869 15.559 1.00 81.50 446 ARG A N 1
ATOM 3555 C CA . ARG A 1 446 ? -10.594 -10.531 16.177 1.00 81.50 446 ARG A CA 1
ATOM 3556 C C . ARG A 1 446 ? -10.865 -11.071 17.574 1.00 81.50 446 ARG A C 1
ATOM 3558 O O . ARG A 1 446 ? -10.549 -12.220 17.855 1.00 81.50 446 ARG A O 1
ATOM 3565 N N . HIS A 1 447 ? -11.445 -10.249 18.443 1.00 85.06 447 HIS A N 1
ATOM 3566 C CA . HIS A 1 447 ? -11.545 -10.547 19.877 1.00 85.06 447 HIS A CA 1
ATOM 3567 C C . HIS A 1 447 ? -12.889 -11.162 20.267 1.00 85.06 447 HIS A C 1
ATOM 3569 O O . HIS A 1 447 ? -13.000 -11.798 21.310 1.00 85.06 447 HIS A O 1
ATOM 3575 N N . MET A 1 448 ? -13.933 -10.991 19.449 1.00 85.19 448 MET A N 1
ATOM 3576 C CA . MET A 1 448 ? -15.277 -11.486 19.770 1.00 85.19 448 MET A CA 1
ATOM 3577 C C . MET A 1 448 ? -15.865 -12.440 18.730 1.00 85.19 448 MET A C 1
ATOM 3579 O O . MET A 1 448 ? -16.933 -12.994 19.011 1.00 85.19 448 MET A O 1
ATOM 3583 N N . GLN A 1 449 ? -15.196 -12.644 17.586 1.00 84.56 449 GLN A N 1
ATOM 3584 C CA . GLN A 1 449 ? -15.707 -13.403 16.435 1.00 84.56 449 GLN A CA 1
ATOM 3585 C C . GLN A 1 449 ? -17.080 -12.885 15.974 1.00 84.56 449 GLN A C 1
ATOM 3587 O O . GLN A 1 449 ? -17.989 -13.652 15.661 1.00 84.56 449 GLN A O 1
ATOM 3592 N N . LEU A 1 450 ? -17.249 -11.559 16.003 1.00 86.62 450 LEU A N 1
ATOM 3593 C CA . LEU A 1 450 ? -18.456 -10.866 15.558 1.00 86.62 450 LEU A CA 1
ATOM 3594 C C . LEU A 1 450 ? -18.143 -10.053 14.305 1.00 86.62 450 LEU A C 1
ATOM 3596 O O . LEU A 1 450 ? -17.159 -9.318 14.276 1.00 86.62 450 LEU A O 1
ATOM 3600 N N . TYR A 1 451 ? -19.017 -10.144 13.304 1.00 86.00 451 TYR A N 1
ATOM 3601 C CA . TYR A 1 451 ? -18.834 -9.514 11.993 1.00 86.00 451 TYR A CA 1
ATOM 3602 C C . TYR A 1 451 ? -19.951 -8.512 11.722 1.00 86.00 451 TYR A C 1
ATOM 3604 O O . TYR A 1 451 ? -20.864 -8.798 10.949 1.00 86.00 451 TYR A O 1
ATOM 3612 N N . PRO A 1 452 ? -19.936 -7.364 12.418 1.00 87.12 452 PRO A N 1
ATOM 3613 C CA . PRO A 1 452 ? -20.999 -6.388 12.290 1.00 87.12 452 PRO A CA 1
ATOM 3614 C C . PRO A 1 452 ? -21.031 -5.775 10.885 1.00 87.12 452 PRO A C 1
ATOM 3616 O O . PRO A 1 452 ? -19.999 -5.381 10.321 1.00 87.12 452 PRO A O 1
ATOM 3619 N N . GLU A 1 453 ? -22.248 -5.633 10.366 1.00 87.25 453 GLU A N 1
ATOM 3620 C CA . GLU A 1 453 ? -22.567 -4.919 9.126 1.00 87.25 453 GLU A CA 1
ATOM 3621 C C . GLU A 1 453 ? -22.141 -3.450 9.249 1.00 87.25 453 GLU A C 1
ATOM 3623 O O . GLU A 1 453 ? -21.514 -2.886 8.352 1.00 87.25 453 GLU A O 1
ATOM 3628 N N . SER A 1 454 ? -22.410 -2.854 10.412 1.00 88.50 454 SER A N 1
ATOM 3629 C CA . SER A 1 454 ? -22.030 -1.488 10.752 1.00 88.50 454 SER A CA 1
ATOM 3630 C C . SER A 1 454 ? -21.708 -1.356 12.236 1.00 88.50 454 SER A C 1
ATOM 3632 O O . SER A 1 454 ? -22.225 -2.097 13.072 1.00 88.50 454 SER A O 1
ATOM 3634 N N . VAL A 1 455 ? -20.866 -0.378 12.566 1.00 92.94 455 VAL A N 1
ATOM 3635 C CA . VAL A 1 455 ? -20.555 0.041 13.936 1.00 92.94 455 VAL A CA 1
ATOM 3636 C C . VAL A 1 455 ? -20.631 1.560 13.974 1.00 92.94 455 VAL A C 1
ATOM 3638 O O . VAL A 1 455 ? -20.112 2.216 13.078 1.00 92.94 455 VAL A O 1
ATOM 3641 N N . THR A 1 456 ? -21.272 2.113 14.997 1.00 95.94 456 THR A N 1
ATOM 3642 C CA . THR A 1 456 ? -21.452 3.552 15.174 1.00 95.94 456 THR A CA 1
ATOM 3643 C C . THR A 1 456 ? -21.055 3.956 16.583 1.00 95.94 456 THR A C 1
ATOM 3645 O O . THR A 1 456 ? -21.683 3.537 17.554 1.00 95.94 456 THR A O 1
ATOM 3648 N N . LEU A 1 457 ? -20.031 4.796 16.702 1.00 94.94 457 LEU A N 1
ATOM 3649 C CA . LEU A 1 457 ? -19.562 5.345 17.972 1.00 94.94 457 LEU A CA 1
ATOM 3650 C C . LEU A 1 457 ? -20.407 6.550 18.399 1.00 94.94 457 LEU A C 1
ATOM 3652 O O . LEU A 1 457 ? -20.772 7.405 17.584 1.00 94.94 457 LEU A O 1
ATOM 3656 N N . THR A 1 458 ? -20.665 6.658 19.700 1.00 92.88 458 THR A N 1
ATOM 3657 C CA . THR A 1 458 ? -21.371 7.789 20.321 1.00 92.88 458 THR A CA 1
ATOM 3658 C C . THR A 1 458 ? -20.450 8.524 21.300 1.00 92.88 458 THR A C 1
ATOM 3660 O O . THR A 1 458 ? -20.619 8.396 22.518 1.00 92.88 458 THR A O 1
ATOM 3663 N N . PRO A 1 459 ? -19.455 9.282 20.792 1.00 87.19 459 PRO A N 1
ATOM 3664 C CA . PRO A 1 459 ? -18.480 9.969 21.632 1.00 87.19 459 PRO A CA 1
ATOM 3665 C C . PRO A 1 459 ? -19.161 10.997 22.539 1.00 87.19 459 PRO A C 1
ATOM 3667 O O . PRO A 1 459 ? -19.989 11.794 22.097 1.00 87.19 459 PRO A O 1
ATOM 3670 N N . LYS A 1 460 ? -18.797 10.993 23.824 1.00 81.31 460 LYS A N 1
ATOM 3671 C CA . LYS A 1 460 ? -19.272 11.959 24.824 1.00 81.31 460 LYS A CA 1
ATOM 3672 C C . LYS A 1 460 ? -18.075 12.599 25.516 1.00 81.31 460 LYS A C 1
ATOM 3674 O O . LYS A 1 460 ? -17.154 11.895 25.915 1.00 81.31 460 LYS A O 1
ATOM 3679 N N . ALA A 1 461 ? -18.120 13.916 25.724 1.00 69.75 461 ALA A N 1
ATOM 3680 C CA . ALA A 1 461 ? -17.020 14.680 26.330 1.00 69.75 461 ALA A CA 1
ATOM 3681 C C . ALA A 1 461 ? -16.627 14.206 27.746 1.00 69.75 461 ALA A C 1
ATOM 3683 O O . ALA A 1 461 ? -15.513 14.443 28.195 1.00 69.75 461 ALA A O 1
ATOM 3684 N N . VAL A 1 462 ? -17.535 13.519 28.445 1.00 68.56 462 VAL A N 1
ATOM 3685 C CA . VAL A 1 462 ? -17.322 12.983 29.801 1.00 68.56 462 VAL A CA 1
ATOM 3686 C C . VAL A 1 462 ? -16.750 11.557 29.821 1.00 68.56 462 VAL A C 1
ATOM 3688 O O . VAL A 1 462 ? -16.448 11.030 30.889 1.00 68.56 462 VAL A O 1
ATOM 3691 N N . SER A 1 463 ? -16.599 10.909 28.664 1.00 67.12 463 SER A N 1
ATOM 3692 C CA . SER A 1 463 ? -16.156 9.515 28.544 1.00 67.12 463 SER A CA 1
ATOM 3693 C C . SER A 1 463 ? -14.635 9.423 28.364 1.00 67.12 463 SER A C 1
ATOM 3695 O O . SER A 1 463 ? -14.135 9.030 27.312 1.00 67.12 463 SER A O 1
ATOM 3697 N N . LEU A 1 464 ? -13.892 9.807 29.409 1.00 69.25 464 LEU A N 1
ATOM 3698 C CA . LEU A 1 464 ? -12.421 9.848 29.389 1.00 69.25 464 LEU A CA 1
ATOM 3699 C C . LEU A 1 464 ? -11.782 8.448 29.323 1.00 69.25 464 LEU A C 1
ATOM 3701 O O . LEU A 1 464 ? -10.840 8.259 28.566 1.00 69.25 464 LEU A O 1
ATOM 3705 N N . ASN A 1 465 ? -12.347 7.467 30.039 1.00 76.31 465 ASN A N 1
ATOM 3706 C CA . ASN A 1 465 ? -11.824 6.089 30.132 1.00 76.31 465 ASN A CA 1
ATOM 3707 C C . ASN A 1 465 ? -12.825 5.037 29.615 1.00 76.31 465 ASN A C 1
ATOM 3709 O O . ASN A 1 465 ? -12.833 3.880 30.032 1.00 76.31 465 ASN A O 1
ATOM 3713 N N . SER A 1 466 ? -13.756 5.444 28.755 1.00 83.00 466 SER A N 1
ATOM 3714 C CA . SER A 1 466 ? -14.767 4.554 28.179 1.00 83.00 466 SER A CA 1
ATOM 3715 C C . SER A 1 466 ? -15.230 5.078 26.832 1.00 83.00 466 SER A C 1
ATOM 3717 O O . SER A 1 466 ? -15.052 6.249 26.502 1.00 83.00 466 SER A O 1
ATOM 3719 N N . PHE A 1 467 ? -15.861 4.217 26.053 1.00 90.38 467 PHE A N 1
ATOM 3720 C CA . PHE A 1 467 ? -16.679 4.625 24.926 1.00 90.38 467 PHE A CA 1
ATOM 3721 C C . PHE A 1 467 ? -17.829 3.643 24.750 1.00 90.38 467 PHE A C 1
ATOM 3723 O O . PHE A 1 467 ? -17.896 2.589 25.381 1.00 90.38 467 PHE A O 1
ATOM 3730 N N . ASN A 1 468 ? -18.807 4.035 23.955 1.00 93.19 468 ASN A N 1
ATOM 3731 C CA . ASN A 1 468 ? -19.975 3.222 23.676 1.00 93.19 468 ASN A CA 1
ATOM 3732 C C . ASN A 1 468 ? -20.481 3.533 22.278 1.00 93.19 468 ASN A C 1
ATOM 3734 O O . ASN A 1 468 ? -20.018 4.472 21.620 1.00 93.19 468 ASN A O 1
ATOM 3738 N N . GLY A 1 469 ? -21.414 2.712 21.838 1.00 95.00 469 GLY A N 1
ATOM 3739 C CA . GLY A 1 469 ? -22.013 2.856 20.537 1.00 95.00 469 GLY A CA 1
ATOM 3740 C C . GLY A 1 469 ? -22.951 1.710 20.231 1.00 95.00 469 GLY A C 1
ATOM 3741 O O . GLY A 1 469 ? -23.349 0.942 21.110 1.00 95.00 469 GLY A O 1
ATOM 3742 N N . PHE A 1 470 ? -23.271 1.603 18.954 1.00 95.69 470 PHE A N 1
ATOM 3743 C CA . PHE A 1 470 ? -24.168 0.596 18.420 1.00 95.69 470 PHE A CA 1
ATOM 3744 C C . PHE A 1 470 ? -23.464 -0.204 17.335 1.00 95.69 470 PHE A C 1
ATOM 3746 O O . PHE A 1 470 ? -22.580 0.310 16.651 1.00 95.69 470 PHE A O 1
ATOM 3753 N N . TYR A 1 471 ? -23.850 -1.459 17.159 1.00 94.88 471 TYR A N 1
ATOM 3754 C CA . TYR A 1 471 ? -23.491 -2.226 15.974 1.00 94.88 471 TYR A CA 1
ATOM 3755 C C . TYR A 1 471 ? -24.707 -2.978 15.444 1.00 94.88 471 TYR A C 1
ATOM 3757 O O . TYR A 1 471 ? -25.618 -3.300 16.210 1.00 94.88 471 TYR A O 1
ATOM 3765 N N . ARG A 1 472 ? -24.718 -3.256 14.139 1.00 93.25 472 ARG A N 1
ATOM 3766 C CA . ARG A 1 472 ? -25.752 -4.079 13.500 1.00 93.25 472 ARG A CA 1
ATOM 3767 C C . ARG A 1 472 ? -25.200 -5.424 13.070 1.00 93.25 472 ARG A C 1
ATOM 3769 O O . ARG A 1 472 ? -24.089 -5.497 12.545 1.00 93.25 472 ARG A O 1
ATOM 3776 N N . LEU A 1 473 ? -25.970 -6.477 13.304 1.00 89.88 473 LEU A N 1
ATOM 3777 C CA . LEU A 1 473 ? -25.636 -7.840 12.913 1.00 89.88 473 LEU A CA 1
ATOM 3778 C C . LEU A 1 473 ? -26.926 -8.609 12.621 1.00 89.88 473 LEU A C 1
ATOM 3780 O O . LEU A 1 473 ? -27.800 -8.679 13.482 1.00 89.88 473 LEU A O 1
ATOM 3784 N N . ASN A 1 474 ? -27.023 -9.210 11.434 1.00 88.44 474 ASN A N 1
ATOM 3785 C CA . ASN A 1 474 ? -28.192 -9.964 10.972 1.00 88.44 474 ASN A CA 1
ATOM 3786 C C . ASN A 1 474 ? -29.481 -9.125 10.999 1.00 88.44 474 ASN A C 1
ATOM 3788 O O . ASN A 1 474 ? -30.534 -9.603 11.414 1.00 88.44 474 ASN A O 1
ATOM 3792 N N . GLY A 1 475 ? -29.387 -7.852 10.607 1.00 87.25 475 GLY A N 1
ATOM 3793 C CA . GLY A 1 475 ? -30.511 -6.912 10.639 1.00 87.25 475 GLY A CA 1
ATOM 3794 C C . GLY A 1 475 ? -30.909 -6.393 12.029 1.00 87.25 475 GLY A C 1
ATOM 3795 O O . GLY A 1 475 ? -31.661 -5.420 12.089 1.00 87.25 475 GLY A O 1
ATOM 3796 N N . GLU A 1 476 ? -30.370 -6.945 13.117 1.00 90.81 476 GLU A N 1
ATOM 3797 C CA . GLU A 1 476 ? -30.627 -6.515 14.498 1.00 90.81 476 GLU A CA 1
ATOM 3798 C C . GLU A 1 476 ? -29.590 -5.495 14.985 1.00 90.81 476 GLU A C 1
ATOM 3800 O O . GLU A 1 476 ? -28.457 -5.459 14.501 1.00 90.81 476 GLU A O 1
ATOM 3805 N N . GLU A 1 477 ? -29.971 -4.657 15.952 1.00 94.56 477 GLU A N 1
ATOM 3806 C CA . GLU A 1 477 ? -29.115 -3.616 16.533 1.00 94.56 477 GLU A CA 1
ATOM 3807 C C . GLU A 1 477 ? -28.758 -3.938 17.989 1.00 94.56 477 GLU A C 1
ATOM 3809 O O . GLU A 1 477 ? -29.608 -4.310 18.801 1.00 94.56 477 GLU A O 1
ATOM 3814 N N . TYR A 1 478 ? -27.490 -3.740 18.335 1.00 94.88 478 TYR A N 1
ATOM 3815 C CA . TYR A 1 478 ? -26.938 -4.023 19.653 1.00 94.88 478 TYR A CA 1
ATOM 3816 C C . TYR A 1 478 ? -26.207 -2.803 20.195 1.00 94.88 478 TYR A C 1
ATOM 3818 O O . TYR A 1 478 ? -25.520 -2.102 19.454 1.00 94.88 478 TYR A O 1
ATOM 3826 N N . PHE A 1 479 ? -26.313 -2.573 21.502 1.00 94.25 479 PHE A N 1
ATOM 3827 C CA . PHE A 1 479 ? -25.554 -1.538 22.195 1.00 94.25 479 PHE A CA 1
ATOM 3828 C C . PHE A 1 479 ? -24.304 -2.153 22.818 1.00 94.25 479 PHE A C 1
ATOM 3830 O O . PHE A 1 479 ? -24.367 -3.231 23.408 1.00 94.25 479 PHE A O 1
ATOM 3837 N N . PHE A 1 480 ? -23.172 -1.464 22.738 1.00 92.88 480 PHE A N 1
ATOM 3838 C CA . PHE A 1 480 ? -21.958 -1.877 23.428 1.00 92.88 480 PHE A CA 1
ATOM 3839 C C . PHE A 1 480 ? -21.407 -0.755 24.300 1.00 92.88 480 PHE A C 1
ATOM 3841 O O . PHE A 1 480 ? -21.538 0.432 23.994 1.00 92.88 480 PHE A O 1
ATOM 3848 N N . LYS A 1 481 ? -20.735 -1.145 25.381 1.00 89.88 481 LYS A N 1
ATOM 3849 C CA . LYS A 1 481 ? -20.006 -0.237 26.263 1.00 89.88 481 LYS A CA 1
ATOM 3850 C C . LYS A 1 481 ? -18.645 -0.826 26.599 1.00 89.88 481 LYS A C 1
ATOM 3852 O O . LYS A 1 481 ? -18.540 -2.016 26.897 1.00 89.88 481 LYS A O 1
ATOM 3857 N N . THR A 1 482 ? -17.628 0.027 26.580 1.00 88.62 482 THR A N 1
ATOM 3858 C CA . THR A 1 482 ? -16.263 -0.325 26.962 1.00 88.62 482 THR A CA 1
ATOM 3859 C C . THR A 1 482 ? -15.836 0.355 28.248 1.00 88.62 482 THR A C 1
ATOM 3861 O O . THR A 1 482 ? -16.345 1.418 28.608 1.00 88.62 482 THR A O 1
ATOM 3864 N N . HIS A 1 483 ? -14.857 -0.248 28.909 1.00 80.50 483 HIS A N 1
ATOM 3865 C CA . HIS A 1 483 ? -14.025 0.411 29.906 1.00 80.50 483 HIS A CA 1
ATOM 3866 C C . HIS A 1 483 ? -12.555 0.179 29.549 1.00 80.50 483 HIS A C 1
ATOM 3868 O O . HIS A 1 483 ? -12.165 -0.926 29.164 1.00 80.50 483 HIS A O 1
ATOM 3874 N N . VAL A 1 484 ? -11.773 1.254 29.621 1.00 70.94 484 VAL A N 1
ATOM 3875 C CA . VAL A 1 484 ? -10.366 1.317 29.221 1.00 70.94 484 VAL A CA 1
ATOM 3876 C C . VAL A 1 484 ? -9.561 1.782 30.438 1.00 70.94 484 VAL A C 1
ATOM 3878 O O . VAL A 1 484 ? -9.234 2.958 30.550 1.00 70.94 484 VAL A O 1
ATOM 3881 N N . GLU A 1 485 ? -9.286 0.881 31.385 1.00 63.56 485 GLU A N 1
ATOM 3882 C CA . GLU A 1 485 ? -8.386 1.138 32.521 1.00 63.56 485 GLU A CA 1
ATOM 3883 C C . GLU A 1 485 ? -7.479 -0.077 32.778 1.00 63.56 485 GLU A C 1
ATOM 3885 O O . GLU A 1 485 ? -7.932 -1.219 32.772 1.00 63.56 485 GLU A O 1
ATOM 3890 N N . GLU A 1 486 ? -6.187 0.169 33.024 1.00 51.38 486 GLU A N 1
ATOM 3891 C CA . GLU A 1 486 ? -5.196 -0.872 33.355 1.00 51.38 486 GLU A CA 1
ATOM 3892 C C . GLU A 1 486 ? -5.281 -1.335 34.823 1.00 51.38 486 GLU A C 1
ATOM 3894 O O . GLU A 1 486 ? -4.758 -2.392 35.176 1.00 51.38 486 GLU A O 1
ATOM 3899 N N . GLN A 1 487 ? -5.943 -0.565 35.695 1.00 41.88 487 GLN A N 1
ATOM 3900 C CA . GLN A 1 487 ? -5.964 -0.790 37.142 1.00 41.88 487 GLN A CA 1
ATOM 3901 C C . GLN A 1 487 ? -7.356 -1.177 37.642 1.00 41.88 487 GLN A C 1
ATOM 3903 O O . GLN A 1 487 ? -8.109 -0.359 38.157 1.00 41.88 487 GLN A O 1
ATOM 3908 N N . GLY A 1 488 ? -7.644 -2.474 37.565 1.00 49.38 488 GLY A N 1
ATOM 3909 C CA . GLY A 1 488 ? -8.746 -3.097 38.294 1.00 49.38 488 GLY A CA 1
ATOM 3910 C C . GLY A 1 488 ? -9.902 -3.538 37.407 1.00 49.38 488 GLY A C 1
ATOM 3911 O O . GLY A 1 488 ? -10.437 -2.794 36.592 1.00 49.38 488 GLY A O 1
ATOM 3912 N N . ILE A 1 489 ? -10.321 -4.787 37.601 1.00 48.91 489 ILE A N 1
ATOM 3913 C CA . ILE A 1 489 ? -11.593 -5.280 37.081 1.00 48.91 489 ILE A CA 1
ATOM 3914 C C . ILE A 1 489 ? -12.691 -4.497 37.805 1.00 48.91 489 ILE A C 1
ATOM 3916 O O . ILE A 1 489 ? -12.802 -4.598 39.027 1.00 48.91 489 ILE A O 1
ATOM 3920 N N . LEU A 1 490 ? -13.510 -3.735 37.076 1.00 51.25 490 LEU A N 1
ATOM 3921 C CA . LEU A 1 490 ? -14.748 -3.185 37.631 1.00 51.25 490 LEU A CA 1
ATOM 3922 C C . LEU A 1 490 ? -15.594 -4.330 38.207 1.00 51.25 490 LEU A C 1
ATOM 3924 O O . LEU A 1 490 ? -16.171 -5.128 37.469 1.00 51.25 490 LEU A O 1
ATOM 3928 N N . ALA A 1 491 ? -15.679 -4.394 39.539 1.00 49.56 491 ALA A N 1
ATOM 3929 C CA . ALA A 1 491 ? -16.540 -5.328 40.271 1.00 49.56 491 ALA A CA 1
ATOM 3930 C C . ALA A 1 491 ? -18.042 -5.090 39.994 1.00 49.56 491 ALA A C 1
ATOM 3932 O O . ALA A 1 491 ? -18.882 -5.907 40.360 1.00 49.56 491 ALA A O 1
ATOM 3933 N N . GLU A 1 492 ? -18.376 -3.996 39.299 1.00 51.62 492 GLU A N 1
ATOM 3934 C CA . GLU A 1 492 ? -19.729 -3.584 38.918 1.00 51.62 492 GLU A CA 1
ATOM 3935 C C . GLU A 1 492 ? -20.503 -4.660 38.145 1.00 51.62 492 GLU A C 1
ATOM 3937 O O . GLU A 1 492 ? -21.704 -4.822 38.361 1.00 51.62 492 GLU A O 1
ATOM 3942 N N . TYR A 1 493 ? -19.835 -5.460 37.308 1.00 52.84 493 TYR A N 1
ATOM 3943 C CA . TYR A 1 493 ? -20.505 -6.516 36.538 1.00 52.84 493 TYR A CA 1
ATOM 3944 C C . TYR A 1 493 ? -20.925 -7.712 37.397 1.00 52.84 493 TYR A C 1
ATOM 3946 O O . TYR A 1 493 ? -21.971 -8.305 37.141 1.00 52.84 493 TYR A O 1
ATOM 3954 N N . TYR A 1 494 ? -20.186 -7.994 38.476 1.00 50.31 494 TYR A N 1
ATOM 3955 C CA . TYR A 1 494 ? -20.570 -8.993 39.479 1.00 50.31 494 TYR A CA 1
ATOM 3956 C C . TYR A 1 494 ? -21.883 -8.608 40.188 1.00 50.31 494 TYR A C 1
ATOM 3958 O O . TYR A 1 494 ? -22.583 -9.460 40.731 1.00 50.31 494 TYR A O 1
ATOM 3966 N N . HIS A 1 495 ? -22.256 -7.323 40.164 1.00 65.25 495 HIS A N 1
ATOM 3967 C CA . HIS A 1 495 ? -23.474 -6.827 40.797 1.00 65.25 495 HIS A CA 1
ATOM 3968 C C . HIS A 1 495 ? -24.725 -6.941 39.915 1.00 65.25 495 HIS A C 1
ATOM 3970 O O . HIS A 1 495 ? -25.824 -7.004 40.462 1.00 65.25 495 HIS A O 1
ATOM 3976 N N . ALA A 1 496 ? -24.607 -7.037 38.585 1.00 72.12 496 ALA A N 1
ATOM 3977 C CA . ALA A 1 496 ? -25.777 -7.191 37.713 1.00 72.12 496 ALA A CA 1
ATOM 3978 C C . ALA A 1 496 ? -26.486 -8.539 37.939 1.00 72.12 496 ALA A C 1
ATOM 3980 O O . ALA A 1 496 ? -27.707 -8.583 38.087 1.00 72.12 496 ALA A O 1
ATOM 3981 N N . ASP A 1 497 ? -25.734 -9.636 38.055 1.00 75.38 497 ASP A N 1
ATOM 3982 C CA . ASP A 1 497 ? -26.325 -10.944 38.354 1.00 75.38 497 ASP A CA 1
ATOM 3983 C C . ASP A 1 497 ? -26.948 -10.991 39.751 1.00 75.38 497 ASP A C 1
ATOM 3985 O O . ASP A 1 497 ? -28.034 -11.547 39.909 1.00 75.38 497 ASP A O 1
ATOM 3989 N N . LEU A 1 498 ? -26.326 -10.340 40.742 1.00 79.56 498 LEU A N 1
ATOM 3990 C CA . LEU A 1 498 ? -26.891 -10.200 42.088 1.00 79.56 498 LEU A CA 1
ATOM 3991 C C . LEU A 1 498 ? -28.223 -9.440 42.067 1.00 79.56 498 LEU A C 1
ATOM 3993 O O . LEU A 1 498 ? -29.193 -9.889 42.674 1.00 79.56 498 LEU A O 1
ATOM 3997 N N . LEU A 1 499 ? -28.302 -8.327 41.331 1.00 85.38 499 LEU A N 1
ATOM 3998 C CA . LEU A 1 499 ? -29.545 -7.573 41.158 1.00 85.38 499 LEU A CA 1
ATOM 3999 C C . LEU A 1 499 ? -30.617 -8.429 40.477 1.00 85.38 499 LEU A C 1
ATOM 4001 O O . LEU A 1 499 ? -31.761 -8.465 40.921 1.00 85.38 499 LEU A O 1
ATOM 4005 N N . HIS A 1 500 ? -30.269 -9.173 39.431 1.00 85.50 500 HIS A N 1
ATOM 4006 C CA . HIS A 1 500 ? -31.244 -10.043 38.786 1.00 85.50 500 HIS A CA 1
ATOM 4007 C C . HIS A 1 500 ? -31.728 -11.180 39.696 1.00 85.50 500 HIS A C 1
ATOM 4009 O O . HIS A 1 500 ? -32.924 -11.457 39.728 1.00 85.50 500 HIS A O 1
ATOM 4015 N N . GLN A 1 501 ? -30.830 -11.823 40.447 1.00 85.44 501 GLN A N 1
ATOM 4016 C CA . GLN A 1 501 ? -31.184 -12.875 41.410 1.00 85.44 501 GLN A CA 1
ATOM 4017 C C . GLN A 1 501 ? -32.073 -12.341 42.536 1.00 85.44 501 GLN A C 1
ATOM 4019 O O . GLN A 1 501 ? -33.006 -13.021 42.951 1.00 85.44 501 GLN A O 1
ATOM 4024 N N . ALA A 1 502 ? -31.833 -11.104 42.974 1.00 88.12 502 ALA A N 1
ATOM 4025 C CA . ALA A 1 502 ? -32.701 -10.381 43.898 1.00 88.12 502 ALA A CA 1
ATOM 4026 C C . ALA A 1 502 ? -34.057 -9.987 43.274 1.00 88.12 502 ALA A C 1
ATOM 4028 O O . ALA A 1 502 ? -34.929 -9.476 43.966 1.00 88.12 502 ALA A O 1
ATOM 4029 N N . GLY A 1 503 ? -34.255 -10.219 41.974 1.00 88.06 503 GLY A N 1
ATOM 4030 C CA . GLY A 1 503 ? -35.513 -9.992 41.275 1.00 88.06 503 GLY A CA 1
ATOM 4031 C C . GLY A 1 503 ? -35.631 -8.621 40.620 1.00 88.06 503 GLY A C 1
ATOM 4032 O O . GLY A 1 503 ? -36.729 -8.259 40.216 1.00 88.06 503 GLY A O 1
ATOM 4033 N N . TYR A 1 504 ? -34.562 -7.827 40.500 1.00 89.50 504 TYR A N 1
ATOM 4034 C CA . TYR A 1 504 ? -34.619 -6.529 39.821 1.00 89.50 504 TYR A CA 1
ATOM 4035 C C . TYR A 1 504 ? -34.888 -6.669 38.315 1.00 89.50 504 TYR A C 1
ATOM 4037 O O . TYR A 1 504 ? -34.319 -7.528 37.636 1.00 89.50 504 TYR A O 1
ATOM 4045 N N . ASN A 1 505 ? -35.704 -5.753 37.784 1.00 86.88 505 ASN A N 1
ATOM 4046 C CA . ASN A 1 505 ? -35.935 -5.607 36.350 1.00 86.88 505 ASN A CA 1
ATOM 4047 C C . ASN A 1 505 ? -34.739 -4.898 35.710 1.00 86.88 505 ASN A C 1
ATOM 4049 O O . ASN A 1 505 ? -34.721 -3.676 35.582 1.00 86.88 505 ASN A O 1
ATOM 4053 N N . ILE A 1 506 ? -33.721 -5.673 35.344 1.00 86.12 506 ILE A N 1
ATOM 4054 C CA . ILE A 1 506 ? -32.526 -5.168 34.666 1.00 86.12 506 ILE A CA 1
ATOM 4055 C C . ILE A 1 506 ? -32.414 -5.743 33.259 1.00 86.12 506 ILE A C 1
ATOM 4057 O O . ILE A 1 506 ? -32.770 -6.896 33.006 1.00 86.12 506 ILE A O 1
ATOM 4061 N N . VAL A 1 507 ? -31.854 -4.950 32.348 1.00 85.62 507 VAL A N 1
ATOM 4062 C CA . VAL A 1 507 ? -31.410 -5.452 31.048 1.00 85.62 507 VAL A CA 1
ATOM 4063 C C . VAL A 1 507 ? -30.060 -6.126 31.251 1.00 85.62 507 VAL A C 1
ATOM 4065 O O . VAL A 1 507 ? -29.082 -5.476 31.622 1.00 85.62 507 VAL A O 1
ATOM 4068 N N . LYS A 1 508 ? -30.008 -7.438 31.030 1.00 82.06 508 LYS A N 1
ATOM 4069 C CA . LYS A 1 508 ? -28.757 -8.186 31.129 1.00 82.06 508 LYS A CA 1
ATOM 4070 C C . LYS A 1 508 ? -27.882 -7.979 29.896 1.00 82.06 508 LYS A C 1
ATOM 4072 O O . LYS A 1 508 ? -28.414 -7.841 28.790 1.00 82.06 508 LYS A O 1
ATOM 4077 N N . PRO A 1 509 ? -26.554 -8.025 30.062 1.00 86.00 509 PRO A N 1
ATOM 4078 C CA . PRO A 1 509 ? -25.672 -8.135 28.919 1.00 86.00 509 PRO A CA 1
ATOM 4079 C C . PRO A 1 509 ? -25.874 -9.486 28.221 1.00 86.00 509 PRO A C 1
ATOM 4081 O O . PRO A 1 509 ? -26.051 -10.516 28.868 1.00 86.00 509 PRO A O 1
ATOM 4084 N N . LEU A 1 510 ? -25.830 -9.480 26.891 1.00 86.25 510 LEU A N 1
ATOM 4085 C CA . LEU A 1 510 ? -25.848 -10.688 26.061 1.00 86.25 510 LEU A CA 1
ATOM 4086 C C . LEU A 1 510 ? -24.481 -11.372 26.054 1.00 86.25 510 LEU A C 1
ATOM 4088 O O . LEU A 1 510 ? -24.387 -12.594 25.976 1.00 86.25 510 LEU A O 1
ATOM 4092 N N . LYS A 1 511 ? -23.415 -10.570 26.095 1.00 83.88 511 LYS A N 1
ATOM 4093 C CA . LYS A 1 511 ? -22.029 -11.032 26.039 1.00 83.88 511 LYS A CA 1
ATOM 4094 C C . LYS A 1 511 ? -21.131 -10.024 26.745 1.00 83.88 511 LYS A C 1
ATOM 4096 O O . LYS A 1 511 ? -21.344 -8.818 26.626 1.00 83.88 511 LYS A O 1
ATOM 4101 N N . ALA A 1 512 ? -20.118 -10.518 27.444 1.00 82.00 512 ALA A N 1
ATOM 4102 C CA . ALA A 1 512 ? -19.075 -9.697 28.041 1.00 82.00 512 ALA A CA 1
ATOM 4103 C C . ALA A 1 512 ? -17.703 -10.326 27.772 1.00 82.00 512 ALA A C 1
ATOM 4105 O O . ALA A 1 512 ? -17.558 -11.544 27.861 1.00 82.00 512 ALA A O 1
ATOM 4106 N N . LEU A 1 513 ? -16.715 -9.500 27.439 1.00 81.25 513 LEU A N 1
ATOM 4107 C CA . LEU A 1 513 ? -15.312 -9.879 27.280 1.00 81.25 513 LEU A CA 1
ATOM 4108 C C . LEU A 1 513 ? -14.487 -9.159 28.350 1.00 81.25 513 LEU A C 1
ATOM 4110 O O . LEU A 1 513 ? -14.621 -7.943 28.497 1.00 81.25 513 LEU A O 1
ATOM 4114 N N . HIS A 1 514 ? -13.643 -9.906 29.064 1.00 74.31 514 HIS A N 1
ATOM 4115 C CA . HIS A 1 514 ? -12.764 -9.397 30.118 1.00 74.31 514 HIS A CA 1
ATOM 4116 C C . HIS A 1 514 ? -11.358 -9.989 29.946 1.00 74.31 514 HIS A C 1
ATOM 4118 O O . HIS A 1 514 ? -11.075 -11.066 30.464 1.00 74.31 514 HIS A O 1
ATOM 4124 N N . GLU A 1 515 ? -10.476 -9.302 29.221 1.00 67.50 515 GLU A N 1
ATOM 4125 C CA . GLU A 1 515 ? -9.110 -9.780 28.952 1.00 67.50 515 GLU A CA 1
ATOM 4126 C C . GLU A 1 515 ? -8.094 -8.641 29.083 1.00 67.50 515 GLU A C 1
ATOM 4128 O O . GLU A 1 515 ? -8.233 -7.605 28.439 1.00 67.50 515 GLU A O 1
ATOM 4133 N N . GLY A 1 516 ? -7.066 -8.812 29.925 1.00 56.78 516 GLY A N 1
ATOM 4134 C CA . GLY A 1 516 ? -5.915 -7.896 29.999 1.00 56.78 516 GLY A CA 1
ATOM 4135 C C . GLY A 1 516 ? -6.261 -6.409 30.186 1.00 56.78 516 GLY A C 1
ATOM 4136 O O . GLY A 1 516 ? -5.720 -5.571 29.472 1.00 56.78 516 GLY A O 1
ATOM 4137 N N . GLY A 1 517 ? -7.202 -6.076 31.082 1.00 58.41 517 GLY A N 1
ATOM 4138 C CA . GLY A 1 517 ? -7.661 -4.691 31.317 1.00 58.41 517 GLY A CA 1
ATOM 4139 C C . GLY A 1 517 ? -8.676 -4.164 30.290 1.00 58.41 517 GLY A C 1
ATOM 4140 O O . GLY A 1 517 ? -9.167 -3.044 30.405 1.00 58.41 517 GLY A O 1
ATOM 4141 N N . ARG A 1 518 ? -9.041 -4.973 29.289 1.00 67.88 518 ARG A N 1
ATOM 4142 C CA . ARG A 1 518 ? -10.063 -4.653 28.288 1.00 67.88 518 ARG A CA 1
ATOM 4143 C C . ARG A 1 518 ? -11.400 -5.199 28.753 1.00 67.88 518 ARG A C 1
ATOM 4145 O O . ARG A 1 518 ? -11.520 -6.393 29.032 1.00 67.88 518 ARG A O 1
ATOM 4152 N N . GLN A 1 519 ? -12.407 -4.335 28.802 1.00 77.81 519 GLN A N 1
ATOM 4153 C CA . GLN A 1 519 ? -13.775 -4.738 29.099 1.00 77.81 519 GLN A CA 1
ATOM 4154 C C . GLN A 1 519 ? -14.700 -4.252 27.991 1.00 77.81 519 GLN A C 1
ATOM 4156 O O . GLN A 1 519 ? -14.776 -3.052 27.728 1.00 77.81 519 GLN A O 1
ATOM 4161 N N . MET A 1 520 ? -15.394 -5.187 27.345 1.00 87.00 520 MET A N 1
ATOM 4162 C CA . MET A 1 520 ? -16.430 -4.911 26.349 1.00 87.00 520 MET A CA 1
ATOM 4163 C C . MET A 1 520 ? -17.691 -5.657 26.748 1.00 87.00 520 MET A C 1
ATOM 4165 O O . MET A 1 520 ? -17.664 -6.877 26.914 1.00 87.00 520 MET A O 1
ATOM 4169 N N . VAL A 1 521 ? -18.802 -4.937 26.864 1.00 87.19 521 VAL A N 1
ATOM 4170 C CA . VAL A 1 521 ? -20.089 -5.519 27.241 1.00 87.19 521 VAL A CA 1
ATOM 4171 C C . VAL A 1 521 ? -21.148 -5.142 26.222 1.00 87.19 521 VAL A C 1
ATOM 4173 O O . VAL A 1 521 ? -21.273 -3.977 25.846 1.00 87.19 521 VAL A O 1
ATOM 4176 N N . ILE A 1 522 ? -21.900 -6.145 25.777 1.00 90.50 522 ILE A N 1
ATOM 4177 C CA . ILE A 1 522 ? -22.921 -6.047 24.737 1.00 90.50 522 ILE A CA 1
ATOM 4178 C C . ILE A 1 522 ? -24.293 -6.215 25.377 1.00 90.50 522 ILE A C 1
ATOM 4180 O O . ILE A 1 522 ? -24.531 -7.188 26.089 1.00 90.50 522 ILE A O 1
ATOM 4184 N N . TYR A 1 523 ? -25.205 -5.305 25.065 1.00 90.69 523 TYR A N 1
ATOM 4185 C CA . TYR A 1 523 ? -26.589 -5.279 25.521 1.00 90.69 523 TYR A CA 1
ATOM 4186 C C . TYR A 1 523 ? -27.543 -5.316 24.321 1.00 90.69 523 TYR A C 1
ATOM 4188 O O . TYR A 1 523 ? -27.187 -4.837 23.237 1.00 90.69 523 TYR A O 1
ATOM 4196 N N . PRO A 1 524 ? -28.770 -5.836 24.494 1.00 91.12 524 PRO A N 1
ATOM 4197 C CA . PRO A 1 524 ? -29.819 -5.585 23.519 1.00 91.12 524 PRO A CA 1
ATOM 4198 C C . PRO A 1 524 ? -30.168 -4.090 23.518 1.00 91.12 524 PRO A C 1
ATOM 4200 O O . PRO A 1 524 ? -30.103 -3.425 24.558 1.00 91.12 524 PRO A O 1
ATOM 4203 N N . VAL A 1 525 ? -30.568 -3.555 22.366 1.00 91.56 525 VAL A N 1
ATOM 4204 C CA . VAL A 1 525 ? -31.129 -2.202 22.314 1.00 91.56 525 VAL A CA 1
ATOM 4205 C C . VAL A 1 525 ? -32.561 -2.238 22.836 1.00 91.56 525 VAL A C 1
ATOM 4207 O O . VAL A 1 525 ? -33.414 -2.939 22.298 1.00 91.56 525 VAL A O 1
ATOM 4210 N N . VAL A 1 526 ? -32.839 -1.452 23.877 1.00 87.50 526 VAL A N 1
ATOM 4211 C CA . VAL A 1 526 ? -34.199 -1.219 24.376 1.00 87.50 526 VAL A CA 1
ATOM 4212 C C . VAL A 1 526 ? -34.631 0.200 24.030 1.00 87.50 526 VAL A C 1
ATOM 4214 O O . VAL A 1 526 ? -33.875 1.152 24.203 1.00 87.50 526 VAL A O 1
ATOM 4217 N N . ARG A 1 527 ? -35.859 0.339 23.526 1.00 85.69 527 ARG A N 1
ATOM 4218 C CA . ARG A 1 527 ? -36.462 1.627 23.137 1.00 85.69 527 ARG A CA 1
ATOM 4219 C C . ARG A 1 527 ? -37.605 2.017 24.073 1.00 85.69 527 ARG A C 1
ATOM 4221 O O . ARG A 1 527 ? -38.569 2.651 23.659 1.00 85.69 527 ARG A O 1
ATOM 4228 N N . TRP A 1 528 ? -37.522 1.575 25.326 1.00 86.75 528 TRP A N 1
ATOM 4229 C CA . TRP A 1 528 ? -38.500 1.934 26.344 1.00 86.75 528 TRP A CA 1
ATOM 4230 C C . TRP A 1 528 ? -38.355 3.414 26.705 1.00 86.75 528 TRP A C 1
ATOM 4232 O O . TRP A 1 528 ? -37.224 3.895 26.813 1.00 86.75 528 TRP A O 1
ATOM 4242 N N . PRO A 1 529 ? -39.468 4.136 26.904 1.00 83.75 529 PRO A N 1
ATOM 4243 C CA . PRO A 1 529 ? -39.404 5.515 27.355 1.00 83.75 529 PRO A CA 1
ATOM 4244 C C . PRO A 1 529 ? -38.750 5.576 28.738 1.00 83.75 529 PRO A C 1
ATOM 4246 O O . PRO A 1 529 ? -39.054 4.771 29.622 1.00 83.75 529 PRO A O 1
ATOM 4249 N N . VAL A 1 530 ? -37.839 6.529 28.932 1.00 85.38 530 VAL A N 1
ATOM 4250 C CA . VAL A 1 530 ? -37.239 6.767 30.247 1.00 85.38 530 VAL A CA 1
ATOM 4251 C C . VAL A 1 530 ? -38.174 7.631 31.086 1.00 85.38 530 VAL A C 1
ATOM 4253 O O . VAL A 1 530 ? -38.790 8.570 30.587 1.00 85.38 530 VAL A O 1
ATOM 4256 N N . ILE A 1 531 ? -38.261 7.329 32.384 1.00 86.50 531 ILE A N 1
ATOM 4257 C CA . ILE A 1 531 ? -39.170 8.020 33.313 1.00 86.50 531 ILE A CA 1
ATOM 4258 C C . ILE A 1 531 ? -38.952 9.541 33.316 1.00 86.50 531 ILE A C 1
ATOM 4260 O O . ILE A 1 531 ? -39.907 10.296 33.436 1.00 86.50 531 ILE A O 1
ATOM 4264 N N . PHE A 1 532 ? -37.706 9.989 33.127 1.00 84.69 532 PHE A N 1
ATOM 4265 C CA . PHE A 1 532 ? -37.353 11.406 33.077 1.00 84.69 532 PHE A CA 1
ATOM 4266 C C . PHE A 1 532 ? -38.043 12.131 31.917 1.00 84.69 532 PHE A C 1
ATOM 4268 O O . PHE A 1 532 ? -38.656 13.172 32.131 1.00 84.69 532 PHE A O 1
ATOM 4275 N N . ASP A 1 533 ? -37.999 11.551 30.717 1.00 84.81 533 ASP A N 1
ATOM 4276 C CA . ASP A 1 533 ? -38.611 12.141 29.525 1.00 84.81 533 ASP A CA 1
ATOM 4277 C C . ASP A 1 533 ? -40.138 12.133 29.640 1.00 84.81 533 ASP A C 1
ATOM 4279 O O . ASP A 1 533 ? -40.787 13.113 29.282 1.00 84.81 533 ASP A O 1
ATOM 4283 N N . LEU A 1 534 ? -40.713 11.064 30.206 1.00 89.25 534 LEU A N 1
ATOM 4284 C CA . LEU A 1 534 ? -42.153 10.979 30.466 1.00 89.25 534 LEU A CA 1
ATOM 4285 C C . LEU A 1 534 ? -42.616 12.063 31.447 1.00 89.25 534 LEU A C 1
ATOM 4287 O O . LEU A 1 534 ? -43.594 12.757 31.180 1.00 89.25 534 LEU A O 1
ATOM 4291 N N . VAL A 1 535 ? -41.903 12.238 32.563 1.00 88.56 535 VAL A N 1
ATOM 4292 C CA . VAL A 1 535 ? -42.209 13.277 33.558 1.00 88.56 535 VAL A CA 1
ATOM 4293 C C . VAL A 1 535 ? -42.037 14.667 32.955 1.00 88.56 535 VAL A C 1
ATOM 4295 O O . VAL A 1 535 ? -42.924 15.502 33.109 1.00 88.56 535 VAL A O 1
ATOM 4298 N N . HIS A 1 536 ? -40.957 14.908 32.210 1.00 85.81 536 HIS A N 1
ATOM 4299 C CA . HIS A 1 536 ? -40.740 16.192 31.550 1.00 85.81 536 HIS A CA 1
ATOM 4300 C C . HIS A 1 536 ? -41.849 16.515 30.543 1.00 85.81 536 HIS A C 1
ATOM 4302 O O . HIS A 1 536 ? -42.339 17.641 30.515 1.00 85.81 536 HIS A O 1
ATOM 4308 N N . ALA A 1 537 ? -42.291 15.533 29.753 1.00 86.69 537 ALA A N 1
ATOM 4309 C CA . ALA A 1 537 ? -43.381 15.720 28.802 1.00 86.69 537 ALA A CA 1
ATOM 4310 C C . ALA A 1 537 ? -44.689 16.118 29.504 1.00 86.69 537 ALA A C 1
ATOM 4312 O O . ALA A 1 537 ? -45.402 16.991 29.004 1.00 86.69 537 ALA A O 1
ATOM 4313 N N . ILE A 1 538 ? -44.974 15.528 30.672 1.00 87.31 538 ILE A N 1
ATOM 4314 C CA . ILE A 1 538 ? -46.121 15.888 31.517 1.00 87.31 538 ILE A CA 1
ATOM 4315 C C . ILE A 1 538 ? -45.977 17.321 32.038 1.00 87.31 538 ILE A C 1
ATOM 4317 O O . ILE A 1 538 ? -46.898 18.121 31.890 1.00 87.31 538 ILE A O 1
ATOM 4321 N N . GLU A 1 539 ? -44.823 17.668 32.613 1.00 85.19 539 GLU A N 1
ATOM 4322 C CA . GLU A 1 539 ? -44.557 19.011 33.147 1.00 85.19 539 GLU A CA 1
ATOM 4323 C C . GLU A 1 539 ? -44.627 20.095 32.063 1.00 85.19 539 GLU A C 1
ATOM 4325 O O . GLU A 1 539 ? -45.101 21.202 32.317 1.00 85.19 539 GLU A O 1
ATOM 4330 N N . ALA A 1 540 ? -44.195 19.770 30.843 1.00 88.69 540 ALA A N 1
ATOM 4331 C CA . ALA A 1 540 ? -44.248 20.650 29.682 1.00 88.69 540 ALA A CA 1
ATOM 4332 C C . ALA A 1 540 ? -45.640 20.720 29.019 1.00 88.69 540 ALA A C 1
ATOM 4334 O O . ALA A 1 540 ? -45.809 21.463 28.053 1.00 88.69 540 ALA A O 1
ATOM 4335 N N . GLY A 1 541 ? -46.633 19.961 29.504 1.00 86.44 541 GLY A N 1
ATOM 4336 C CA . GLY A 1 541 ? -47.984 19.919 28.928 1.00 86.44 541 GLY A CA 1
ATOM 4337 C C . GLY A 1 541 ? -48.052 19.264 27.543 1.00 86.44 541 GLY A C 1
ATOM 4338 O O . GLY A 1 541 ? -48.942 19.574 26.758 1.00 86.44 541 GLY A O 1
ATOM 4339 N N . SER A 1 542 ? -47.089 18.397 27.232 1.00 83.75 542 SER A N 1
ATOM 4340 C CA . SER A 1 542 ? -46.920 17.721 25.935 1.00 83.75 542 SER A CA 1
ATOM 4341 C C . SER A 1 542 ? -47.183 16.210 25.981 1.00 83.75 542 SER A C 1
ATOM 4343 O O . SER A 1 542 ? -47.037 15.530 24.967 1.00 83.75 542 SER A O 1
ATOM 4345 N N . ALA A 1 543 ? -47.542 15.679 27.151 1.00 81.12 543 ALA A N 1
ATOM 4346 C CA . ALA A 1 543 ? -47.919 14.281 27.324 1.00 81.12 543 ALA A CA 1
ATOM 4347 C C . ALA A 1 543 ? -49.348 14.000 26.827 1.00 81.12 543 ALA A C 1
ATOM 4349 O O . ALA A 1 543 ? -50.167 14.911 26.716 1.00 81.12 543 ALA A O 1
ATOM 4350 N N . GLU A 1 544 ? -49.644 12.725 26.564 1.00 78.75 544 GLU A N 1
ATOM 4351 C CA . GLU A 1 544 ? -51.009 12.247 26.311 1.00 78.75 544 GLU A CA 1
ATOM 4352 C C . GLU A 1 544 ? -51.915 12.477 27.535 1.00 78.75 544 GLU A C 1
ATOM 4354 O O . GLU A 1 544 ? -51.431 12.587 28.666 1.00 78.75 544 GLU A O 1
ATOM 4359 N N . ASP A 1 545 ? -53.233 12.534 27.308 1.00 74.94 545 ASP A N 1
ATOM 4360 C CA . ASP A 1 545 ? -54.234 12.926 28.316 1.00 74.94 545 ASP A CA 1
ATOM 4361 C C . ASP A 1 545 ? -54.190 12.082 29.611 1.00 74.94 545 ASP A C 1
ATOM 4363 O O . ASP A 1 545 ? -54.596 12.561 30.671 1.00 74.94 545 ASP A O 1
ATOM 4367 N N . ASP A 1 546 ? -53.675 10.848 29.569 1.00 82.88 546 ASP A N 1
ATOM 4368 C CA . ASP A 1 546 ? -53.546 9.940 30.719 1.00 82.88 546 ASP A CA 1
ATOM 4369 C C . ASP A 1 546 ? -52.095 9.734 31.213 1.00 82.88 546 ASP A C 1
ATOM 4371 O O . ASP A 1 546 ? -51.847 8.926 32.118 1.00 82.88 546 ASP A O 1
ATOM 4375 N N . GLY A 1 547 ? -51.124 10.484 30.676 1.00 83.75 547 GLY A N 1
ATOM 4376 C CA . GLY A 1 547 ? -49.697 10.285 30.945 1.00 83.75 547 GLY A CA 1
ATOM 4377 C C . GLY A 1 547 ? -49.327 10.401 32.427 1.00 83.75 547 GLY A C 1
ATOM 4378 O O . GLY A 1 547 ? -48.550 9.592 32.940 1.00 83.75 547 GLY A O 1
ATOM 4379 N N . PHE A 1 548 ? -49.928 11.355 33.148 1.00 85.50 548 PHE A N 1
ATOM 4380 C CA . PHE A 1 548 ? -49.683 11.550 34.583 1.00 85.50 548 PHE A CA 1
ATOM 4381 C C . PHE A 1 548 ? -50.116 10.341 35.423 1.00 85.50 548 PHE A C 1
ATOM 4383 O O . PHE A 1 548 ? -49.329 9.824 36.219 1.00 85.50 548 PHE A O 1
ATOM 4390 N N . GLU A 1 549 ? -51.341 9.852 35.220 1.00 90.19 549 GLU A N 1
ATOM 4391 C CA . GLU A 1 549 ? -51.867 8.708 35.974 1.00 90.19 549 GLU A CA 1
ATOM 4392 C C . GLU A 1 549 ? -51.088 7.426 35.660 1.00 90.19 549 GLU A C 1
ATOM 4394 O O . GLU A 1 549 ? -50.771 6.647 36.566 1.00 90.19 549 GLU A O 1
ATOM 4399 N N . THR A 1 550 ? -50.698 7.239 34.397 1.00 89.06 550 THR A N 1
ATOM 4400 C CA . THR A 1 550 ? -49.893 6.095 33.955 1.00 89.06 550 THR A CA 1
ATOM 4401 C C . THR A 1 550 ? -48.520 6.069 34.627 1.00 89.06 550 THR A C 1
ATOM 4403 O O . THR A 1 550 ? -48.128 5.038 35.186 1.00 89.06 550 THR A O 1
ATOM 4406 N N . VAL A 1 551 ? -47.803 7.198 34.642 1.00 90.38 551 VAL A N 1
ATOM 4407 C CA . VAL A 1 551 ? -46.482 7.311 35.285 1.00 90.38 551 VAL A CA 1
ATOM 4408 C C . VAL A 1 551 ? -46.576 7.058 36.792 1.00 90.38 551 VAL A C 1
ATOM 4410 O O . VAL A 1 551 ? -45.794 6.275 37.334 1.00 90.38 551 VAL A O 1
ATOM 4413 N N . ILE A 1 552 ? -47.569 7.637 37.476 1.00 90.19 552 ILE A N 1
ATOM 4414 C CA . ILE A 1 552 ? -47.770 7.436 38.920 1.00 90.19 552 ILE A CA 1
ATOM 4415 C C . ILE A 1 552 ? -48.116 5.980 39.249 1.00 90.19 552 ILE A C 1
ATOM 4417 O O . ILE A 1 552 ? -47.621 5.429 40.239 1.00 90.19 552 ILE A O 1
ATOM 4421 N N . ALA A 1 553 ? -48.965 5.334 38.449 1.00 91.19 553 ALA A N 1
ATOM 4422 C CA . ALA A 1 553 ? -49.316 3.933 38.648 1.00 91.19 553 ALA A CA 1
ATOM 4423 C C . ALA A 1 553 ? -48.106 3.005 38.447 1.00 91.19 553 ALA A C 1
ATOM 4425 O O . ALA A 1 553 ? -47.928 2.058 39.224 1.00 91.19 553 ALA A O 1
ATOM 4426 N N . ALA A 1 554 ? -47.267 3.282 37.443 1.00 90.06 554 ALA A N 1
ATOM 4427 C CA . ALA A 1 554 ? -46.029 2.549 37.195 1.00 90.06 554 ALA A CA 1
ATOM 4428 C C . ALA A 1 554 ? -45.038 2.706 38.360 1.00 90.06 554 ALA A C 1
ATOM 4430 O O . ALA A 1 554 ? -44.572 1.699 38.896 1.00 90.06 554 ALA A O 1
ATOM 4431 N N . GLU A 1 555 ? -44.808 3.937 38.824 1.00 90.69 555 GLU A N 1
ATOM 4432 C CA . GLU A 1 555 ? -43.919 4.236 39.954 1.00 90.69 555 GLU A CA 1
ATOM 4433 C C . GLU A 1 555 ? -44.381 3.539 41.242 1.00 90.69 555 GLU A C 1
ATOM 4435 O O . GLU A 1 555 ? -43.592 2.885 41.923 1.00 90.69 555 GLU A O 1
ATOM 4440 N N . LYS A 1 556 ? -45.684 3.594 41.561 1.00 91.81 556 LYS A N 1
ATOM 4441 C CA . LYS A 1 556 ? -46.252 2.908 42.738 1.00 91.81 556 LYS A CA 1
ATOM 4442 C C . LYS A 1 556 ? -46.014 1.401 42.692 1.00 91.81 556 LYS A C 1
ATOM 4444 O O . LYS A 1 556 ? -45.660 0.802 43.709 1.00 91.81 556 LYS A O 1
ATOM 4449 N N . ARG A 1 557 ? -46.224 0.783 41.526 1.00 92.62 557 ARG A N 1
ATOM 4450 C CA . ARG A 1 557 ? -46.017 -0.657 41.329 1.00 92.62 557 ARG A CA 1
ATOM 4451 C C . ARG A 1 557 ? -44.548 -1.027 41.504 1.00 92.62 557 ARG A C 1
ATOM 4453 O O . ARG A 1 557 ? -44.249 -2.011 42.177 1.00 92.62 557 ARG A O 1
ATOM 4460 N N . GLU A 1 558 ? -43.651 -0.230 40.938 1.00 91.38 558 GLU A N 1
ATOM 4461 C CA . GLU A 1 558 ? -42.214 -0.466 41.015 1.00 91.38 558 GLU A CA 1
ATOM 4462 C C . GLU A 1 558 ? -41.675 -0.254 42.434 1.00 91.38 558 GLU A C 1
ATOM 4464 O O . GLU A 1 558 ? -40.940 -1.096 42.942 1.00 91.38 558 GLU A O 1
ATOM 4469 N N . CYS A 1 559 ? -42.126 0.783 43.140 1.00 92.06 559 CYS A N 1
ATOM 4470 C CA . CYS A 1 559 ? -41.803 1.001 44.550 1.00 92.06 559 CYS A CA 1
ATOM 4471 C C . CYS A 1 559 ? -42.256 -0.163 45.444 1.00 92.06 559 CYS A C 1
ATOM 4473 O O . CYS A 1 559 ? -41.491 -0.616 46.296 1.00 92.06 559 CYS A O 1
ATOM 4475 N N . ALA A 1 560 ? -43.475 -0.683 45.247 1.00 92.75 560 ALA A N 1
ATOM 4476 C CA . ALA A 1 560 ? -43.961 -1.851 45.986 1.00 92.75 560 ALA A CA 1
ATOM 4477 C C . ALA A 1 560 ? -43.099 -3.097 45.717 1.00 92.75 560 ALA A C 1
ATOM 4479 O O . ALA A 1 560 ? -42.783 -3.853 46.637 1.00 92.75 560 ALA A O 1
ATOM 4480 N N . ARG A 1 561 ? -42.669 -3.281 44.463 1.00 92.44 561 ARG A N 1
ATOM 4481 C CA . ARG A 1 561 ? -41.765 -4.360 44.054 1.00 92.44 561 ARG A CA 1
ATOM 4482 C C . ARG A 1 561 ? -40.392 -4.222 44.710 1.00 92.44 561 ARG A C 1
ATOM 4484 O O . ARG A 1 561 ? -39.928 -5.175 45.325 1.00 92.44 561 ARG A O 1
ATOM 4491 N N . LEU A 1 562 ? -39.773 -3.042 44.638 1.00 92.75 562 LEU A N 1
ATOM 4492 C CA . LEU A 1 562 ? -38.484 -2.755 45.276 1.00 92.75 562 LEU A CA 1
ATOM 4493 C C . LEU A 1 562 ? -38.537 -2.990 46.788 1.00 92.75 562 LEU A C 1
ATOM 4495 O O . LEU A 1 562 ? -37.628 -3.605 47.336 1.00 92.75 562 LEU A O 1
ATOM 4499 N N . LEU A 1 563 ? -39.620 -2.575 47.453 1.00 92.38 563 LEU A N 1
ATOM 4500 C CA . LEU A 1 563 ? -39.813 -2.830 48.880 1.00 92.38 563 LEU A CA 1
ATOM 4501 C C . LEU A 1 563 ? -39.871 -4.331 49.193 1.00 92.38 563 LEU A C 1
ATOM 4503 O O . LEU A 1 563 ? -39.246 -4.772 50.153 1.00 92.38 563 LEU A O 1
ATOM 4507 N N . SER A 1 564 ? -40.570 -5.114 48.366 1.00 93.12 564 SER A N 1
ATOM 4508 C CA . SER A 1 564 ? -40.598 -6.575 48.500 1.00 93.12 564 SER A CA 1
ATOM 4509 C C . SER A 1 564 ? -39.214 -7.197 48.327 1.00 93.12 564 SER A C 1
ATOM 4511 O O . SER A 1 564 ? -38.897 -8.149 49.033 1.00 93.12 564 SER A O 1
ATOM 4513 N N . ILE A 1 565 ? -38.392 -6.682 47.407 1.00 92.88 565 ILE A N 1
ATOM 4514 C CA . ILE A 1 565 ? -37.015 -7.157 47.237 1.00 92.88 565 ILE A CA 1
ATOM 4515 C C . ILE A 1 565 ? -36.205 -6.845 48.491 1.00 92.88 565 ILE A C 1
ATOM 4517 O O . ILE A 1 565 ? -35.584 -7.743 49.044 1.00 92.88 565 ILE A O 1
ATOM 4521 N N . TYR A 1 566 ? -36.259 -5.605 48.987 1.00 90.00 566 TYR A N 1
ATOM 4522 C CA . TYR A 1 566 ? -35.531 -5.211 50.193 1.00 90.00 566 TYR A CA 1
ATOM 4523 C C . TYR A 1 566 ? -35.889 -6.077 51.400 1.00 90.00 566 TYR A C 1
ATOM 4525 O O . TYR A 1 566 ? -34.985 -6.495 52.114 1.00 90.00 566 TYR A O 1
ATOM 4533 N N . ASP A 1 567 ? -37.171 -6.378 51.608 1.00 90.06 567 ASP A N 1
ATOM 4534 C CA . ASP A 1 567 ? -37.629 -7.246 52.701 1.00 90.06 567 ASP A CA 1
ATOM 4535 C C . ASP A 1 567 ? -37.101 -8.686 52.563 1.00 90.06 567 ASP A C 1
ATOM 4537 O O . ASP A 1 567 ? -36.697 -9.310 53.542 1.00 90.06 567 ASP A O 1
ATOM 4541 N N . GLN A 1 568 ? -37.021 -9.200 51.332 1.00 89.81 568 GLN A N 1
ATOM 4542 C CA . GLN A 1 568 ? -36.521 -10.549 51.051 1.00 89.81 568 GLN A CA 1
ATOM 4543 C C . GLN A 1 568 ? -34.994 -10.654 51.113 1.00 89.81 568 GLN A C 1
ATOM 4545 O O . GLN A 1 568 ? -34.467 -11.710 51.463 1.00 89.81 568 GLN A O 1
ATOM 4550 N N . THR A 1 569 ? -34.275 -9.586 50.761 1.00 88.06 569 THR A N 1
ATOM 4551 C CA . THR A 1 569 ? -32.810 -9.598 50.640 1.00 88.06 569 THR A CA 1
ATOM 4552 C C . THR A 1 569 ? -32.094 -8.874 51.777 1.00 88.06 569 THR A C 1
ATOM 4554 O O . THR A 1 569 ? -30.863 -8.834 51.786 1.00 88.06 569 THR A O 1
ATOM 4557 N N . MET A 1 570 ? -32.811 -8.264 52.726 1.00 87.00 570 MET A N 1
ATOM 4558 C CA . MET A 1 570 ? -32.180 -7.560 53.842 1.00 87.00 570 MET A CA 1
ATOM 4559 C C . MET A 1 570 ? -31.403 -8.523 54.739 1.00 87.00 570 MET A C 1
ATOM 4561 O O . MET A 1 570 ? -31.922 -9.515 55.246 1.00 87.00 570 MET A O 1
ATOM 4565 N N . MET A 1 571 ? -30.146 -8.177 54.999 1.00 82.62 571 MET A N 1
ATOM 4566 C CA . MET A 1 571 ? -29.281 -8.912 55.913 1.00 82.62 571 MET A CA 1
ATOM 4567 C C . MET A 1 571 ? -28.735 -7.979 56.984 1.00 82.62 571 MET A C 1
ATOM 4569 O O . MET A 1 571 ? -28.512 -6.788 56.756 1.00 82.62 571 MET A O 1
ATOM 4573 N N . ARG A 1 572 ? -28.489 -8.524 58.177 1.00 83.75 572 ARG A N 1
ATOM 4574 C CA . ARG A 1 572 ? -27.772 -7.776 59.209 1.00 83.75 572 ARG A CA 1
ATOM 4575 C C . ARG A 1 572 ? -26.292 -7.715 58.847 1.00 83.75 572 ARG A C 1
ATOM 4577 O O . ARG A 1 572 ? -25.622 -8.739 58.850 1.00 83.75 572 ARG A O 1
ATOM 4584 N N . SER A 1 573 ? -25.796 -6.507 58.602 1.00 79.06 573 SER A N 1
ATOM 4585 C CA . SER A 1 573 ? -24.367 -6.229 58.453 1.00 79.06 573 SER A CA 1
ATOM 4586 C C . SER A 1 573 ? -23.732 -5.956 59.824 1.00 79.06 573 SER A C 1
ATOM 4588 O O . SER A 1 573 ? -24.313 -5.211 60.624 1.00 79.06 573 SER A O 1
ATOM 4590 N N . PRO A 1 574 ? -22.524 -6.472 60.107 1.00 84.31 574 PRO A N 1
ATOM 4591 C CA . PRO A 1 574 ? -21.692 -5.988 61.202 1.00 84.31 574 PRO A CA 1
ATOM 4592 C C . PRO A 1 574 ? -21.401 -4.488 61.057 1.00 84.31 574 PRO A C 1
ATOM 4594 O O . PRO A 1 574 ? -21.372 -3.953 59.946 1.00 84.31 574 PRO A O 1
ATOM 4597 N N . ALA A 1 575 ? -21.130 -3.812 62.178 1.00 76.94 575 ALA A N 1
ATOM 4598 C CA . ALA A 1 575 ? -20.798 -2.384 62.184 1.00 76.94 575 ALA A CA 1
ATOM 4599 C C . ALA A 1 575 ? -19.539 -2.068 61.356 1.00 76.94 575 ALA A C 1
ATOM 4601 O O . ALA A 1 575 ? -19.466 -1.013 60.734 1.00 76.94 575 ALA A O 1
ATOM 4602 N N . GLU A 1 576 ? -18.578 -2.994 61.313 1.00 78.31 576 GLU A N 1
ATOM 4603 C CA . GLU A 1 576 ? -17.335 -2.848 60.552 1.00 78.31 576 GLU A CA 1
ATOM 4604 C C . GLU A 1 576 ? -17.552 -2.856 59.039 1.00 78.31 576 GLU A C 1
ATOM 4606 O O . GLU A 1 576 ? -17.056 -1.978 58.333 1.00 78.31 576 GLU A O 1
ATOM 4611 N N . GLU A 1 577 ? -18.328 -3.816 58.542 1.00 80.38 577 GLU A N 1
ATOM 4612 C CA . GLU A 1 577 ? -18.701 -3.891 57.130 1.00 80.38 577 GLU A CA 1
ATOM 4613 C C . GLU A 1 577 ? -19.546 -2.677 56.733 1.00 80.38 577 GLU A C 1
ATOM 4615 O O . GLU A 1 577 ? -19.255 -2.009 55.741 1.00 80.38 577 GLU A O 1
ATOM 4620 N N . HIS A 1 578 ? -20.519 -2.312 57.574 1.00 77.38 578 HIS A N 1
ATOM 4621 C CA . HIS A 1 578 ? -21.358 -1.145 57.342 1.00 77.38 578 HIS A CA 1
ATOM 4622 C C . HIS A 1 578 ? -20.525 0.141 57.292 1.00 77.38 578 HIS A C 1
ATOM 4624 O O . HIS A 1 578 ? -20.777 0.994 56.446 1.00 77.38 578 HIS A O 1
ATOM 4630 N N . ALA A 1 579 ? -19.521 0.300 58.163 1.00 74.19 579 ALA A N 1
ATOM 4631 C CA . ALA A 1 579 ? -18.604 1.440 58.142 1.00 74.19 579 ALA A CA 1
ATOM 4632 C C . ALA A 1 579 ? -17.807 1.520 56.833 1.00 74.19 579 ALA A C 1
ATOM 4634 O O . ALA A 1 579 ? -17.581 2.618 56.339 1.00 74.19 579 ALA A O 1
ATOM 4635 N N . ARG A 1 580 ? -17.424 0.387 56.235 1.00 76.31 580 ARG A N 1
ATOM 4636 C CA . ARG A 1 580 ? -16.683 0.339 54.961 1.00 76.31 580 ARG A CA 1
ATOM 4637 C C . ARG A 1 580 ? -17.571 0.436 53.717 1.00 76.31 580 ARG A C 1
ATOM 4639 O O . ARG A 1 580 ? -17.043 0.644 52.628 1.00 76.31 580 ARG A O 1
ATOM 4646 N N . ALA A 1 581 ? -18.890 0.295 53.854 1.00 77.75 581 ALA A N 1
ATOM 4647 C CA . ALA A 1 581 ? -19.808 0.297 52.721 1.00 77.75 581 ALA A CA 1
ATOM 4648 C C . ALA A 1 581 ? -19.702 1.609 51.906 1.00 77.75 581 ALA A C 1
ATOM 4650 O O . ALA A 1 581 ? -19.802 2.694 52.491 1.00 77.75 581 ALA A O 1
ATOM 4651 N N . PRO A 1 582 ? -19.570 1.557 50.564 1.00 76.75 582 PRO A N 1
ATOM 4652 C CA . PRO A 1 582 ? -19.387 2.752 49.733 1.00 76.75 582 PRO A CA 1
ATOM 4653 C C . PRO A 1 582 ? -20.476 3.813 49.915 1.00 76.75 582 PRO A C 1
ATOM 4655 O O . PRO A 1 582 ? -20.183 5.006 49.958 1.00 76.75 582 PRO A O 1
ATOM 4658 N N . ILE A 1 583 ? -21.734 3.389 50.085 1.00 77.00 583 ILE A N 1
ATOM 4659 C CA . ILE A 1 583 ? -22.856 4.303 50.326 1.00 77.00 583 ILE A CA 1
ATOM 4660 C C . ILE A 1 583 ? -22.686 5.075 51.641 1.00 77.00 583 ILE A C 1
ATOM 4662 O O . ILE A 1 583 ? -22.940 6.276 51.695 1.00 77.00 583 ILE A O 1
ATOM 4666 N N . HIS A 1 584 ? -22.187 4.415 52.686 1.00 77.25 584 HIS A N 1
ATOM 4667 C CA . HIS A 1 584 ? -21.917 5.035 53.976 1.00 77.25 584 HIS A CA 1
ATOM 4668 C C . HIS A 1 584 ? -20.744 6.015 53.861 1.00 77.25 584 HIS A C 1
ATOM 4670 O O . HIS A 1 584 ? -20.872 7.173 54.259 1.00 77.25 584 HIS A O 1
ATOM 4676 N N . GLN A 1 585 ? -19.645 5.596 53.229 1.00 78.81 585 GLN A N 1
ATOM 4677 C CA . GLN A 1 585 ? -18.487 6.455 52.972 1.00 78.81 585 GLN A CA 1
ATOM 4678 C C . GLN A 1 585 ? -18.865 7.701 52.155 1.00 78.81 585 GLN A C 1
ATOM 4680 O O . GLN A 1 585 ? -18.431 8.803 52.489 1.00 78.81 585 GLN A O 1
ATOM 4685 N N . LEU A 1 586 ? -19.748 7.581 51.154 1.00 81.06 586 LEU A N 1
ATOM 4686 C CA . LEU A 1 586 ? -20.259 8.720 50.383 1.00 81.06 586 LEU A CA 1
ATOM 4687 C C . LEU A 1 586 ? -20.929 9.769 51.283 1.00 81.06 586 LEU A C 1
ATOM 4689 O O . LEU A 1 586 ? -20.627 10.959 51.167 1.00 81.06 586 LEU A O 1
ATOM 4693 N N . PHE A 1 587 ? -21.838 9.356 52.171 1.00 80.81 587 PHE A N 1
ATOM 4694 C CA . PHE A 1 587 ? -22.500 10.281 53.097 1.00 80.81 587 PHE A CA 1
ATOM 4695 C C . PHE A 1 587 ? -21.526 10.845 54.133 1.00 80.81 587 PHE A C 1
ATOM 4697 O O . PHE A 1 587 ? -21.562 12.047 54.403 1.00 80.81 587 PHE A O 1
ATOM 4704 N N . TRP A 1 588 ? -20.621 10.012 54.652 1.00 79.00 588 TRP A N 1
ATOM 4705 C CA . TRP A 1 588 ? -19.599 10.438 55.602 1.00 79.00 588 TRP A CA 1
ATOM 4706 C C . TRP A 1 588 ? -18.696 11.515 55.000 1.00 79.00 588 TRP A C 1
ATOM 4708 O O . TRP A 1 588 ? -18.631 12.613 55.541 1.00 79.00 588 TRP A O 1
ATOM 4718 N N . HIS A 1 589 ? -18.090 11.282 53.832 1.00 76.88 589 HIS A N 1
ATOM 4719 C CA . HIS A 1 589 ? -17.218 12.261 53.173 1.00 76.88 589 HIS A CA 1
ATOM 4720 C C . HIS A 1 589 ? -17.944 13.564 52.812 1.00 76.88 589 HIS A C 1
ATOM 4722 O O . HIS A 1 589 ? -17.330 14.631 52.825 1.00 76.88 589 HIS A O 1
ATOM 4728 N N . ARG A 1 590 ? -19.249 13.523 52.506 1.00 81.81 590 ARG A N 1
ATOM 4729 C CA . ARG A 1 590 ? -20.030 14.741 52.226 1.00 81.81 590 ARG A CA 1
ATOM 4730 C C . ARG A 1 590 ? -20.309 15.582 53.471 1.00 81.81 590 ARG A C 1
ATOM 4732 O O . ARG A 1 590 ? -20.417 16.797 53.332 1.00 81.81 590 ARG A O 1
ATOM 4739 N N . LEU A 1 591 ? -20.434 14.956 54.642 1.00 77.88 591 LEU A N 1
ATOM 4740 C CA . LEU A 1 591 ? -20.732 15.628 55.912 1.00 77.88 591 LEU A CA 1
ATOM 4741 C C . LEU A 1 591 ? -19.472 15.974 56.719 1.00 77.88 591 LEU A C 1
ATOM 4743 O O . LEU A 1 591 ? -19.424 17.023 57.350 1.00 77.88 591 LEU A O 1
ATOM 4747 N N . ALA A 1 592 ? -18.457 15.111 56.692 1.00 75.50 592 ALA A N 1
ATOM 4748 C CA . ALA A 1 592 ? -17.208 15.247 57.441 1.00 75.50 592 ALA A CA 1
ATOM 4749 C C . ALA A 1 592 ? -16.050 15.827 56.614 1.00 75.50 592 ALA A C 1
ATOM 4751 O O . ALA A 1 592 ? -15.065 16.300 57.178 1.00 75.50 592 ALA A O 1
ATOM 4752 N N . GLY A 1 593 ? -16.147 15.778 55.283 1.00 72.44 593 GLY A N 1
ATOM 4753 C CA . GLY A 1 593 ? -15.125 16.287 54.370 1.00 72.44 593 GLY A CA 1
ATOM 4754 C C . GLY A 1 593 ? -15.332 17.747 53.965 1.00 72.44 593 GLY A C 1
ATOM 4755 O O . GLY A 1 593 ? -16.241 18.440 54.425 1.00 72.44 593 GLY A O 1
ATOM 4756 N N . GLU A 1 594 ? -14.490 18.224 53.047 1.00 76.38 594 GLU A N 1
ATOM 4757 C CA . GLU A 1 594 ? -14.486 19.626 52.605 1.00 76.38 594 GLU A CA 1
ATOM 4758 C C . GLU A 1 594 ? -15.811 20.081 52.000 1.00 76.38 594 GLU A C 1
ATOM 4760 O O . GLU A 1 594 ? -16.189 21.238 52.159 1.00 76.38 594 GLU A O 1
ATOM 4765 N N . ARG A 1 595 ? -16.563 19.171 51.370 1.00 80.56 595 ARG A N 1
ATOM 4766 C CA . ARG A 1 595 ? -17.831 19.509 50.716 1.00 80.56 595 ARG A CA 1
ATOM 4767 C C . ARG A 1 595 ? -18.825 20.170 51.674 1.00 80.56 595 ARG A C 1
ATOM 4769 O O . ARG A 1 595 ? -19.518 21.093 51.249 1.00 80.56 595 ARG A O 1
ATOM 4776 N N . PHE A 1 596 ? -18.876 19.747 52.942 1.00 82.31 596 PHE A N 1
ATOM 4777 C CA . PHE A 1 596 ? -19.749 20.378 53.934 1.00 82.31 596 PHE A CA 1
ATOM 4778 C C . PHE A 1 596 ? -19.416 21.866 54.098 1.00 82.31 596 PHE A C 1
ATOM 4780 O O . PHE A 1 596 ? -20.300 22.725 54.075 1.00 82.31 596 PHE A O 1
ATOM 4787 N N . LYS A 1 597 ? -18.116 22.175 54.159 1.00 82.62 597 LYS A N 1
ATOM 4788 C CA . LYS A 1 597 ? -17.603 23.545 54.248 1.00 82.62 597 LYS A CA 1
ATOM 4789 C C . LYS A 1 597 ? -17.839 24.326 52.956 1.00 82.62 597 LYS A C 1
ATOM 4791 O O . LYS A 1 597 ? -18.265 25.472 52.998 1.00 82.62 597 LYS A O 1
ATOM 4796 N N . SER A 1 598 ? -17.585 23.708 51.804 1.00 82.62 598 SER A N 1
ATOM 4797 C CA . SER A 1 598 ? -17.668 24.376 50.502 1.00 82.62 598 SER A CA 1
ATOM 4798 C C . SER A 1 598 ? -19.098 24.734 50.094 1.00 82.62 598 SER A C 1
ATOM 4800 O O . SER A 1 598 ? -19.291 25.762 49.447 1.00 82.62 598 SER A O 1
ATOM 4802 N N . PHE A 1 599 ? -20.089 23.910 50.453 1.00 80.94 599 PHE A N 1
ATOM 4803 C CA . PHE A 1 599 ? -21.469 24.052 49.968 1.00 80.94 599 PHE A CA 1
ATOM 4804 C C . PHE A 1 599 ? -22.486 24.489 51.022 1.00 80.94 599 PHE A C 1
ATOM 4806 O O . PHE A 1 599 ? -23.532 25.003 50.634 1.00 80.94 599 PHE A O 1
ATOM 4813 N N . TYR A 1 600 ? -22.207 24.311 52.316 1.00 85.81 600 TYR A N 1
ATOM 4814 C CA . TYR A 1 600 ? -23.183 24.611 53.365 1.00 85.81 600 TYR A CA 1
ATOM 4815 C C . TYR A 1 600 ? -22.663 25.616 54.391 1.00 85.81 600 TYR A C 1
ATOM 4817 O O . TYR A 1 600 ? -23.307 26.639 54.601 1.00 85.81 600 TYR A O 1
ATOM 4825 N N . GLN A 1 601 ? -21.496 25.379 54.995 1.00 85.31 601 GLN A N 1
ATOM 4826 C CA . GLN A 1 601 ? -20.971 26.277 56.030 1.00 85.31 601 GLN A CA 1
ATOM 4827 C C . GLN A 1 601 ? -20.731 27.695 55.481 1.00 85.31 601 GLN A C 1
ATOM 4829 O O . GLN A 1 601 ? -20.042 27.890 54.478 1.00 85.31 601 GLN A O 1
ATOM 4834 N N . GLY A 1 602 ? -21.308 28.696 56.143 1.00 86.94 602 GLY A N 1
ATOM 4835 C CA . GLY A 1 602 ? -21.266 30.102 55.752 1.00 86.94 602 GLY A CA 1
ATOM 4836 C C . GLY A 1 602 ? -22.017 30.416 54.455 1.00 86.94 602 GLY A C 1
ATOM 4837 O O . GLY A 1 602 ? -21.775 31.467 53.859 1.00 86.94 602 GLY A O 1
ATOM 4838 N N . LYS A 1 603 ? -22.875 29.510 53.966 1.00 89.88 603 LYS A N 1
ATOM 4839 C CA . LYS A 1 603 ? -23.687 29.706 52.754 1.00 89.88 603 LYS A CA 1
ATOM 4840 C C . LYS A 1 603 ? -25.123 30.076 53.108 1.00 89.88 603 LYS A C 1
ATOM 4842 O O . LYS A 1 603 ? -25.605 29.794 54.197 1.00 89.88 603 LYS A O 1
ATOM 4847 N N . VAL A 1 604 ? -25.819 30.697 52.161 1.00 88.00 604 VAL A N 1
ATOM 4848 C CA . VAL A 1 604 ? -27.239 31.049 52.283 1.00 88.00 604 VAL A CA 1
ATOM 4849 C C . VAL A 1 604 ? -28.053 30.104 51.401 1.00 88.00 604 VAL A C 1
ATOM 4851 O O . VAL A 1 604 ? -27.758 29.959 50.216 1.00 88.00 604 VAL A O 1
ATOM 4854 N N . VAL A 1 605 ? -29.062 29.454 51.979 1.00 84.00 605 VAL A N 1
ATOM 4855 C CA . VAL A 1 605 ? -29.962 28.513 51.302 1.00 84.00 605 VAL A CA 1
ATOM 4856 C C . VAL A 1 605 ? -31.183 29.258 50.777 1.00 84.00 605 VAL A C 1
ATOM 4858 O O . VAL A 1 605 ? -31.877 29.940 51.529 1.00 84.00 605 VAL A O 1
ATOM 4861 N N . THR A 1 606 ? -31.470 29.110 49.489 1.00 81.50 606 THR A N 1
ATOM 4862 C CA . THR A 1 606 ? -32.636 29.720 48.838 1.00 81.50 606 THR A CA 1
ATOM 4863 C C . THR A 1 606 ? -33.823 28.755 48.842 1.00 81.50 606 THR A C 1
ATOM 4865 O O . THR A 1 606 ? -33.669 27.600 48.452 1.00 81.50 606 THR A O 1
ATOM 4868 N N . LEU A 1 607 ? -35.009 29.214 49.260 1.00 72.00 607 LEU A N 1
ATOM 4869 C CA . LEU A 1 607 ? -36.241 28.413 49.236 1.00 72.00 607 LEU A CA 1
ATOM 4870 C C . LEU A 1 607 ? -37.073 28.685 47.961 1.00 72.00 607 LEU A C 1
ATOM 4872 O O . LEU A 1 607 ? -37.177 29.842 47.550 1.00 72.00 607 LEU A O 1
ATOM 4876 N N . PRO A 1 608 ? -37.678 27.656 47.334 1.00 58.38 608 PRO A N 1
ATOM 4877 C CA . PRO A 1 608 ? -38.548 27.828 46.170 1.00 58.38 608 PRO A CA 1
ATOM 4878 C C . PRO A 1 608 ? -39.944 28.345 46.560 1.00 58.38 608 PRO A C 1
ATOM 4880 O O . PRO A 1 608 ? -40.550 27.857 47.512 1.00 58.38 608 PRO A O 1
ATOM 4883 N N . GLY A 1 609 ? -40.463 29.307 45.785 1.00 55.47 609 GLY A N 1
ATOM 4884 C CA . GLY A 1 609 ? -41.801 29.893 45.943 1.00 55.47 609 GLY A CA 1
ATOM 4885 C C . GLY A 1 609 ? -41.766 31.392 46.248 1.00 55.47 609 GLY A C 1
ATOM 4886 O O . GLY A 1 609 ? -41.671 31.796 47.402 1.00 55.47 609 GLY A O 1
ATOM 4887 N N . GLN A 1 610 ? -41.890 32.231 45.215 1.00 54.12 610 GLN A N 1
ATOM 4888 C CA . GLN A 1 610 ? -42.243 33.642 45.384 1.00 54.12 610 GLN A CA 1
ATOM 4889 C C . GLN A 1 610 ? -43.677 33.875 44.916 1.00 54.12 610 GLN A C 1
ATOM 4891 O O . GLN A 1 610 ? -43.974 33.790 43.727 1.00 54.12 610 GLN A O 1
ATOM 4896 N N . GLY A 1 611 ? -44.548 34.258 45.847 1.00 43.47 611 GLY A N 1
ATOM 4897 C CA . GLY A 1 611 ? -45.667 35.127 45.512 1.00 43.47 611 GLY A CA 1
ATOM 4898 C C . GLY A 1 611 ? -45.134 36.547 45.322 1.00 43.47 611 GLY A C 1
ATOM 4899 O O . GLY A 1 611 ? -44.682 37.156 46.282 1.00 43.47 611 GLY A O 1
ATOM 4900 N N . THR A 1 612 ? -45.129 37.034 44.080 1.00 44.19 612 THR A N 1
ATOM 4901 C CA . THR A 1 612 ? -45.371 38.431 43.641 1.00 44.19 612 THR A CA 1
ATOM 4902 C C . THR A 1 612 ? -44.726 39.645 44.350 1.00 44.19 612 THR A C 1
ATOM 4904 O O . THR A 1 612 ? -45.044 40.769 43.973 1.00 44.19 612 THR A O 1
ATOM 4907 N N . SER A 1 613 ? -43.785 39.515 45.288 1.00 50.22 613 SER A N 1
ATOM 4908 C CA . SER A 1 613 ? -43.098 40.670 45.896 1.00 50.22 613 SER A CA 1
ATOM 4909 C C . SER A 1 613 ? -41.603 40.432 46.147 1.00 50.22 613 SER A C 1
ATOM 4911 O O . SER A 1 613 ? -41.164 40.326 47.287 1.00 50.22 613 SER A O 1
ATOM 4913 N N . GLY A 1 614 ? -40.821 40.354 45.067 1.00 50.16 614 GLY A N 1
ATOM 4914 C CA . GLY A 1 614 ? -39.480 40.953 44.915 1.00 50.16 614 GLY A CA 1
ATOM 4915 C C . GLY A 1 614 ? -38.311 40.620 45.860 1.00 50.16 614 GLY A C 1
ATOM 4916 O O . GLY A 1 614 ? -37.195 41.012 45.539 1.00 50.16 614 GLY A O 1
ATOM 4917 N N . TYR A 1 615 ? -38.481 39.906 46.973 1.00 50.78 615 TYR A N 1
ATOM 4918 C CA . TYR A 1 615 ? -37.386 39.583 47.897 1.00 50.78 615 TYR A CA 1
ATOM 4919 C C . TYR A 1 615 ? -37.178 38.073 47.982 1.00 50.78 615 TYR A C 1
ATOM 4921 O O . TYR A 1 615 ? -38.038 37.326 48.446 1.00 50.78 615 TYR A O 1
ATOM 4929 N N . VAL A 1 616 ? -36.034 37.595 47.483 1.00 52.62 616 VAL A N 1
ATOM 4930 C CA . VAL A 1 616 ? -35.598 36.205 47.668 1.00 52.62 616 VAL A CA 1
ATOM 4931 C C . VAL A 1 616 ? -35.124 36.088 49.113 1.00 52.62 616 VAL A C 1
ATOM 4933 O O . VAL A 1 616 ? -34.043 36.564 49.452 1.00 52.62 616 VAL A O 1
ATOM 4936 N N . GLN A 1 617 ? -35.946 35.506 49.985 1.00 65.06 617 GLN A N 1
ATOM 4937 C CA . GLN A 1 617 ? -35.554 35.268 51.369 1.00 65.06 617 GLN A CA 1
ATOM 4938 C C . GLN A 1 617 ? -34.647 34.033 51.408 1.00 65.06 617 GLN A C 1
ATOM 4940 O O . GLN A 1 617 ? -35.102 32.894 51.320 1.00 65.06 617 GLN A O 1
ATOM 4945 N N . GLY A 1 618 ? -33.338 34.269 51.453 1.00 76.12 618 GLY A N 1
ATOM 4946 C CA . GLY A 1 618 ? -32.352 33.232 51.724 1.00 76.12 618 GLY A CA 1
ATOM 4947 C C . GLY A 1 618 ? -32.167 33.055 53.229 1.00 76.12 618 GLY A C 1
ATOM 4948 O O . GLY A 1 618 ? -32.137 34.040 53.963 1.00 76.12 618 GLY A O 1
ATOM 4949 N N . ILE A 1 619 ? -32.032 31.814 53.688 1.00 86.31 619 ILE A N 1
ATOM 4950 C CA . ILE A 1 619 ? -31.773 31.485 55.093 1.00 86.31 619 ILE A CA 1
ATOM 4951 C C . ILE A 1 619 ? -30.290 31.114 55.212 1.00 86.31 619 ILE A C 1
ATOM 4953 O O . ILE A 1 619 ? -29.866 30.161 54.550 1.00 86.31 619 ILE A O 1
ATOM 4957 N N . PRO A 1 620 ? -29.471 31.828 56.007 1.00 90.69 620 PRO A N 1
ATOM 4958 C CA . PRO A 1 620 ? -28.117 31.384 56.323 1.00 90.69 620 PRO A CA 1
ATOM 4959 C C . PRO A 1 620 ? -28.141 29.944 56.832 1.00 90.69 620 PRO A C 1
ATOM 4961 O O . PRO A 1 620 ? -28.989 29.583 57.648 1.00 90.69 620 PRO A O 1
ATOM 4964 N N . PHE A 1 621 ? -27.232 29.100 56.356 1.00 89.50 621 PHE A N 1
ATOM 4965 C CA . PHE A 1 621 ? -27.245 27.681 56.691 1.00 89.50 621 PHE A CA 1
ATOM 4966 C C . PHE A 1 621 ? -27.160 27.458 58.207 1.00 89.50 621 PHE A C 1
ATOM 4968 O O . PHE A 1 621 ? -27.866 26.610 58.740 1.00 89.50 621 PHE A O 1
ATOM 4975 N N . GLU A 1 622 ? -26.391 28.278 58.922 1.00 91.75 622 GLU A N 1
ATOM 4976 C CA . GLU A 1 622 ? -26.283 28.268 60.385 1.00 91.75 622 GLU A CA 1
ATOM 4977 C C . GLU A 1 622 ? -27.620 28.543 61.086 1.00 91.75 622 GLU A C 1
ATOM 4979 O O . GLU A 1 622 ? -27.894 27.975 62.144 1.00 91.75 622 GLU A O 1
ATOM 4984 N N . GLU A 1 623 ? -28.463 29.388 60.493 1.00 89.50 623 GLU A N 1
ATOM 4985 C CA . GLU A 1 623 ? -29.818 29.638 60.978 1.00 89.50 623 GLU A CA 1
ATOM 4986 C C . GLU A 1 623 ? -30.718 28.433 60.677 1.00 89.50 623 GLU A C 1
ATOM 4988 O O . GLU A 1 623 ? -31.424 27.944 61.560 1.00 89.50 623 GLU A O 1
ATOM 4993 N N . LEU A 1 624 ? -30.615 27.873 59.467 1.00 87.62 624 LEU A N 1
ATOM 4994 C CA . LEU A 1 624 ? -31.346 26.674 59.057 1.00 87.62 624 LEU A CA 1
ATOM 4995 C C . LEU A 1 624 ? -31.031 25.464 59.955 1.00 87.62 624 LEU A C 1
ATOM 4997 O O . LEU A 1 624 ? -31.919 24.653 60.226 1.00 87.62 624 LEU A O 1
ATOM 5001 N N . LEU A 1 625 ? -29.802 25.353 60.478 1.00 88.25 625 LEU A N 1
ATOM 5002 C CA . LEU A 1 625 ? -29.419 24.319 61.447 1.00 88.25 625 LEU A CA 1
ATOM 5003 C C . LEU A 1 625 ? -30.295 24.338 62.708 1.00 88.25 625 LEU A C 1
ATOM 5005 O O . LEU A 1 625 ? -30.520 23.287 63.308 1.00 88.25 625 LEU A O 1
ATOM 5009 N N . GLN A 1 626 ? -30.827 25.495 63.103 1.00 90.62 626 GLN A N 1
ATOM 5010 C CA . GLN A 1 626 ? -31.680 25.634 64.287 1.00 90.62 626 GLN A CA 1
ATOM 5011 C C . GLN A 1 626 ? -33.147 25.287 64.013 1.00 90.62 626 GLN A C 1
ATOM 5013 O O . GLN A 1 626 ? -33.931 25.100 64.949 1.00 90.62 626 GLN A O 1
ATOM 5018 N N . TYR A 1 627 ? -33.539 25.175 62.742 1.00 86.56 627 TYR A N 1
ATOM 5019 C CA . TYR A 1 627 ? -34.926 24.928 62.376 1.00 86.56 627 TYR A CA 1
ATOM 5020 C C . TYR A 1 627 ? -35.301 23.502 62.742 1.00 86.56 627 TYR A C 1
ATOM 5022 O O . TYR A 1 627 ? -34.537 22.553 62.546 1.00 86.56 627 TYR A O 1
ATOM 5030 N N . ARG A 1 628 ? -36.502 23.355 63.297 1.00 83.56 628 ARG A N 1
ATOM 5031 C CA . ARG A 1 628 ? -37.024 22.067 63.739 1.00 83.56 628 ARG A CA 1
ATOM 5032 C C . ARG A 1 628 ? -37.796 21.391 62.623 1.00 83.56 628 ARG A C 1
ATOM 5034 O O . ARG A 1 628 ? -38.748 21.951 62.088 1.00 83.56 628 ARG A O 1
ATOM 5041 N N . TRP A 1 629 ? -37.435 20.149 62.345 1.00 76.62 629 TRP A N 1
ATOM 5042 C CA . TRP A 1 629 ? -38.041 19.362 61.285 1.00 76.62 629 TRP A CA 1
ATOM 5043 C C . TRP A 1 629 ? -39.119 18.456 61.855 1.00 76.62 629 TRP A C 1
ATOM 5045 O O . TRP A 1 629 ? -38.889 17.712 62.806 1.00 76.62 629 TRP A O 1
ATOM 5055 N N . THR A 1 630 ? -40.313 18.508 61.270 1.00 73.62 630 THR A N 1
ATOM 5056 C CA . THR A 1 630 ? -41.343 17.499 61.527 1.00 73.62 630 THR A CA 1
ATOM 5057 C C . THR A 1 630 ? -41.290 16.497 60.386 1.00 73.62 630 THR A C 1
ATOM 5059 O O . THR A 1 630 ? -41.669 16.824 59.266 1.00 73.62 630 THR A O 1
ATOM 5062 N N . VAL A 1 631 ? -40.779 15.298 60.665 1.00 67.50 631 VAL A N 1
ATOM 5063 C CA . VAL A 1 631 ? -40.721 14.210 59.684 1.00 67.50 631 VAL A CA 1
ATOM 5064 C C . VAL A 1 631 ? -42.000 13.392 59.815 1.00 67.50 631 VAL A C 1
ATOM 5066 O O . VAL A 1 631 ? -42.255 12.787 60.861 1.00 67.50 631 VAL A O 1
ATOM 5069 N N . TYR A 1 632 ? -42.814 13.414 58.768 1.00 65.19 632 TYR A N 1
ATOM 5070 C CA . TYR A 1 632 ? -44.031 12.616 58.671 1.00 65.19 632 TYR A CA 1
ATOM 5071 C C . TYR A 1 632 ? -43.711 11.264 58.028 1.00 65.19 632 TYR A C 1
ATOM 5073 O O . TYR A 1 632 ? -42.879 11.188 57.125 1.00 65.19 632 TYR A O 1
ATOM 5081 N N . ASN A 1 633 ? -44.365 10.199 58.487 1.00 58.00 633 ASN A N 1
ATOM 5082 C CA . ASN A 1 633 ? -44.412 8.933 57.760 1.00 58.00 633 ASN A CA 1
ATOM 5083 C C . ASN A 1 633 ? -45.571 8.936 56.741 1.00 58.00 633 ASN A C 1
ATOM 5085 O O . ASN A 1 633 ? -46.365 9.877 56.672 1.00 58.00 633 ASN A O 1
ATOM 5089 N N . THR A 1 634 ? -45.697 7.850 55.980 1.00 48.44 634 THR A N 1
ATOM 5090 C CA . THR A 1 634 ? -46.738 7.626 54.960 1.00 48.44 634 THR A CA 1
ATOM 5091 C C . THR A 1 634 ? -48.180 7.696 55.473 1.00 48.44 634 THR A C 1
ATOM 5093 O O . THR A 1 634 ? -49.096 7.810 54.667 1.00 48.44 634 THR A O 1
ATOM 5096 N N . TYR A 1 635 ? -48.402 7.684 56.789 1.00 58.53 635 TYR A N 1
ATOM 5097 C CA . TYR A 1 635 ? -49.724 7.779 57.416 1.00 58.53 635 TYR A CA 1
ATOM 5098 C C . TYR A 1 635 ? -49.988 9.158 58.040 1.00 58.53 635 TYR A C 1
ATOM 5100 O O . TYR A 1 635 ? -50.883 9.302 58.873 1.00 58.53 635 TYR A O 1
ATOM 5108 N N . GLY A 1 636 ? -49.169 10.169 57.718 1.00 58.34 636 GLY A N 1
ATOM 5109 C CA . GLY A 1 636 ? -49.245 11.497 58.337 1.00 58.34 636 GLY A CA 1
ATOM 5110 C C . GLY A 1 636 ? -48.906 11.488 59.831 1.00 58.34 636 GLY A C 1
ATOM 5111 O O . GLY A 1 636 ? -49.075 12.494 60.520 1.00 58.34 636 GLY A O 1
ATOM 5112 N N . THR A 1 637 ? -48.414 10.363 60.355 1.00 56.38 637 THR A N 1
ATOM 5113 C CA . THR A 1 637 ? -47.972 10.257 61.740 1.00 56.38 637 THR A CA 1
ATOM 5114 C C . THR A 1 637 ? -46.561 10.818 61.831 1.00 56.38 637 THR A C 1
ATOM 5116 O O . THR A 1 637 ? -45.692 10.497 61.020 1.00 56.38 637 THR A O 1
ATOM 5119 N N . VAL A 1 638 ? -46.307 11.665 62.825 1.00 60.19 638 VAL A N 1
ATOM 5120 C CA . VAL A 1 638 ? -44.937 12.083 63.145 1.00 60.19 638 VAL A CA 1
ATOM 5121 C C . VAL A 1 638 ? -44.152 10.826 63.504 1.00 60.19 638 VAL A C 1
ATOM 5123 O O . VAL A 1 638 ? -44.628 10.060 64.341 1.00 60.19 638 VAL A O 1
ATOM 5126 N N . VAL A 1 639 ? -42.982 10.608 62.891 1.00 56.72 639 VAL A N 1
ATOM 5127 C CA . VAL A 1 639 ? -42.103 9.476 63.235 1.00 56.72 639 VAL A CA 1
ATOM 5128 C C . VAL A 1 639 ? -41.921 9.452 64.756 1.00 56.72 639 VAL A C 1
ATOM 5130 O O . VAL A 1 639 ? -41.350 10.373 65.342 1.00 56.72 639 VAL A O 1
ATOM 5133 N N . THR A 1 640 ? -42.491 8.442 65.415 1.00 48.69 640 THR A N 1
ATOM 5134 C CA . THR A 1 640 ? -42.521 8.362 66.876 1.00 48.69 640 THR A CA 1
ATOM 5135 C C . THR A 1 640 ? -41.211 7.793 67.405 1.00 48.69 640 THR A C 1
ATOM 5137 O O . THR A 1 640 ? -40.791 6.705 67.022 1.00 48.69 640 THR A O 1
ATOM 5140 N N . GLY A 1 641 ? -40.600 8.537 68.320 1.00 56.59 641 GLY A N 1
ATOM 5141 C CA . GLY A 1 641 ? -39.409 8.213 69.102 1.00 56.59 641 GLY A CA 1
ATOM 5142 C C . GLY A 1 641 ? -39.158 9.353 70.097 1.00 56.59 641 GLY A C 1
ATOM 5143 O O . GLY A 1 641 ? -39.892 10.345 70.084 1.00 56.59 641 GLY A O 1
ATOM 5144 N N . GLU A 1 642 ? -38.134 9.255 70.949 1.00 53.97 642 GLU A N 1
ATOM 5145 C CA . GLU A 1 642 ? -37.822 10.287 71.965 1.00 53.97 642 GLU A CA 1
ATOM 5146 C C . GLU A 1 642 ? -37.571 11.691 71.372 1.00 53.97 642 GLU A C 1
ATOM 5148 O O . GLU A 1 642 ? -37.712 12.703 72.054 1.00 53.97 642 GLU A O 1
ATOM 5153 N N . TRP A 1 643 ? -37.269 11.774 70.075 1.00 58.28 643 TRP A N 1
ATOM 5154 C CA . TRP A 1 643 ? -36.889 13.000 69.378 1.00 58.28 643 TRP A CA 1
ATOM 5155 C C . TRP A 1 643 ? -38.056 13.599 68.584 1.00 58.28 643 TRP A C 1
ATOM 5157 O O . TRP A 1 643 ? -38.077 13.585 67.354 1.00 58.28 643 TRP A O 1
ATOM 5167 N N . LYS A 1 644 ? -39.047 14.154 69.291 1.00 61.56 644 LYS A N 1
ATOM 5168 C CA . LYS A 1 644 ? -40.111 14.963 68.673 1.00 61.56 644 LYS A CA 1
ATOM 5169 C C . LYS A 1 644 ? -39.532 16.293 68.169 1.00 61.56 644 LYS A C 1
ATOM 5171 O O . LYS A 1 644 ? -39.191 17.160 68.969 1.00 61.56 644 LYS A O 1
ATOM 5176 N N . ARG A 1 645 ? -39.503 16.477 66.844 1.00 70.31 645 ARG A N 1
ATOM 5177 C CA . ARG A 1 645 ? -39.053 17.699 66.141 1.00 70.31 645 ARG A CA 1
ATOM 5178 C C . ARG A 1 645 ? -37.570 18.063 66.363 1.00 70.31 645 ARG A C 1
ATOM 5180 O O . ARG A 1 645 ? -37.295 19.099 66.980 1.00 70.31 645 ARG A O 1
ATOM 5187 N N . PRO A 1 646 ? -36.617 17.244 65.883 1.00 79.25 646 PRO A N 1
ATOM 5188 C CA . PRO A 1 646 ? -35.194 17.553 65.992 1.00 79.25 646 PRO A CA 1
ATOM 5189 C C . PRO A 1 646 ? -34.833 18.798 65.172 1.00 79.25 646 PRO A C 1
ATOM 5191 O O . PRO A 1 646 ? -35.466 19.090 64.154 1.00 79.25 646 PRO A O 1
ATOM 5194 N N . THR A 1 647 ? -33.814 19.535 65.613 1.00 87.75 647 THR A N 1
ATOM 5195 C CA . THR A 1 647 ? -33.203 20.582 64.787 1.00 87.75 647 THR A CA 1
ATOM 5196 C C . THR A 1 647 ? -32.402 19.943 63.650 1.00 87.75 647 THR A C 1
ATOM 5198 O O . THR A 1 647 ? -31.924 18.813 63.792 1.00 87.75 647 THR A O 1
ATOM 5201 N N . LEU A 1 648 ? -32.234 20.637 62.522 1.00 84.69 648 LEU A N 1
ATOM 5202 C CA . LEU A 1 648 ? -31.389 20.141 61.427 1.00 84.69 648 LEU A CA 1
ATOM 5203 C C . LEU A 1 648 ? -29.944 19.903 61.887 1.00 84.69 648 LEU A C 1
ATOM 5205 O O . LEU A 1 648 ? -29.345 18.893 61.529 1.00 84.69 648 LEU A O 1
ATOM 5209 N N . GLY A 1 649 ? -29.412 20.784 62.736 1.00 87.00 649 GLY A N 1
ATOM 5210 C CA . GLY A 1 649 ? -28.104 20.628 63.373 1.00 87.00 649 GLY A CA 1
ATOM 5211 C C . GLY A 1 649 ? -28.022 19.360 64.211 1.00 87.00 649 GLY A C 1
ATOM 5212 O O . GLY A 1 649 ? -27.112 18.564 64.008 1.00 87.00 649 GLY A O 1
ATOM 5213 N N . GLY A 1 650 ? -29.026 19.090 65.051 1.00 85.19 650 GLY A N 1
ATOM 5214 C CA . GLY A 1 650 ? -29.074 17.854 65.836 1.00 85.19 650 GLY A CA 1
ATOM 5215 C C . GLY A 1 650 ? -29.172 16.593 64.968 1.00 85.19 650 GLY A C 1
ATOM 5216 O O . GLY A 1 650 ? -28.589 15.562 65.304 1.00 85.19 650 GLY A O 1
ATOM 5217 N N . LEU A 1 651 ? -29.863 16.660 63.822 1.00 82.31 651 LEU A N 1
ATOM 5218 C CA . LEU A 1 651 ? -29.885 15.569 62.841 1.00 82.31 651 LEU A CA 1
ATOM 5219 C C . LEU A 1 651 ? -28.506 15.343 62.209 1.00 82.31 651 LEU A C 1
ATOM 5221 O O . LEU A 1 651 ? -28.079 14.194 62.083 1.00 82.31 651 LEU A O 1
ATOM 5225 N N . ILE A 1 652 ? -27.805 16.415 61.836 1.00 82.38 652 ILE A N 1
ATOM 5226 C CA . ILE A 1 652 ? -26.466 16.346 61.239 1.00 82.38 652 ILE A CA 1
ATOM 5227 C C . ILE A 1 652 ? -25.443 15.830 62.253 1.00 82.38 652 ILE A C 1
ATOM 5229 O O . ILE A 1 652 ? -24.702 14.913 61.924 1.00 82.38 652 ILE A O 1
ATOM 5233 N N . GLU A 1 653 ? -25.437 16.331 63.488 1.00 82.44 653 GLU A N 1
ATOM 5234 C CA . GLU A 1 653 ? -24.546 15.868 64.563 1.00 82.44 653 GLU A CA 1
ATOM 5235 C C . GLU A 1 653 ? -24.776 14.398 64.909 1.00 82.44 653 GLU A C 1
ATOM 5237 O O . GLU A 1 653 ? -23.829 13.622 65.047 1.00 82.44 653 GLU A O 1
ATOM 5242 N N . ARG A 1 654 ? -26.041 13.976 65.005 1.00 77.00 654 ARG A N 1
ATOM 5243 C CA . ARG A 1 654 ? -26.374 12.568 65.229 1.00 77.00 654 ARG A CA 1
ATOM 5244 C C . ARG A 1 654 ? -25.909 11.702 64.069 1.00 77.00 654 ARG A C 1
ATOM 5246 O O . ARG A 1 654 ? -25.359 10.629 64.304 1.00 77.00 654 ARG A O 1
ATOM 5253 N N . THR A 1 655 ? -26.135 12.155 62.838 1.00 76.56 655 THR A N 1
ATOM 5254 C CA . THR A 1 655 ? -25.645 11.462 61.646 1.00 76.56 655 THR A CA 1
ATOM 5255 C C . THR A 1 655 ? -24.132 11.356 61.733 1.00 76.56 655 THR A C 1
ATOM 5257 O O . THR A 1 655 ? -23.617 10.250 61.724 1.00 76.56 655 THR A O 1
ATOM 5260 N N . PHE A 1 656 ? -23.428 12.459 61.978 1.00 75.94 656 PHE A N 1
ATOM 5261 C CA . PHE A 1 656 ? -21.986 12.476 62.175 1.00 75.94 656 PHE A CA 1
ATOM 5262 C C . PHE A 1 656 ? -21.550 11.446 63.219 1.00 75.94 656 PHE A C 1
ATOM 5264 O O . PHE A 1 656 ? -20.713 10.613 62.902 1.00 75.94 656 PHE A O 1
ATOM 5271 N N . SER A 1 657 ? -22.174 11.408 64.401 1.00 74.31 657 SER A N 1
ATOM 5272 C CA . SER A 1 657 ? -21.893 10.424 65.457 1.00 74.31 657 SER A CA 1
ATOM 5273 C C . SER A 1 657 ? -22.116 8.973 65.014 1.00 74.31 657 SER A C 1
ATOM 5275 O O . SER A 1 657 ? -21.293 8.110 65.310 1.00 74.31 657 SER A O 1
ATOM 5277 N N . ILE A 1 658 ? -23.198 8.687 64.285 1.00 70.81 658 ILE A N 1
ATOM 5278 C CA . ILE A 1 658 ? -23.476 7.349 63.742 1.00 70.81 658 ILE A CA 1
ATOM 5279 C C . ILE A 1 658 ? -22.417 6.964 62.708 1.00 70.81 658 ILE A C 1
ATOM 5281 O O . ILE A 1 658 ? -21.928 5.837 62.740 1.00 70.81 658 ILE A O 1
ATOM 5285 N N . LEU A 1 659 ? -22.050 7.901 61.830 1.00 69.00 659 LEU A N 1
ATOM 5286 C CA . LEU A 1 659 ? -21.091 7.656 60.760 1.00 69.00 659 LEU A CA 1
ATOM 5287 C C . LEU A 1 659 ? -19.619 7.695 61.240 1.00 69.00 659 LEU A C 1
ATOM 5289 O O . LEU A 1 659 ? -18.739 7.248 60.515 1.00 69.00 659 LEU A O 1
ATOM 5293 N N . THR A 1 660 ? -19.329 8.212 62.445 1.00 66.00 660 THR A N 1
ATOM 5294 C CA . THR A 1 660 ? -17.971 8.286 63.041 1.00 66.00 660 THR A CA 1
ATOM 5295 C C . THR A 1 660 ? -17.725 7.318 64.196 1.00 66.00 660 THR A C 1
ATOM 5297 O O . THR A 1 660 ? -16.619 7.310 64.736 1.00 66.00 660 THR A O 1
ATOM 5300 N N . ARG A 1 661 ? -18.705 6.493 64.599 1.00 59.34 661 ARG A N 1
ATOM 5301 C CA . ARG A 1 661 ? -18.492 5.497 65.665 1.00 59.34 661 ARG A CA 1
ATOM 5302 C C . ARG A 1 661 ? -17.277 4.612 65.328 1.00 59.34 661 ARG A C 1
ATOM 5304 O O . ARG A 1 661 ? -17.290 3.974 64.275 1.00 59.34 661 ARG A O 1
ATOM 5311 N N . PRO A 1 662 ? -16.249 4.558 66.196 1.00 49.47 662 PRO A N 1
ATOM 5312 C CA . PRO A 1 662 ? -15.066 3.755 65.935 1.00 49.47 662 PRO A CA 1
ATOM 5313 C C . PRO A 1 662 ? -15.412 2.264 65.949 1.00 49.47 662 PRO A C 1
ATOM 5315 O O . PRO A 1 662 ? -16.294 1.817 66.688 1.00 49.47 662 PRO A O 1
ATOM 5318 N N . LEU A 1 663 ? -14.694 1.505 65.120 1.00 46.78 663 LEU A N 1
ATOM 5319 C CA . LEU A 1 663 ? -14.624 0.049 65.205 1.00 46.78 663 LEU A CA 1
ATOM 5320 C C . LEU A 1 663 ? -14.243 -0.334 66.648 1.00 46.78 663 LEU A C 1
ATOM 5322 O O . LEU A 1 663 ? -13.305 0.268 67.172 1.00 46.78 663 LEU A O 1
ATOM 5326 N N . PRO A 1 664 ? -14.913 -1.296 67.310 1.00 40.12 664 PRO A N 1
ATOM 5327 C CA . PRO A 1 664 ? -14.330 -1.906 68.500 1.00 40.12 664 PRO A CA 1
ATOM 5328 C C . PRO A 1 664 ? -12.966 -2.494 68.112 1.00 40.12 664 PRO A C 1
ATOM 5330 O O . PRO A 1 664 ? -12.857 -3.148 67.075 1.00 40.12 664 PRO A O 1
ATOM 5333 N N . ASP A 1 665 ? -11.943 -2.181 68.907 1.00 36.22 665 ASP A N 1
ATOM 5334 C CA . ASP A 1 665 ? -10.521 -2.371 68.609 1.00 36.22 665 ASP A CA 1
ATOM 5335 C C . ASP A 1 665 ? -10.204 -3.685 67.876 1.00 36.22 665 ASP A C 1
ATOM 5337 O O . ASP A 1 665 ? -10.308 -4.784 68.428 1.00 36.22 665 ASP A O 1
ATOM 5341 N N . ALA A 1 666 ? -9.751 -3.568 66.626 1.00 32.97 666 ALA A N 1
ATOM 5342 C CA . ALA A 1 666 ? -9.038 -4.648 65.969 1.00 32.97 666 ALA A CA 1
ATOM 5343 C C . ALA A 1 666 ? -7.681 -4.806 66.669 1.00 32.97 666 ALA A C 1
ATOM 5345 O O . ALA A 1 666 ? -6.836 -3.911 66.627 1.00 32.97 666 ALA A O 1
ATOM 5346 N N . ILE A 1 667 ? -7.485 -5.953 67.320 1.00 35.28 667 ILE A N 1
ATOM 5347 C CA . ILE A 1 667 ? -6.197 -6.406 67.856 1.00 35.28 667 ILE A CA 1
ATOM 5348 C C . ILE A 1 667 ? -5.118 -6.198 66.773 1.00 35.28 667 ILE A C 1
ATOM 5350 O O . ILE A 1 667 ? -5.322 -6.639 65.636 1.00 35.28 667 ILE A O 1
ATOM 5354 N N . PRO A 1 668 ? -3.981 -5.543 67.078 1.00 32.97 668 PRO A N 1
ATOM 5355 C CA . PRO A 1 668 ? -2.945 -5.289 66.086 1.00 32.97 668 PRO A CA 1
ATOM 5356 C C . PRO A 1 668 ? -2.401 -6.621 65.561 1.00 32.97 668 PRO A C 1
ATOM 5358 O O . PRO A 1 668 ? -1.887 -7.438 66.326 1.00 32.97 668 PRO A O 1
ATOM 5361 N N . ARG A 1 669 ? -2.512 -6.849 64.246 1.00 33.09 669 ARG A N 1
ATOM 5362 C CA . ARG A 1 669 ? -1.808 -7.952 63.586 1.00 33.09 669 ARG A CA 1
ATOM 5363 C C . ARG A 1 669 ? -0.309 -7.683 63.686 1.00 33.09 669 ARG A C 1
ATOM 5365 O O . ARG A 1 669 ? 0.200 -6.738 63.089 1.00 33.09 669 ARG A O 1
ATOM 5372 N N . SER A 1 670 ? 0.370 -8.522 64.459 1.00 33.31 670 SER A N 1
ATOM 5373 C CA . SER A 1 670 ? 1.819 -8.661 64.453 1.00 33.31 670 SER A CA 1
ATOM 5374 C C . SER A 1 670 ? 2.309 -8.993 63.045 1.00 33.31 670 SER A C 1
ATOM 5376 O O . SER A 1 670 ? 1.738 -9.846 62.367 1.00 33.31 670 SER A O 1
ATOM 5378 N N . SER A 1 671 ? 3.383 -8.326 62.647 1.00 35.12 671 SER A N 1
ATOM 5379 C CA . SER A 1 671 ? 4.214 -8.636 61.489 1.00 35.12 671 SER A CA 1
ATOM 5380 C C . SER A 1 671 ? 4.635 -10.109 61.446 1.00 35.12 671 SER A C 1
ATOM 5382 O O . SER A 1 671 ? 5.334 -10.549 62.360 1.00 35.12 671 SER A O 1
ATOM 5384 N N . THR A 1 672 ? 4.274 -10.800 60.365 1.00 31.91 672 THR A N 1
ATOM 5385 C CA . THR A 1 672 ? 5.082 -11.796 59.634 1.00 31.91 672 THR A CA 1
ATOM 5386 C C . THR A 1 672 ? 4.449 -12.037 58.279 1.00 31.91 672 THR A C 1
ATOM 5388 O O . THR A 1 672 ? 3.235 -12.351 58.279 1.00 31.91 672 THR A O 1
#

Radius of gyration: 38.64 Å; chains: 1; bounding box: 91×61×118 Å

Secondary structure (DSSP, 8-state):
---EEEEPSBTTTB-SHHHHHHHHHHHHHHHH-TTTT---GGGS-TTS------SHHHHHHHHHHHS-HHHHHHHHTTT---HHHHHHHHHHHHHHHHHTT-TTSGGGPSP-TT-HHHHHHHHHHHTT----SSS-TTTTHHHHT--S---S---PPPGGGSGGGTT--HHHHHTTHHHHHHHHHTS---SSSSTTSHHHHHHHHHHHHHHHHHHHHHHHHSS--SS-----GGGG--BSS-HHHHHHHHHHHHHTT-EEEEE-SS-HHHHHHHHHHTT-GGGS-GGGEE-HHHHHHHHHHHHHTT-----STTSSHHHHHHH---HHHHHHHHHHHHHHHHHHSS-TTS-----S-S---EEEESSHHHHHHHHHTTPEEEEESSS--SHHHHHHHHHT--SEEESSGGGHHHHHHHHTSHHHHHHHHHH-HHHHHHHHHHHIIIII----SEEEE---TT-SS--EEEEEETTEEEEEEEEE-SS---THHHHHHHHHHTT------SEEEEETTEEEEEEE---PPPHHHHHHHHHTT-S-TTHHHHHHHHHHHHHHHHHHHHHHH--PPPHHHHHH-HHHHHHHHHHHSHHHHHHTTT-EEEPS---SSS---EEEHHHHTTPBP--B-TTS-B--SS-SS-BHHHHHHHHHHHHHPPPS--------